Protein AF-A0A2J7R9W8-F1 (afdb_monomer_lite)

InterPro domains:
  IPR033561 Fas-binding factor 1 [PTHR33689] (6-421)
  IPR049390 Fas-binding factor 1, C-terminal [PF21007] (6-405)

Secondary structure (DSSP, 8-state):
-HHHHHHHHHHHHHHHHHHHHHHHHHHHHHHHHHHHHHHHHHHHHHHHHHHHHHHHHHHHHHHHHHHHHHHHHHHHHHHHHHHHHHHHHHHHHHHHHHHHHHHHHHHHHHHHHHHHHHHHHHHHHHHHHHHHHHHHHHHHHHHHHHHHHHHHHHHHHHHHHHHHHHHHHHHHHHHHHHHHHHHHHHHHHHHHHHHHHHHHHHHHHHHHHHHHHHHHHHHHHHHHHHHHHHHHHHHHHHHHHHHHHHHHHHHHHHHHHHHHHHHHHHTTS------------TTTHHHHHHHHHHHHHHHHHHHHHHHHHHHHHHHHHHHHHHHHHHHHHHHHHHHHHHHHHHHHHHHHHHHHHHHHHHHHHHHHHHHHHHHHHHHHHHHHHHHHHHHHHHHHHHHHHHHHHHHTT-B-TTT-SB-----PPPPPPP--TTT---HHHHHHHHHHHHHHHHHHHHHHHHHHHHHS--

Radius of gyration: 99.63 Å; chains: 1; bounding box: 214×74×320 Å

Sequence (466 aa):
MIVVCRRQIAMLESSSERQIQRLHAENESLEREHQAKITRIQEEHASLIEQHQMRLAAQQKEHAKDLQELRELHTRDLEEARKQHSDILEHLNRARSLESDALKEASSYSRSLHEALEQLGRNSRDLSGLQTELSSQHHSQLDAREATLQAREAELRVIRENLEKQRMASEDERQRLVGLVSQLEQKLAEQRQSAEEERWNLRQEAARLDAATKALEKERERAMQQIDVERQQLQNLKESVLSEQQILRQQLQQEKLSLASEKSRLETMARLHDATSPDISKLRAELETGIGVAREASQRAESEREKLQNQQRHLDDEQRRLKDFECDLTSKAREVETLTKMAVATKEEGRRALEEARRIEKQRSEQTAEIQRQLAELRDREKRLAQEKVFLSQERLALRNQRSRELCLNCRHPTAVTLSPPPTPPDLGKRFVDPKLIIMKLAAEDKASQLEQDSHFFSSQFSASK

Organism: NCBI:txid105785

Structure (mmCIF, N/CA/C/O backbone):
data_AF-A0A2J7R9W8-F1
#
_entry.id   AF-A0A2J7R9W8-F1
#
loop_
_atom_site.group_PDB
_atom_site.id
_atom_site.type_symbol
_atom_site.label_atom_id
_atom_site.label_alt_id
_atom_site.label_comp_id
_atom_site.label_asym_id
_atom_site.label_entity_id
_atom_site.label_seq_id
_atom_site.pdbx_PDB_ins_code
_atom_site.Cartn_x
_atom_site.Cartn_y
_atom_site.Cartn_z
_atom_site.occupancy
_atom_site.B_iso_or_equiv
_atom_site.auth_seq_id
_atom_site.auth_comp_id
_atom_site.auth_asym_id
_atom_site.auth_atom_id
_atom_site.pdbx_PDB_model_num
ATOM 1 N N . MET A 1 1 ? 121.899 30.267 -182.578 1.00 55.62 1 MET A N 1
ATOM 2 C CA . MET A 1 1 ? 121.505 31.031 -181.370 1.00 55.62 1 MET A CA 1
ATOM 3 C C . MET A 1 1 ? 120.349 30.395 -180.593 1.00 55.62 1 MET A C 1
ATOM 5 O O . MET A 1 1 ? 120.570 30.074 -179.436 1.00 55.62 1 MET A O 1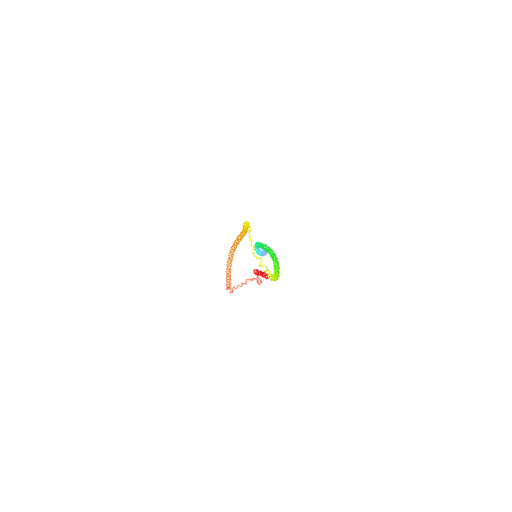
ATOM 9 N N . ILE A 1 2 ? 119.174 30.150 -181.197 1.00 57.06 2 ILE A N 1
ATOM 10 C CA . ILE A 1 2 ? 117.923 29.715 -180.514 1.00 57.06 2 ILE A CA 1
ATOM 11 C C . ILE A 1 2 ? 118.085 28.565 -179.486 1.00 57.06 2 ILE A C 1
ATOM 13 O O . ILE A 1 2 ? 117.409 28.559 -178.462 1.00 57.06 2 ILE A O 1
ATOM 17 N N . VAL A 1 3 ? 118.999 27.615 -179.713 1.00 57.50 3 VAL A N 1
ATOM 18 C CA . VAL A 1 3 ? 119.224 26.452 -178.827 1.00 57.50 3 VAL A CA 1
ATOM 19 C C . VAL A 1 3 ? 119.749 26.829 -177.427 1.00 57.50 3 VAL A C 1
ATOM 21 O O . VAL A 1 3 ? 119.473 26.112 -176.469 1.00 57.50 3 VAL A O 1
ATOM 24 N N . VAL A 1 4 ? 120.477 27.944 -177.275 1.00 56.72 4 VAL A N 1
ATOM 25 C CA . VAL A 1 4 ? 121.143 28.290 -176.001 1.00 56.72 4 VAL A CA 1
ATOM 26 C C . VAL A 1 4 ? 120.135 28.744 -174.940 1.00 56.72 4 VAL A C 1
ATOM 28 O O . VAL A 1 4 ? 120.129 28.211 -173.831 1.00 56.72 4 VAL A O 1
ATOM 31 N N . CYS A 1 5 ? 119.232 29.667 -175.288 1.00 60.25 5 CYS A N 1
ATOM 32 C CA . CYS A 1 5 ? 118.297 30.281 -174.337 1.00 60.25 5 CYS A CA 1
ATOM 33 C C . CYS A 1 5 ? 117.364 29.258 -173.661 1.00 60.25 5 CYS A C 1
ATOM 35 O O . CYS A 1 5 ? 117.075 29.379 -172.472 1.00 60.25 5 CYS A O 1
ATOM 37 N N . ARG A 1 6 ? 116.952 28.202 -174.383 1.00 60.19 6 ARG A N 1
ATOM 38 C CA . ARG A 1 6 ? 116.086 27.136 -173.844 1.00 60.19 6 ARG A CA 1
ATOM 39 C C . ARG A 1 6 ? 116.705 26.386 -172.659 1.00 60.19 6 ARG A C 1
ATOM 41 O O . ARG A 1 6 ? 115.981 25.981 -171.759 1.00 60.19 6 ARG A O 1
ATOM 48 N N . ARG A 1 7 ? 118.030 26.197 -172.642 1.00 62.84 7 ARG A N 1
ATOM 49 C CA . ARG A 1 7 ? 118.706 25.378 -171.617 1.00 62.84 7 ARG A CA 1
ATOM 50 C C . ARG A 1 7 ? 118.873 26.105 -170.279 1.00 62.84 7 ARG A C 1
ATOM 52 O O . ARG A 1 7 ? 119.012 25.460 -169.246 1.00 62.84 7 ARG A O 1
ATOM 59 N N . GLN A 1 8 ? 118.861 27.436 -170.304 1.00 63.38 8 GLN A N 1
ATOM 60 C CA . GLN A 1 8 ? 119.063 28.279 -169.124 1.00 63.38 8 GLN A CA 1
ATOM 61 C C . GLN A 1 8 ? 117.747 28.525 -168.369 1.00 63.38 8 GLN A C 1
ATOM 63 O O . GLN A 1 8 ? 117.742 28.529 -167.141 1.00 63.38 8 GLN A O 1
ATOM 68 N N . ILE A 1 9 ? 116.630 28.614 -169.103 1.00 67.62 9 ILE A N 1
ATOM 69 C CA . ILE A 1 9 ? 115.265 28.642 -168.553 1.00 67.62 9 ILE A CA 1
ATOM 70 C C . ILE A 1 9 ? 114.975 27.340 -167.783 1.00 67.62 9 ILE A C 1
ATOM 72 O O . ILE A 1 9 ? 114.696 27.402 -166.590 1.00 67.62 9 ILE A O 1
ATOM 76 N N . ALA A 1 10 ? 115.209 26.173 -168.399 1.00 70.06 10 ALA A N 1
ATOM 77 C CA . ALA A 1 10 ? 114.996 24.860 -167.771 1.00 70.06 10 ALA A CA 1
ATOM 78 C C . ALA A 1 10 ? 115.769 24.643 -166.450 1.00 70.06 10 ALA A C 1
ATOM 80 O O . ALA A 1 10 ? 115.300 23.951 -165.548 1.00 70.06 10 ALA A O 1
ATOM 81 N N . MET A 1 11 ? 116.954 25.248 -166.299 1.00 72.94 11 MET A N 1
ATOM 82 C CA . MET A 1 11 ? 117.693 25.212 -165.030 1.00 72.94 11 MET A CA 1
ATOM 83 C C . MET A 1 11 ? 117.005 26.037 -163.936 1.00 72.94 11 MET A C 1
ATOM 85 O O . MET A 1 11 ? 116.912 25.563 -162.803 1.00 72.94 11 MET A O 1
ATOM 89 N N . LEU A 1 12 ? 116.505 27.234 -164.265 1.00 73.44 12 LEU A N 1
ATOM 90 C CA . LEU A 1 12 ? 115.768 28.087 -163.328 1.00 73.44 12 LEU A CA 1
ATOM 91 C C . LEU A 1 12 ? 114.414 27.476 -162.951 1.00 73.44 12 LEU A C 1
ATOM 93 O O . LEU A 1 12 ? 114.071 27.481 -161.772 1.00 73.44 12 LEU A O 1
ATOM 97 N N . GLU A 1 13 ? 113.704 26.878 -163.911 1.00 75.62 13 GLU A N 1
ATOM 98 C CA . GLU A 1 13 ? 112.480 26.099 -163.675 1.00 75.62 13 GLU A CA 1
ATOM 99 C C . GLU A 1 13 ? 112.760 24.967 -162.674 1.00 75.62 13 GLU A C 1
ATOM 101 O O . GLU A 1 13 ? 112.204 24.980 -161.578 1.00 75.62 13 GLU A O 1
ATOM 106 N N . SER A 1 14 ? 113.749 24.103 -162.944 1.00 72.75 14 SER A N 1
ATOM 107 C CA . SER A 1 14 ? 114.120 23.003 -162.033 1.00 72.75 14 SER A CA 1
ATOM 108 C C . SER A 1 14 ? 114.622 23.453 -160.651 1.00 72.75 14 SER A C 1
ATOM 110 O O . SER A 1 14 ? 114.699 22.646 -159.723 1.00 72.75 14 SER A O 1
ATOM 112 N N . SER A 1 15 ? 115.047 24.713 -160.511 1.00 76.31 15 SER A N 1
ATOM 113 C CA . SER A 1 15 ? 115.473 25.312 -159.242 1.00 76.31 15 SER A CA 1
ATOM 114 C C . SER A 1 15 ? 114.264 25.834 -158.463 1.00 76.31 15 SER A C 1
ATOM 116 O O . SER A 1 15 ? 114.109 25.530 -157.281 1.00 76.31 15 SER A O 1
ATOM 118 N N . SER A 1 16 ? 113.365 26.539 -159.157 1.00 77.19 16 SER A N 1
ATOM 119 C CA . SER A 1 16 ? 112.076 27.001 -158.640 1.00 77.19 16 SER A CA 1
ATOM 120 C C . SER A 1 16 ? 111.228 25.826 -158.151 1.00 77.19 16 SER A C 1
ATOM 122 O O . SER A 1 16 ? 110.788 25.828 -157.006 1.00 77.19 16 SER A O 1
ATOM 124 N N . GLU A 1 17 ? 111.106 24.759 -158.946 1.00 81.50 17 GLU A N 1
ATOM 125 C CA . GLU A 1 17 ? 110.407 23.523 -158.573 1.00 81.50 17 GLU A CA 1
ATOM 126 C C . GLU A 1 17 ? 110.963 22.904 -157.282 1.00 81.50 17 GLU A C 1
ATOM 128 O O . GLU A 1 17 ? 110.192 22.517 -156.411 1.00 81.50 17 GLU A O 1
ATOM 133 N N . ARG A 1 18 ? 112.291 22.872 -157.095 1.00 80.69 18 ARG A N 1
ATOM 134 C CA . ARG A 1 18 ? 112.929 22.370 -155.859 1.00 80.69 18 ARG A CA 1
ATOM 135 C C . ARG A 1 18 ? 112.825 23.328 -154.668 1.00 80.69 18 ARG A C 1
ATOM 137 O O . ARG A 1 18 ? 112.986 22.898 -153.524 1.00 80.69 18 ARG A O 1
ATOM 144 N N . GLN A 1 19 ? 112.566 24.613 -154.898 1.00 82.75 19 GLN A N 1
ATOM 145 C CA . GLN A 1 19 ? 112.208 25.556 -153.838 1.00 82.75 19 GLN A CA 1
ATOM 146 C C . GLN A 1 19 ? 110.741 25.363 -153.429 1.00 82.75 19 GLN A C 1
ATOM 148 O O . GLN A 1 19 ? 110.450 25.238 -152.244 1.00 82.75 19 GLN A O 1
ATOM 153 N N . ILE A 1 20 ? 109.846 25.250 -154.412 1.00 83.38 20 ILE A N 1
ATOM 154 C CA . ILE A 1 20 ? 108.411 24.996 -154.252 1.00 83.38 20 ILE A CA 1
ATOM 155 C C . ILE A 1 20 ? 108.172 23.654 -153.547 1.00 83.38 20 ILE A C 1
ATOM 157 O O . ILE A 1 20 ? 107.444 23.613 -152.565 1.00 83.38 20 ILE A O 1
ATOM 161 N N . GLN A 1 21 ? 108.840 22.572 -153.959 1.00 83.94 21 GLN A N 1
ATOM 162 C CA . GLN A 1 21 ? 108.738 21.253 -153.317 1.00 83.94 21 GLN A CA 1
ATOM 163 C C . GLN A 1 21 ? 109.216 21.258 -151.859 1.00 83.94 21 GLN A C 1
ATOM 165 O O . GLN A 1 21 ? 108.606 20.594 -151.025 1.00 83.94 21 GLN A O 1
ATOM 170 N N . ARG A 1 22 ? 110.269 22.020 -151.524 1.00 86.69 22 ARG A N 1
ATOM 171 C CA . ARG A 1 22 ? 110.706 22.175 -150.126 1.00 86.69 22 ARG A CA 1
ATOM 172 C C . ARG A 1 22 ? 109.708 22.980 -149.308 1.00 86.69 22 ARG A C 1
ATOM 174 O O . ARG A 1 22 ? 109.327 22.520 -148.244 1.00 86.69 22 ARG A O 1
ATOM 181 N N . LEU A 1 23 ? 109.212 24.098 -149.835 1.00 84.00 23 LEU A N 1
ATOM 182 C CA . LEU A 1 23 ? 108.168 24.885 -149.175 1.00 84.00 23 LEU A CA 1
ATOM 183 C C . LEU A 1 23 ? 106.850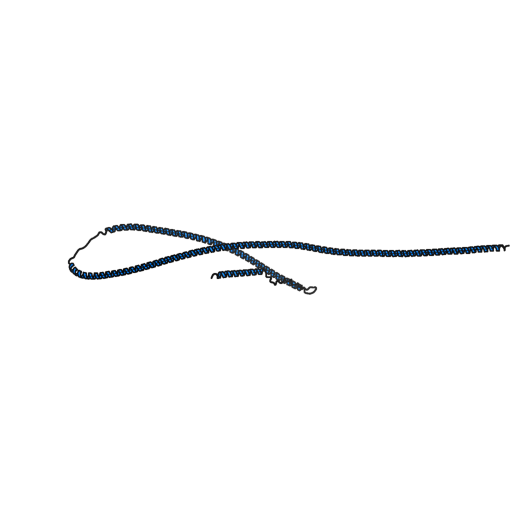 24.104 -149.033 1.00 84.00 23 LEU A C 1
ATOM 185 O O . LEU A 1 23 ? 106.149 24.299 -148.047 1.00 84.00 23 LEU A O 1
ATOM 189 N N . HIS A 1 24 ? 106.520 23.192 -149.953 1.00 87.62 24 HIS A N 1
ATOM 190 C CA . HIS A 1 24 ? 105.416 22.246 -149.770 1.00 87.62 24 HIS A CA 1
ATOM 191 C C . HIS A 1 24 ? 105.716 21.237 -148.662 1.00 87.62 24 HIS A C 1
ATOM 193 O O . HIS A 1 24 ? 104.911 21.121 -147.751 1.00 87.62 24 HIS A O 1
ATOM 199 N N . ALA A 1 25 ? 106.869 20.562 -148.669 1.00 86.44 25 ALA A N 1
ATOM 200 C CA . ALA A 1 25 ? 107.224 19.607 -147.616 1.00 86.44 25 ALA A CA 1
ATOM 201 C C . ALA A 1 25 ? 107.302 20.260 -146.218 1.00 86.44 25 ALA A C 1
ATOM 203 O O . ALA A 1 25 ? 106.883 19.659 -145.230 1.00 86.44 25 ALA A O 1
ATOM 204 N N . GLU A 1 26 ? 107.789 21.502 -146.141 1.00 87.50 26 GLU A N 1
ATOM 205 C CA . GLU A 1 26 ? 107.812 22.327 -144.931 1.00 87.50 26 GLU A CA 1
ATOM 206 C C . GLU A 1 26 ? 106.389 22.713 -144.495 1.00 87.50 26 GLU A C 1
ATOM 208 O O . GLU A 1 26 ? 106.040 22.449 -143.344 1.00 87.50 26 GLU A O 1
ATOM 213 N N . ASN A 1 27 ? 105.530 23.223 -145.393 1.00 86.69 27 ASN A N 1
ATOM 214 C CA . ASN A 1 27 ? 104.117 23.483 -145.074 1.00 86.69 27 ASN A CA 1
ATOM 215 C C . ASN A 1 27 ? 103.391 22.209 -144.636 1.00 86.69 27 ASN A C 1
ATOM 217 O O . ASN A 1 27 ? 102.791 22.214 -143.573 1.00 86.69 27 ASN A O 1
ATOM 221 N N . GLU A 1 28 ? 103.509 21.094 -145.357 1.00 89.50 28 GLU A N 1
ATOM 222 C CA . GLU A 1 28 ? 102.909 19.819 -144.954 1.0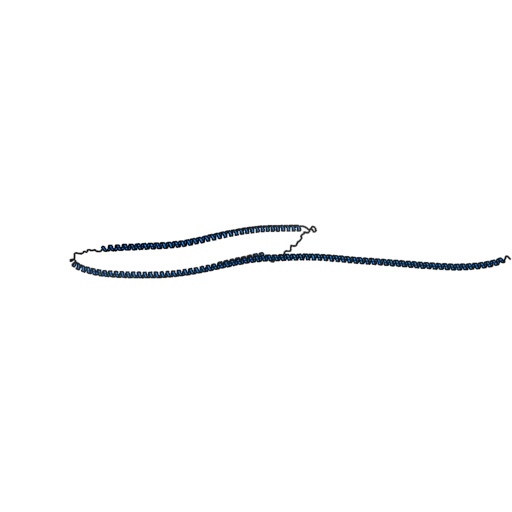0 89.50 28 GLU A CA 1
ATOM 223 C C . GLU A 1 28 ? 103.443 19.333 -143.591 1.00 89.50 28 GLU A C 1
ATOM 225 O O . GLU A 1 28 ? 102.730 18.672 -142.839 1.00 89.50 28 GLU A O 1
ATOM 230 N N . SER A 1 29 ? 104.711 19.600 -143.249 1.00 89.50 29 SER A N 1
ATOM 231 C CA . SER A 1 29 ? 105.259 19.262 -141.925 1.00 89.50 29 SER A CA 1
ATOM 232 C C . SER A 1 29 ? 104.663 20.140 -140.820 1.00 89.50 29 SER A C 1
ATOM 234 O O . SER A 1 29 ? 104.277 19.621 -139.772 1.00 89.50 29 SER A O 1
ATOM 236 N N . LEU A 1 30 ? 104.488 21.438 -141.086 1.00 90.00 30 LEU A N 1
ATOM 237 C CA . LEU A 1 30 ? 103.844 22.386 -140.182 1.00 90.00 30 LEU A CA 1
ATOM 238 C C . LEU A 1 30 ? 102.346 22.095 -140.043 1.00 90.00 30 LEU A C 1
ATOM 240 O O . LEU A 1 30 ? 101.838 22.104 -138.930 1.00 90.00 30 LEU A O 1
ATOM 244 N N . GLU A 1 31 ? 101.648 21.759 -141.126 1.00 89.00 31 GLU A N 1
ATOM 245 C CA . GLU A 1 31 ? 100.256 21.302 -141.125 1.00 89.00 31 GLU A CA 1
ATOM 246 C C . GLU A 1 31 ? 100.099 20.027 -140.293 1.00 89.00 31 GLU A C 1
ATOM 248 O O . GLU A 1 31 ? 99.238 19.985 -139.418 1.00 89.00 31 GLU A O 1
ATOM 253 N N . ARG A 1 32 ? 100.966 19.017 -140.473 1.00 91.44 32 ARG A N 1
ATOM 254 C CA . ARG A 1 32 ? 100.981 17.810 -139.622 1.00 91.44 32 ARG A CA 1
ATOM 255 C C . ARG A 1 32 ? 101.231 18.154 -138.153 1.00 91.44 32 ARG A C 1
ATOM 257 O O . ARG A 1 32 ? 100.550 17.614 -137.285 1.00 91.44 32 ARG A O 1
ATOM 264 N N . GLU A 1 33 ? 102.169 19.053 -137.857 1.00 92.00 33 GLU A N 1
ATOM 265 C CA . GLU A 1 33 ? 102.440 19.507 -136.489 1.00 92.00 33 GLU A CA 1
ATOM 266 C C . GLU A 1 33 ? 101.270 20.283 -135.874 1.00 92.00 33 GLU A C 1
ATOM 268 O O . GLU A 1 33 ? 100.933 20.063 -134.712 1.00 92.00 33 GLU A O 1
ATOM 273 N N . HIS A 1 34 ? 100.652 21.198 -136.619 1.00 92.12 34 HIS A N 1
ATOM 274 C CA . HIS A 1 34 ? 99.500 21.971 -136.168 1.00 92.12 34 HIS A CA 1
ATOM 275 C C . HIS A 1 34 ? 98.279 21.073 -135.991 1.00 92.12 34 HIS A C 1
ATOM 277 O O . HIS A 1 34 ? 97.614 21.178 -134.965 1.00 92.12 34 HIS A O 1
ATOM 283 N N . GLN A 1 35 ? 98.044 20.124 -136.899 1.00 92.94 35 GLN A N 1
ATOM 284 C CA . GLN A 1 35 ? 96.984 19.134 -136.762 1.00 92.94 35 GLN A CA 1
ATOM 285 C C . GLN A 1 35 ? 97.220 18.231 -135.544 1.00 92.94 35 GLN A C 1
ATOM 287 O O . GLN A 1 35 ? 96.294 18.025 -134.770 1.00 92.94 35 GLN A O 1
ATOM 292 N N . ALA A 1 36 ? 98.455 17.779 -135.296 1.00 91.25 36 ALA A N 1
ATOM 293 C CA . ALA A 1 36 ? 98.802 17.005 -134.100 1.00 91.25 36 ALA A CA 1
ATOM 294 C C . ALA A 1 36 ? 98.685 17.815 -132.792 1.00 91.25 36 ALA A C 1
ATOM 296 O O . ALA A 1 36 ? 98.380 17.253 -131.741 1.00 91.25 36 ALA A O 1
ATOM 297 N N . LYS A 1 37 ? 98.913 19.135 -132.831 1.00 94.06 37 LYS A N 1
ATOM 298 C CA . LYS A 1 37 ? 98.652 20.041 -131.696 1.00 94.06 37 LYS A CA 1
ATOM 299 C C . LYS A 1 37 ? 97.144 20.227 -131.485 1.00 94.06 37 LYS A C 1
ATOM 301 O O . LYS A 1 37 ? 96.692 20.179 -130.347 1.00 94.06 37 LYS A O 1
ATOM 306 N N . ILE A 1 38 ? 96.365 20.368 -132.560 1.00 92.44 38 ILE A N 1
ATOM 307 C CA . ILE A 1 38 ? 94.899 20.471 -132.518 1.00 92.44 38 ILE A CA 1
ATOM 308 C C . ILE A 1 38 ? 94.272 19.185 -131.967 1.00 92.44 38 ILE A C 1
ATOM 310 O O . ILE A 1 38 ? 93.453 19.281 -131.058 1.00 92.44 38 ILE A O 1
ATOM 314 N N . THR A 1 39 ? 94.668 17.997 -132.442 1.00 92.94 39 THR A N 1
ATOM 315 C CA . THR A 1 39 ? 94.108 16.730 -131.940 1.00 92.94 39 THR A CA 1
ATOM 316 C C . THR A 1 39 ? 94.469 16.494 -130.479 1.00 92.94 39 THR A C 1
ATOM 318 O O . THR A 1 39 ? 93.580 16.161 -129.706 1.00 92.94 39 THR A O 1
ATOM 321 N N . ARG A 1 40 ? 95.711 16.773 -130.053 1.00 93.88 40 ARG A N 1
ATOM 322 C CA . ARG A 1 40 ? 96.086 16.707 -128.626 1.00 93.88 40 ARG A CA 1
ATOM 323 C C . ARG A 1 40 ? 95.245 17.641 -127.764 1.00 93.88 40 ARG A C 1
ATOM 325 O O . ARG A 1 40 ? 94.700 17.200 -126.764 1.00 93.88 40 ARG A O 1
ATOM 332 N N . ILE A 1 41 ? 95.065 18.899 -128.173 1.00 93.12 41 ILE A N 1
ATOM 333 C CA . ILE A 1 41 ? 94.217 19.853 -127.440 1.00 93.12 41 ILE A CA 1
ATOM 334 C C . ILE A 1 41 ? 92.751 19.384 -127.421 1.00 93.12 41 ILE A C 1
ATOM 336 O O . ILE A 1 41 ? 92.067 19.567 -126.418 1.00 93.12 41 ILE A O 1
ATOM 340 N N . GLN A 1 42 ? 92.257 18.743 -128.485 1.00 92.94 42 GLN A N 1
ATOM 341 C CA . GLN A 1 42 ? 90.914 18.152 -128.522 1.00 92.94 42 GLN A CA 1
ATOM 342 C C . GLN A 1 42 ? 90.782 16.930 -127.596 1.00 92.94 42 GLN A C 1
ATOM 344 O O . GLN A 1 42 ? 89.772 16.814 -126.908 1.00 92.94 42 GLN A O 1
ATOM 349 N N . GLU A 1 43 ? 91.790 16.058 -127.528 1.00 93.88 43 GLU A N 1
ATOM 350 C CA . GLU A 1 43 ? 91.862 14.892 -126.633 1.00 93.88 43 GLU A CA 1
ATOM 351 C C . GLU A 1 43 ? 91.988 15.314 -125.155 1.00 93.88 43 GLU A C 1
ATOM 353 O O . GLU A 1 43 ? 91.266 14.811 -124.290 1.00 93.88 43 GLU A O 1
ATOM 358 N N . GLU A 1 44 ? 92.842 16.297 -124.860 1.00 93.88 44 GLU A N 1
ATOM 359 C CA . GLU A 1 44 ? 92.988 16.929 -123.543 1.00 93.88 44 GLU A CA 1
ATOM 360 C C . GLU A 1 44 ? 91.680 17.610 -123.110 1.00 93.88 44 GLU A C 1
ATOM 362 O O . GLU A 1 44 ? 91.212 17.405 -121.993 1.00 93.88 44 GLU A O 1
ATOM 367 N N . HIS A 1 45 ? 91.028 18.361 -124.002 1.00 93.94 45 HIS A N 1
ATOM 368 C CA . HIS A 1 45 ? 89.753 19.023 -123.717 1.00 93.94 45 HIS A CA 1
ATOM 369 C C . HIS A 1 45 ? 88.595 18.024 -123.545 1.00 93.94 45 HIS A C 1
ATOM 371 O O . HIS A 1 45 ? 87.776 18.188 -122.641 1.00 93.94 45 HIS A O 1
ATOM 377 N N . ALA A 1 46 ? 88.531 16.966 -124.360 1.00 94.44 46 ALA A N 1
ATOM 378 C CA . ALA A 1 46 ? 87.519 15.917 -124.241 1.00 94.44 46 ALA A CA 1
ATOM 379 C C . ALA A 1 46 ? 87.673 15.118 -122.938 1.00 94.44 46 ALA A C 1
ATOM 381 O O . ALA A 1 46 ? 86.700 14.952 -122.205 1.00 94.44 46 ALA A O 1
ATOM 382 N N . SER A 1 47 ? 88.895 14.695 -122.601 1.00 94.38 47 SER A N 1
ATOM 383 C CA . SER A 1 47 ? 89.173 13.980 -121.347 1.00 94.38 47 SER A CA 1
ATOM 384 C C . SER A 1 47 ? 89.017 14.870 -120.106 1.00 94.38 47 SER A C 1
ATOM 386 O O . SER A 1 47 ? 88.607 14.384 -119.051 1.00 94.38 47 SER A O 1
ATOM 388 N N . LEU A 1 48 ? 89.260 16.181 -120.215 1.00 95.69 48 LEU A N 1
ATOM 389 C CA . LEU A 1 48 ? 88.947 17.147 -119.159 1.00 95.69 48 LEU A CA 1
ATOM 390 C C . LEU A 1 48 ? 87.428 17.313 -118.976 1.00 95.69 48 LEU A C 1
ATOM 392 O O . LEU A 1 48 ? 86.953 17.303 -117.839 1.00 95.69 48 LEU A O 1
ATOM 396 N N . ILE A 1 49 ? 86.652 17.394 -120.066 1.00 95.38 49 ILE A N 1
ATOM 397 C CA . ILE A 1 49 ? 85.179 17.382 -120.017 1.00 95.38 49 ILE A CA 1
ATOM 398 C C . ILE A 1 49 ? 84.672 16.095 -119.362 1.00 95.38 49 ILE A C 1
ATOM 400 O O . ILE A 1 49 ? 83.852 16.179 -118.450 1.00 95.38 49 ILE A O 1
ATOM 404 N N . GLU A 1 50 ? 85.169 14.926 -119.768 1.00 95.25 50 GLU A N 1
ATOM 405 C CA . GLU A 1 50 ? 84.770 13.635 -119.198 1.00 95.25 50 GLU A CA 1
ATOM 406 C C . GLU A 1 50 ? 85.090 13.565 -117.696 1.00 95.25 50 GLU A C 1
ATOM 408 O O . GLU A 1 50 ? 84.224 13.219 -116.893 1.00 95.25 50 GLU A O 1
ATOM 413 N N . GLN A 1 51 ? 86.284 14.002 -117.276 1.00 95.62 51 GLN A N 1
ATOM 414 C CA . GLN A 1 51 ? 86.635 14.113 -115.856 1.00 95.62 51 GLN A CA 1
ATOM 415 C C . GLN A 1 51 ? 85.697 15.053 -115.086 1.00 95.62 51 GLN A C 1
ATOM 417 O O . GLN A 1 51 ? 85.316 14.740 -113.957 1.00 95.62 51 GLN A O 1
ATOM 422 N N . HIS A 1 52 ? 85.310 16.196 -115.659 1.00 95.06 52 HIS A N 1
ATOM 423 C CA . HIS A 1 52 ? 84.357 17.104 -115.019 1.00 95.06 52 HIS A CA 1
ATOM 424 C C . HIS A 1 52 ? 82.939 16.523 -114.970 1.00 95.06 52 HIS A C 1
ATOM 426 O O . HIS A 1 52 ? 82.297 16.622 -113.926 1.00 95.06 52 HIS A O 1
ATOM 432 N N . GLN A 1 53 ? 82.467 15.864 -116.030 1.00 95.50 53 GLN A N 1
ATOM 433 C CA . GLN A 1 53 ? 81.169 15.182 -116.052 1.00 95.50 53 GLN A CA 1
ATOM 434 C C . GLN A 1 53 ? 81.119 14.040 -115.030 1.00 95.50 53 GLN A C 1
ATOM 436 O O . GLN A 1 53 ? 80.164 13.957 -114.262 1.00 95.50 53 GLN A O 1
ATOM 441 N N . MET A 1 54 ? 82.171 13.223 -114.937 1.00 95.88 54 MET A N 1
ATOM 442 C CA . MET A 1 54 ? 82.277 12.148 -113.946 1.00 95.88 54 MET A CA 1
ATOM 443 C C . MET A 1 54 ? 82.350 12.682 -112.509 1.00 95.88 54 MET A C 1
ATOM 445 O O . MET A 1 54 ? 81.707 12.123 -111.621 1.00 95.88 54 MET A O 1
ATOM 449 N N . ARG A 1 55 ? 83.066 13.791 -112.263 1.00 96.56 55 ARG A N 1
ATOM 450 C CA . ARG A 1 55 ? 83.074 14.470 -110.951 1.00 96.56 55 ARG A CA 1
ATOM 451 C C . ARG A 1 55 ? 81.698 15.036 -110.590 1.00 96.56 55 ARG A C 1
ATOM 453 O O . ARG A 1 55 ? 81.254 14.832 -109.465 1.00 96.56 55 ARG A O 1
ATOM 460 N N . LEU A 1 56 ? 81.007 15.680 -111.533 1.00 95.88 56 LEU A N 1
ATOM 461 C CA . LEU A 1 56 ? 79.652 16.204 -111.330 1.00 95.88 56 LEU A CA 1
ATOM 462 C C . LEU A 1 56 ? 78.641 15.080 -111.071 1.00 95.88 56 LEU A C 1
ATOM 464 O O . LEU A 1 56 ? 77.859 15.182 -110.131 1.00 95.88 56 LEU A O 1
ATOM 468 N N . ALA A 1 57 ? 78.685 13.990 -111.840 1.00 95.62 57 ALA A N 1
ATOM 469 C CA . ALA A 1 57 ? 77.822 12.827 -111.641 1.00 95.62 57 ALA A CA 1
ATOM 470 C C . ALA A 1 57 ? 78.089 12.135 -110.292 1.00 95.62 57 ALA A C 1
ATOM 472 O O . ALA A 1 57 ? 77.146 11.726 -109.615 1.00 95.62 57 ALA A O 1
ATOM 473 N N . ALA A 1 58 ? 79.354 12.053 -109.861 1.00 95.75 58 ALA A N 1
ATOM 474 C CA . ALA A 1 58 ? 79.708 11.568 -108.530 1.00 95.75 58 ALA A CA 1
ATOM 475 C C . ALA A 1 58 ? 79.153 12.488 -107.429 1.00 95.75 58 ALA A C 1
ATOM 477 O O . ALA A 1 58 ? 78.455 12.007 -106.545 1.00 95.75 58 ALA A O 1
ATOM 478 N N . GLN A 1 59 ? 79.370 13.805 -107.511 1.00 95.81 59 GLN A N 1
ATOM 479 C CA . GLN A 1 59 ? 78.837 14.770 -106.537 1.00 95.81 59 GLN A CA 1
ATOM 480 C C . GLN A 1 59 ? 77.302 14.754 -106.476 1.00 95.81 59 GLN A C 1
ATOM 482 O O . GLN A 1 59 ? 76.735 14.734 -105.389 1.00 95.81 59 GLN A O 1
ATOM 487 N N . GLN A 1 60 ? 76.619 14.692 -107.622 1.00 96.00 60 GLN A N 1
ATOM 488 C CA . GLN A 1 60 ? 75.161 14.548 -107.684 1.00 96.00 60 GLN A CA 1
ATOM 489 C C . GLN A 1 60 ? 74.683 13.239 -107.043 1.00 96.00 60 GLN A C 1
ATOM 491 O O . GLN A 1 60 ? 73.659 13.237 -106.363 1.00 96.00 60 GLN A O 1
ATOM 496 N N . LYS A 1 61 ? 75.419 12.136 -107.231 1.00 96.31 61 LYS A N 1
ATOM 497 C CA . LYS A 1 61 ? 75.103 10.841 -106.622 1.00 96.31 61 LYS A CA 1
ATOM 498 C C . LYS A 1 61 ? 75.300 10.852 -105.108 1.00 96.31 61 LYS A C 1
ATOM 500 O O . LYS A 1 61 ? 74.427 10.353 -104.408 1.00 96.31 61 LYS A O 1
ATOM 505 N N . GLU A 1 62 ? 76.394 11.423 -104.605 1.00 96.62 62 GLU A N 1
ATOM 506 C CA . GLU A 1 62 ? 76.611 11.538 -103.160 1.00 96.62 62 GLU A CA 1
ATOM 507 C C . GLU A 1 62 ? 75.565 12.469 -102.532 1.00 96.62 62 GLU A C 1
ATOM 509 O O . GLU A 1 62 ? 74.854 12.034 -101.638 1.00 96.62 62 GLU A O 1
ATOM 514 N N . HIS A 1 63 ? 75.305 13.654 -103.095 1.00 96.31 63 HIS A N 1
ATOM 515 C CA . HIS A 1 63 ? 74.237 14.538 -102.605 1.00 96.31 63 HIS A CA 1
ATOM 516 C C . HIS A 1 63 ? 72.832 13.920 -102.668 1.00 96.31 63 HIS A C 1
ATOM 518 O O . HIS A 1 63 ? 71.983 14.232 -101.833 1.00 96.31 63 HIS A O 1
ATOM 524 N N . ALA A 1 64 ? 72.563 13.025 -103.623 1.00 96.38 64 ALA A N 1
ATOM 525 C CA . ALA A 1 64 ? 71.317 12.264 -103.651 1.00 96.38 64 ALA A CA 1
ATOM 526 C C . ALA A 1 64 ? 71.228 11.239 -102.503 1.00 96.38 64 ALA A C 1
ATOM 528 O O . ALA A 1 64 ? 70.137 11.068 -101.955 1.00 96.38 64 ALA A O 1
ATOM 529 N N . LYS A 1 65 ? 72.347 10.610 -102.101 1.00 97.25 65 LYS A N 1
ATOM 530 C CA . LYS A 1 65 ? 72.417 9.795 -100.874 1.00 97.25 65 LYS A CA 1
ATOM 531 C C . LYS A 1 65 ? 72.255 10.666 -99.635 1.00 97.25 65 LYS A C 1
ATOM 533 O O . LYS A 1 65 ? 71.372 10.374 -98.845 1.00 97.25 65 LYS A O 1
ATOM 538 N N . ASP A 1 66 ? 73.024 11.752 -99.507 1.00 96.50 66 ASP A N 1
ATOM 539 C CA . ASP A 1 66 ? 72.989 12.668 -98.357 1.00 96.50 66 ASP A CA 1
ATOM 540 C C . ASP A 1 66 ? 71.544 13.125 -98.079 1.00 96.50 66 ASP A C 1
ATOM 542 O O . ASP A 1 66 ? 71.056 13.086 -96.950 1.00 96.50 66 ASP A O 1
ATOM 546 N N . LEU A 1 67 ? 70.818 13.504 -99.141 1.00 96.81 67 LEU A N 1
ATOM 547 C CA . LEU A 1 67 ? 69.412 13.901 -99.073 1.00 96.81 67 LEU A CA 1
ATOM 548 C C . LEU A 1 67 ? 68.457 12.737 -98.779 1.00 96.81 67 LEU A C 1
ATOM 550 O O . LEU A 1 67 ? 67.403 12.979 -98.193 1.00 96.81 67 LEU A O 1
ATOM 554 N N . GLN A 1 68 ? 68.769 11.504 -99.182 1.00 96.75 68 GLN A N 1
ATOM 555 C CA . GLN A 1 68 ? 67.987 10.326 -98.803 1.00 96.75 68 GLN A CA 1
ATOM 556 C C . GLN A 1 68 ? 68.225 9.967 -97.331 1.00 96.75 68 GLN A C 1
ATOM 558 O O . GLN A 1 68 ? 67.259 9.865 -96.583 1.00 96.75 68 GLN A O 1
ATOM 563 N N . GLU A 1 69 ? 69.476 9.847 -96.894 1.00 97.50 69 GLU A N 1
ATOM 564 C CA . GLU A 1 69 ? 69.853 9.521 -95.516 1.00 97.50 69 GLU A CA 1
ATOM 565 C C . GLU A 1 69 ? 69.299 10.560 -94.530 1.00 97.50 69 GLU A C 1
ATOM 567 O O . GLU A 1 69 ? 68.682 10.186 -93.533 1.00 97.50 69 GLU A O 1
ATOM 572 N N . LEU A 1 70 ? 69.394 11.857 -94.852 1.00 97.31 70 LEU A N 1
ATOM 573 C CA . LEU A 1 70 ? 68.802 12.934 -94.051 1.00 97.31 70 LEU A CA 1
ATOM 574 C C . LEU A 1 70 ? 67.265 12.868 -94.001 1.00 97.31 70 LEU A C 1
ATOM 576 O O . LEU A 1 70 ? 66.679 13.122 -92.949 1.00 97.31 70 LEU A O 1
ATOM 580 N N . ARG A 1 71 ? 66.596 12.512 -95.108 1.00 97.31 71 ARG A N 1
ATOM 581 C CA . ARG A 1 71 ? 65.135 12.296 -95.118 1.00 97.31 71 ARG A CA 1
ATOM 582 C C . ARG A 1 71 ? 64.747 11.096 -94.268 1.00 97.31 71 ARG A C 1
ATOM 584 O O . ARG A 1 71 ? 63.805 11.206 -93.493 1.00 97.31 71 ARG A O 1
ATOM 591 N N . GLU A 1 72 ? 65.463 9.984 -94.403 1.00 97.19 72 GLU A N 1
ATOM 592 C CA . GLU A 1 72 ? 65.198 8.763 -93.647 1.00 97.19 72 GLU A CA 1
ATOM 593 C C . GLU A 1 72 ? 65.421 8.968 -92.142 1.00 97.19 72 GLU A C 1
ATOM 595 O O . GLU A 1 72 ? 64.591 8.541 -91.340 1.00 97.19 72 GLU A O 1
ATOM 600 N N . LEU A 1 73 ? 66.504 9.652 -91.751 1.00 97.69 73 LEU A N 1
ATOM 601 C CA . LEU A 1 73 ? 66.742 10.080 -90.369 1.00 97.69 73 LEU A CA 1
ATOM 602 C C . LEU A 1 73 ? 65.587 10.950 -89.868 1.00 97.69 73 LEU A C 1
ATOM 604 O O . LEU A 1 73 ? 64.952 10.591 -88.883 1.00 97.69 73 LEU A O 1
ATOM 608 N N . HIS A 1 74 ? 65.211 11.997 -90.606 1.00 96.94 74 HIS A N 1
ATOM 609 C CA . HIS A 1 74 ? 64.107 12.864 -90.197 1.00 96.94 74 HIS A CA 1
ATOM 610 C C . HIS A 1 74 ? 62.757 12.127 -90.094 1.00 96.94 74 HIS A C 1
ATOM 612 O O . HIS A 1 74 ? 61.958 12.431 -89.208 1.00 96.94 74 HIS A O 1
ATOM 618 N N . THR A 1 75 ? 62.485 11.128 -90.946 1.00 97.81 75 THR A N 1
ATOM 619 C CA . THR A 1 75 ? 61.290 10.280 -90.786 1.00 97.81 75 THR A CA 1
ATOM 620 C C . THR A 1 75 ? 61.359 9.397 -89.542 1.00 97.81 75 THR A C 1
ATOM 622 O O . THR A 1 75 ? 60.350 9.295 -88.849 1.00 97.81 75 THR A O 1
ATOM 625 N N . ARG A 1 76 ? 62.530 8.831 -89.204 1.00 98.06 76 ARG A N 1
ATOM 626 C CA . ARG A 1 76 ? 62.730 8.067 -87.959 1.00 98.06 76 ARG A CA 1
ATOM 627 C C . ARG A 1 76 ? 62.512 8.962 -86.739 1.00 98.06 76 ARG A C 1
ATOM 629 O O . ARG A 1 76 ? 61.711 8.609 -85.882 1.00 98.06 76 ARG A O 1
ATOM 636 N N . ASP A 1 77 ? 63.116 10.152 -86.712 1.00 97.38 77 ASP A N 1
ATOM 637 C CA . ASP A 1 77 ? 62.955 11.133 -85.628 1.00 97.38 77 ASP A CA 1
ATOM 638 C C . ASP A 1 77 ? 61.476 11.508 -85.413 1.00 97.38 77 ASP A C 1
ATOM 640 O O . ASP A 1 77 ? 60.989 11.569 -84.282 1.00 97.38 77 ASP A O 1
ATOM 644 N N . LEU A 1 78 ? 60.731 11.736 -86.503 1.00 97.50 78 LEU A N 1
ATOM 645 C CA . LEU A 1 78 ? 59.300 12.048 -86.453 1.00 97.50 78 LEU A CA 1
ATOM 646 C C . LEU A 1 78 ? 58.443 10.855 -86.006 1.00 97.50 78 LEU A C 1
ATOM 648 O O . LEU A 1 78 ? 57.439 11.057 -85.321 1.00 97.50 78 LEU A O 1
ATOM 652 N N . GLU A 1 79 ? 58.797 9.629 -86.386 1.00 97.38 79 GLU A N 1
ATOM 653 C CA . GLU A 1 79 ? 58.109 8.410 -85.949 1.00 97.38 79 GLU A CA 1
ATOM 654 C C . GLU A 1 79 ? 58.389 8.096 -84.475 1.00 97.38 79 GLU A C 1
ATOM 656 O O . GLU A 1 79 ? 57.451 7.799 -83.731 1.00 97.38 79 GLU A O 1
ATOM 661 N N . GLU A 1 80 ? 59.631 8.257 -84.016 1.00 97.38 80 GLU A N 1
ATOM 662 C CA . GLU A 1 80 ? 59.999 8.129 -82.606 1.00 97.38 80 GLU A CA 1
ATOM 663 C C . GLU A 1 80 ? 59.316 9.196 -81.747 1.00 97.38 80 GLU A C 1
ATOM 665 O O . GLU A 1 80 ? 58.699 8.847 -80.741 1.00 97.38 80 GLU A O 1
ATOM 670 N N . ALA A 1 81 ? 59.319 10.468 -82.159 1.00 96.31 81 ALA A N 1
ATOM 671 C CA . ALA A 1 81 ? 58.613 11.532 -81.443 1.00 96.31 81 ALA A CA 1
ATOM 672 C C . ALA A 1 81 ? 57.095 11.278 -81.375 1.00 96.31 81 ALA A C 1
ATOM 674 O O . ALA A 1 81 ? 56.483 11.410 -80.313 1.00 96.31 81 ALA A O 1
ATOM 675 N N . ARG A 1 82 ? 56.470 10.843 -82.482 1.00 97.69 82 ARG A N 1
ATOM 676 C CA . ARG A 1 82 ? 55.048 10.446 -82.502 1.00 97.69 82 ARG A CA 1
ATOM 677 C C . ARG A 1 82 ? 54.768 9.281 -81.561 1.00 97.69 82 ARG A C 1
ATOM 679 O O . ARG A 1 82 ? 53.776 9.327 -80.834 1.00 97.69 82 ARG A O 1
ATOM 686 N N . LYS A 1 83 ? 55.629 8.261 -81.553 1.00 98.06 83 LYS A N 1
ATOM 687 C CA . LYS A 1 83 ? 55.499 7.106 -80.663 1.00 98.06 83 LYS A CA 1
ATOM 688 C C . LYS A 1 83 ? 55.638 7.521 -79.200 1.00 98.06 83 LYS A C 1
ATOM 690 O O . LYS A 1 83 ? 54.739 7.235 -78.421 1.00 98.06 83 LYS A O 1
ATOM 695 N N . GLN A 1 84 ? 56.683 8.272 -78.848 1.00 97.38 84 GLN A N 1
ATOM 696 C CA . GLN A 1 84 ? 56.893 8.797 -77.495 1.00 97.38 84 GLN A CA 1
ATOM 697 C C . GLN A 1 84 ? 55.691 9.627 -77.019 1.00 97.38 84 GLN A C 1
ATOM 699 O O . GLN A 1 84 ? 55.229 9.452 -75.894 1.00 97.38 84 GLN A O 1
ATOM 704 N N . HIS A 1 85 ? 55.123 10.486 -77.873 1.00 97.44 85 HIS A N 1
ATOM 705 C CA . HIS A 1 85 ? 53.900 11.224 -77.544 1.00 97.44 85 HIS A CA 1
ATOM 706 C C . HIS A 1 85 ? 52.670 10.315 -77.383 1.00 97.44 85 HIS A C 1
ATOM 708 O O . HIS A 1 85 ? 51.870 10.557 -76.481 1.00 97.44 85 HIS A O 1
ATOM 714 N N . SER A 1 86 ? 52.522 9.263 -78.196 1.00 97.88 86 SER A N 1
ATOM 715 C CA . SER A 1 86 ? 51.456 8.262 -78.034 1.00 97.88 86 SER A CA 1
ATOM 716 C C . SER A 1 86 ? 51.592 7.506 -76.710 1.00 97.88 86 SER A C 1
ATOM 718 O O . SER A 1 86 ? 50.631 7.435 -75.947 1.00 97.88 86 SER A O 1
ATOM 720 N N . ASP A 1 87 ? 52.796 7.024 -76.393 1.00 97.75 87 ASP A N 1
ATOM 721 C CA . ASP A 1 87 ? 53.109 6.323 -75.147 1.00 97.75 87 ASP A CA 1
ATOM 722 C C . ASP A 1 87 ? 52.817 7.230 -73.931 1.00 97.75 87 ASP A C 1
ATOM 724 O O . ASP A 1 87 ? 52.135 6.817 -72.991 1.00 97.75 87 ASP A O 1
ATOM 728 N N . ILE A 1 88 ? 53.238 8.503 -73.970 1.00 97.38 88 ILE A N 1
ATOM 729 C CA . ILE A 1 88 ? 52.943 9.508 -72.929 1.00 97.38 88 ILE A CA 1
ATOM 730 C C . ILE A 1 88 ? 51.432 9.750 -72.784 1.00 97.38 88 ILE A C 1
ATOM 732 O O . ILE A 1 88 ? 50.932 9.804 -71.658 1.00 97.38 88 ILE A O 1
ATOM 736 N N . LEU A 1 89 ? 50.688 9.878 -73.888 1.00 97.81 89 LEU A N 1
ATOM 737 C CA . LEU A 1 89 ? 49.233 10.059 -73.857 1.00 97.81 89 LEU A CA 1
ATOM 738 C C . LEU A 1 89 ? 48.516 8.826 -73.296 1.00 97.81 89 LEU A C 1
ATOM 740 O O . LEU A 1 89 ? 47.563 8.973 -72.530 1.00 97.81 89 LEU A O 1
ATOM 744 N N . GLU A 1 90 ? 48.968 7.615 -73.618 1.00 97.44 90 GLU A N 1
ATOM 745 C CA . GLU A 1 90 ? 48.446 6.396 -73.003 1.00 97.44 90 GLU A CA 1
ATOM 746 C C . GLU A 1 90 ? 48.750 6.341 -71.503 1.00 97.44 90 GLU A C 1
ATOM 748 O O . GLU A 1 90 ? 47.842 6.095 -70.711 1.00 97.44 90 GLU A O 1
ATOM 753 N N . HIS A 1 91 ? 49.987 6.622 -71.086 1.00 97.62 91 HIS A N 1
ATOM 754 C CA . HIS A 1 91 ? 50.355 6.669 -69.670 1.00 97.62 91 HIS A CA 1
ATOM 755 C C . HIS A 1 91 ? 49.535 7.711 -68.892 1.00 97.62 91 HIS A C 1
ATOM 757 O O . HIS A 1 91 ? 49.036 7.400 -67.809 1.00 97.62 91 HIS A O 1
ATOM 763 N N . LEU A 1 92 ? 49.318 8.903 -69.458 1.00 97.38 92 LEU A N 1
ATOM 764 C CA . LEU A 1 92 ? 48.483 9.950 -68.864 1.00 97.38 92 LEU A CA 1
ATOM 765 C C . LEU A 1 92 ? 47.008 9.528 -68.765 1.00 97.38 92 LEU A C 1
ATOM 767 O O . LEU A 1 92 ? 46.377 9.743 -67.732 1.00 97.38 92 LEU A O 1
ATOM 771 N N . ASN A 1 93 ? 46.457 8.888 -69.801 1.00 97.31 93 ASN A N 1
ATOM 772 C CA . ASN A 1 93 ? 45.081 8.387 -69.775 1.00 97.31 93 ASN A CA 1
ATOM 773 C C . ASN A 1 93 ? 44.896 7.251 -68.754 1.00 97.31 93 ASN A C 1
ATOM 775 O O . ASN A 1 93 ? 43.909 7.264 -68.021 1.00 97.31 93 ASN A O 1
ATOM 779 N N . ARG A 1 94 ? 45.857 6.320 -68.644 1.00 97.81 94 ARG A N 1
ATOM 780 C CA . ARG A 1 94 ? 45.854 5.250 -67.626 1.00 97.81 94 ARG A CA 1
ATOM 781 C C . ARG A 1 94 ? 45.958 5.818 -66.204 1.00 97.81 94 ARG A C 1
ATOM 783 O O . ARG A 1 94 ? 45.243 5.366 -65.312 1.00 97.81 94 ARG A O 1
ATOM 790 N N . ALA A 1 95 ? 46.802 6.830 -65.988 1.00 96.88 95 ALA A N 1
ATOM 791 C CA . ALA A 1 95 ? 46.895 7.528 -64.704 1.00 96.88 95 ALA A CA 1
ATOM 792 C C . ALA A 1 95 ? 45.570 8.225 -64.346 1.00 96.88 95 ALA A C 1
ATOM 794 O O . ALA A 1 95 ? 45.052 8.040 -63.247 1.00 96.88 95 ALA A O 1
ATOM 795 N N . ARG A 1 96 ? 44.966 8.937 -65.306 1.00 98.06 96 ARG A N 1
ATOM 796 C CA . ARG A 1 96 ? 43.670 9.613 -65.148 1.00 98.06 96 ARG A CA 1
ATOM 797 C C . ARG A 1 96 ? 42.511 8.646 -64.878 1.00 98.06 96 ARG A C 1
ATOM 799 O O . ARG A 1 96 ? 41.606 8.998 -64.124 1.00 98.06 96 ARG A O 1
ATOM 806 N N . SER A 1 97 ? 42.498 7.447 -65.470 1.00 97.12 97 SER A N 1
ATOM 807 C CA . SER A 1 97 ? 41.477 6.441 -65.138 1.00 97.12 97 SER A CA 1
ATOM 808 C C . SER A 1 97 ? 41.640 5.926 -63.709 1.00 97.12 97 SER A C 1
ATOM 810 O O . SER A 1 97 ? 40.659 5.907 -62.975 1.00 97.12 97 SER A O 1
ATOM 812 N N . LEU A 1 98 ? 42.872 5.619 -63.281 1.00 97.31 98 LEU A N 1
ATOM 813 C CA . LEU A 1 98 ? 43.153 5.175 -61.909 1.00 97.31 98 LEU A CA 1
ATOM 814 C C . LEU A 1 98 ? 42.793 6.249 -60.870 1.00 97.31 98 LEU A C 1
ATOM 816 O O . LEU A 1 98 ? 42.174 5.936 -59.858 1.00 97.31 98 LEU A O 1
ATOM 820 N N . GLU A 1 99 ? 43.105 7.519 -61.143 1.00 96.81 99 GLU A N 1
ATOM 821 C CA . GLU A 1 99 ? 42.666 8.653 -60.319 1.00 96.81 99 GLU A CA 1
ATOM 822 C C . GLU A 1 99 ? 41.132 8.762 -60.284 1.00 96.81 99 GLU A C 1
ATOM 824 O O . GLU A 1 99 ? 40.540 8.907 -59.215 1.00 96.81 99 GLU A O 1
ATOM 829 N N . SER A 1 100 ? 40.462 8.634 -61.435 1.00 96.75 100 SER A N 1
ATOM 830 C CA . SER A 1 100 ? 38.997 8.672 -61.511 1.00 96.75 100 SER A CA 1
ATOM 831 C C . SER A 1 100 ? 38.331 7.533 -60.736 1.00 96.75 100 SER A C 1
ATOM 833 O O . SER A 1 100 ? 37.272 7.753 -60.149 1.00 96.75 100 SER A O 1
ATOM 835 N N . ASP A 1 101 ? 38.920 6.338 -60.721 1.00 97.44 101 ASP A N 1
ATOM 836 C CA . ASP A 1 101 ? 38.399 5.189 -59.981 1.00 97.44 101 ASP A CA 1
ATOM 837 C C . ASP A 1 101 ? 38.660 5.321 -58.473 1.00 97.44 101 ASP A C 1
ATOM 839 O O . ASP A 1 101 ? 37.717 5.202 -57.689 1.00 97.44 101 ASP A O 1
ATOM 843 N N . ALA A 1 102 ? 39.860 5.741 -58.061 1.00 96.94 102 ALA A N 1
ATOM 844 C CA . ALA A 1 102 ? 40.153 6.075 -56.664 1.00 96.94 102 ALA A CA 1
ATOM 845 C C . ALA A 1 102 ? 39.234 7.191 -56.118 1.00 96.94 102 ALA A C 1
ATOM 847 O O . ALA A 1 102 ? 38.777 7.127 -54.976 1.00 96.94 102 ALA A O 1
ATOM 848 N N . LEU A 1 103 ? 38.887 8.193 -56.937 1.00 97.19 103 LEU A N 1
ATOM 849 C CA . LEU A 1 103 ? 37.914 9.231 -56.573 1.00 97.19 103 LEU A CA 1
ATOM 850 C C . LEU A 1 103 ? 36.479 8.688 -56.443 1.00 97.19 103 LEU A C 1
ATOM 852 O O . LEU A 1 103 ? 35.731 9.167 -55.585 1.00 97.19 103 LEU A O 1
ATOM 856 N N . LYS A 1 104 ? 36.076 7.683 -57.237 1.00 97.06 104 LYS A N 1
ATOM 857 C CA . LYS A 1 104 ? 34.777 6.993 -57.076 1.00 97.06 104 LYS A CA 1
ATOM 858 C C . LYS A 1 104 ? 34.742 6.185 -55.779 1.00 97.06 104 LYS A C 1
ATOM 860 O O . LYS A 1 104 ? 33.738 6.247 -55.072 1.00 97.06 104 LYS A O 1
ATOM 865 N N . GLU A 1 105 ? 35.823 5.480 -55.451 1.00 97.31 105 GLU A N 1
ATOM 866 C CA . GLU A 1 105 ? 35.965 4.710 -54.207 1.00 97.31 105 GLU A CA 1
ATOM 867 C C . GLU A 1 105 ? 35.968 5.616 -52.969 1.00 97.31 105 GLU A C 1
ATOM 869 O O . GLU A 1 105 ? 35.194 5.399 -52.038 1.00 97.31 105 GLU A O 1
ATOM 874 N N . ALA A 1 106 ? 36.741 6.706 -52.980 1.00 96.38 106 ALA A N 1
ATOM 875 C CA . ALA A 1 106 ? 36.710 7.704 -51.911 1.00 96.38 106 ALA A CA 1
ATOM 876 C C . ALA A 1 106 ? 35.311 8.336 -51.752 1.00 96.38 106 ALA A C 1
ATOM 878 O O . ALA A 1 106 ? 34.840 8.550 -50.633 1.00 96.38 106 ALA A O 1
ATOM 879 N N . SER A 1 107 ? 34.605 8.581 -52.863 1.00 96.56 107 SER A N 1
ATOM 880 C CA . SER A 1 107 ? 33.232 9.109 -52.852 1.00 96.56 107 SER A CA 1
ATOM 881 C C . SER A 1 107 ? 32.198 8.103 -52.332 1.00 96.56 107 SER A C 1
ATOM 883 O O . SER A 1 107 ? 31.243 8.503 -51.663 1.00 96.56 107 SER A O 1
ATOM 885 N N . SER A 1 108 ? 32.352 6.805 -52.619 1.00 96.38 108 SER A N 1
ATOM 886 C CA . SER A 1 108 ? 31.451 5.764 -52.109 1.00 96.38 108 SER A CA 1
ATOM 887 C C . SER A 1 108 ? 31.694 5.498 -50.621 1.00 96.38 108 SER A C 1
ATOM 889 O O . SER A 1 108 ? 30.728 5.410 -49.862 1.00 96.38 108 SER A O 1
ATOM 891 N N . TYR A 1 109 ? 32.957 5.489 -50.182 1.00 97.38 109 TYR A N 1
ATOM 892 C CA . TYR A 1 109 ? 33.329 5.404 -48.771 1.00 97.38 109 TYR A CA 1
ATOM 893 C C . TYR A 1 109 ? 32.813 6.611 -47.974 1.00 97.38 109 TYR A C 1
ATOM 895 O O . TYR A 1 109 ? 32.180 6.434 -46.936 1.00 97.38 109 TYR A O 1
ATOM 903 N N . SER A 1 110 ? 32.994 7.831 -48.495 1.00 97.31 110 SER A N 1
ATOM 904 C CA . SER A 1 110 ? 32.464 9.064 -47.894 1.00 97.31 110 SER A CA 1
ATOM 905 C C . SER A 1 110 ? 30.938 9.025 -47.738 1.00 97.31 110 SER A C 1
ATOM 907 O O . SER A 1 110 ? 30.415 9.346 -46.669 1.00 97.31 110 SER A O 1
ATOM 909 N N . ARG A 1 111 ? 30.210 8.540 -48.758 1.00 97.69 111 ARG A N 1
ATOM 910 C CA . ARG A 1 111 ? 28.752 8.357 -48.677 1.00 97.69 111 ARG A CA 1
ATOM 911 C C . ARG A 1 111 ? 28.355 7.318 -47.623 1.00 97.69 111 ARG A C 1
ATOM 913 O O . ARG A 1 111 ? 27.503 7.615 -46.795 1.00 97.69 111 ARG A O 1
ATOM 920 N N . SER A 1 112 ? 28.997 6.150 -47.613 1.00 97.94 112 SER A N 1
ATOM 921 C CA . SER A 1 112 ? 28.741 5.089 -46.623 1.00 97.94 112 SER A CA 1
ATOM 922 C C . SER A 1 112 ? 29.008 5.561 -45.186 1.00 97.94 112 SER A C 1
ATOM 924 O O . SER A 1 112 ? 28.219 5.305 -44.277 1.00 97.94 112 SER A O 1
ATOM 926 N N . LEU A 1 113 ? 30.073 6.342 -44.980 1.00 97.38 113 LEU A N 1
ATOM 927 C CA . LEU A 1 113 ? 30.397 6.942 -43.686 1.00 97.38 113 LEU A CA 1
ATOM 928 C C . LEU A 1 113 ? 29.379 8.021 -43.277 1.00 97.38 113 LEU A C 1
ATOM 930 O O . LEU A 1 113 ? 29.000 8.085 -42.110 1.00 97.38 113 LEU A O 1
ATOM 934 N N . HIS A 1 114 ? 28.878 8.826 -44.218 1.00 97.62 114 HIS A N 1
ATOM 935 C CA . HIS A 1 114 ? 27.790 9.773 -43.957 1.00 97.62 114 HIS A CA 1
ATOM 936 C C . HIS A 1 114 ? 26.473 9.061 -43.597 1.00 97.62 114 HIS A C 1
ATOM 938 O O . HIS A 1 114 ? 25.816 9.448 -42.633 1.00 97.62 114 HIS A O 1
ATOM 944 N N . GLU A 1 115 ? 26.120 7.980 -44.299 1.00 97.94 115 GLU A N 1
ATOM 945 C CA . GLU A 1 115 ? 24.954 7.141 -43.987 1.00 97.94 115 GLU A CA 1
ATOM 946 C C . GLU A 1 115 ? 25.074 6.482 -42.600 1.00 97.94 115 GLU A C 1
ATOM 948 O O . GLU A 1 115 ? 24.102 6.463 -41.842 1.00 97.94 115 GLU A O 1
ATOM 953 N N . ALA A 1 116 ? 26.267 6.011 -42.221 1.00 97.25 116 ALA A N 1
ATOM 954 C CA . ALA A 1 116 ? 26.539 5.474 -40.887 1.00 97.25 116 ALA A CA 1
ATOM 955 C C . ALA A 1 116 ? 26.456 6.549 -39.784 1.00 97.25 116 ALA A C 1
ATOM 957 O O . ALA A 1 116 ? 25.899 6.291 -38.715 1.00 97.25 116 ALA A O 1
ATOM 958 N N . LEU A 1 117 ? 26.949 7.768 -40.038 1.00 97.12 117 LEU A N 1
ATOM 959 C CA . LEU A 1 117 ? 26.802 8.905 -39.120 1.00 97.12 117 LEU A CA 1
ATOM 960 C C . LEU A 1 117 ? 25.334 9.329 -38.959 1.00 97.12 117 LEU A C 1
ATOM 962 O O . LEU A 1 117 ? 24.905 9.608 -37.842 1.00 97.12 117 LEU A O 1
ATOM 966 N N . GLU A 1 118 ? 24.545 9.315 -40.035 1.00 97.75 118 GLU A N 1
ATOM 967 C CA . GLU A 1 118 ? 23.097 9.548 -39.981 1.00 97.75 118 GLU A CA 1
ATOM 968 C C . GLU A 1 118 ? 22.371 8.478 -39.152 1.00 97.75 118 GLU A C 1
ATOM 970 O O . GLU A 1 118 ? 21.510 8.810 -38.336 1.00 97.75 118 GLU A O 1
ATOM 975 N N . GLN A 1 119 ? 22.740 7.201 -39.297 1.00 97.88 119 GLN A N 1
ATOM 976 C CA . GLN A 1 119 ? 22.201 6.114 -38.470 1.00 97.88 119 GLN A CA 1
ATOM 977 C C . GLN A 1 119 ? 22.577 6.283 -36.991 1.00 97.88 119 GLN A C 1
ATOM 979 O O . GLN A 1 119 ? 21.699 6.215 -36.133 1.00 97.88 119 GLN A O 1
ATOM 984 N N . LEU A 1 120 ? 23.839 6.590 -36.673 1.00 97.44 120 LEU A N 1
ATOM 985 C CA . LEU A 1 120 ? 24.270 6.898 -35.302 1.00 97.44 120 LEU A CA 1
ATOM 986 C C . LEU A 1 120 ? 23.530 8.118 -34.729 1.00 97.44 120 LEU A C 1
ATOM 988 O O . LEU A 1 120 ? 23.099 8.098 -33.576 1.00 97.44 120 LEU A O 1
ATOM 992 N N . GLY A 1 121 ? 23.319 9.155 -35.542 1.00 97.81 121 GLY A N 1
ATOM 993 C CA . GLY A 1 121 ? 22.560 10.347 -35.176 1.00 97.81 121 GLY A CA 1
ATOM 994 C C . GLY A 1 121 ? 21.066 10.089 -34.955 1.00 97.81 121 GLY A C 1
ATOM 995 O O . GLY A 1 121 ? 20.431 10.844 -34.222 1.00 97.81 121 GLY A O 1
ATOM 996 N N . ARG A 1 122 ? 20.484 9.046 -35.559 1.00 97.94 122 ARG A N 1
ATOM 997 C CA . ARG A 1 122 ? 19.112 8.576 -35.281 1.00 97.94 122 ARG A CA 1
ATOM 998 C C . ARG A 1 122 ? 19.087 7.750 -33.999 1.00 97.94 122 ARG A C 1
ATOM 1000 O O . ARG A 1 122 ? 18.461 8.180 -33.040 1.00 97.94 122 ARG A O 1
ATOM 1007 N N . ASN A 1 123 ? 19.915 6.707 -33.916 1.00 97.44 123 ASN A N 1
ATOM 1008 C CA . ASN A 1 123 ? 20.045 5.850 -32.733 1.00 97.44 123 ASN A CA 1
ATOM 1009 C C . ASN A 1 123 ? 20.303 6.654 -31.442 1.00 97.44 123 ASN A C 1
ATOM 1011 O O . ASN A 1 123 ? 19.763 6.325 -30.393 1.00 97.44 123 ASN A O 1
ATOM 1015 N N . SER A 1 124 ? 21.097 7.730 -31.508 1.00 97.88 124 SER A N 1
ATOM 1016 C CA . SER A 1 124 ? 21.349 8.640 -30.378 1.00 97.88 124 SER A CA 1
ATOM 1017 C C . SER A 1 124 ? 20.096 9.415 -29.932 1.00 97.88 124 SER A C 1
ATOM 1019 O O . SER A 1 124 ? 19.825 9.525 -28.735 1.00 97.88 124 SER A O 1
ATOM 1021 N N . ARG A 1 125 ? 19.280 9.897 -30.883 1.00 97.88 125 ARG A N 1
ATOM 1022 C CA . ARG A 1 125 ? 17.978 10.527 -30.594 1.00 97.88 125 ARG A CA 1
ATOM 1023 C C . ARG A 1 125 ? 16.990 9.517 -30.018 1.00 97.88 125 ARG A C 1
ATOM 1025 O O . ARG A 1 125 ? 16.341 9.823 -29.024 1.00 97.88 125 ARG A O 1
ATOM 1032 N N . ASP A 1 126 ? 16.930 8.318 -30.588 1.00 98.12 126 ASP A N 1
ATOM 1033 C CA . ASP A 1 126 ? 16.021 7.257 -30.152 1.00 98.12 126 ASP A CA 1
ATOM 1034 C C . ASP A 1 126 ? 16.376 6.775 -28.732 1.00 98.12 126 ASP A C 1
ATOM 1036 O O . ASP A 1 126 ? 15.498 6.649 -27.882 1.00 98.12 126 ASP A O 1
ATOM 1040 N N . LEU A 1 127 ? 17.669 6.612 -28.421 1.00 97.88 127 LEU A N 1
ATOM 1041 C CA . LEU A 1 127 ? 18.152 6.324 -27.063 1.00 97.88 127 LEU A CA 1
ATOM 1042 C C . LEU A 1 127 ? 17.844 7.460 -26.075 1.00 97.88 127 LEU A C 1
ATOM 1044 O O . LEU A 1 127 ? 17.468 7.186 -24.937 1.00 97.88 127 LEU A O 1
ATOM 1048 N N . SER A 1 128 ? 17.961 8.724 -26.492 1.00 97.69 128 SER A N 1
ATOM 1049 C CA . SER A 1 128 ? 17.602 9.879 -25.655 1.00 97.69 128 SER A CA 1
ATOM 1050 C C . SER A 1 128 ? 16.087 9.963 -25.394 1.00 97.69 128 SER A C 1
ATOM 1052 O O . SER A 1 128 ? 15.666 10.247 -24.270 1.00 97.69 128 SER A O 1
ATOM 1054 N N . GLY A 1 129 ? 15.260 9.633 -26.392 1.00 98.25 129 GLY A N 1
ATOM 1055 C CA . GLY A 1 129 ? 13.812 9.474 -26.240 1.00 98.25 129 GLY A CA 1
ATOM 1056 C C . GLY A 1 129 ? 13.469 8.354 -25.258 1.00 98.25 129 GLY A C 1
ATOM 1057 O O . GLY A 1 129 ? 12.813 8.601 -24.251 1.00 98.25 129 GLY A O 1
ATOM 1058 N N . LEU A 1 130 ? 14.025 7.156 -25.460 1.00 97.69 130 LEU A N 1
ATOM 1059 C CA . LEU A 1 130 ? 13.852 6.024 -24.544 1.00 97.69 130 LEU A CA 1
ATOM 1060 C C . LEU A 1 130 ? 14.330 6.340 -23.116 1.00 97.69 130 LEU A C 1
ATOM 1062 O O . LEU A 1 130 ? 13.726 5.867 -22.158 1.00 97.69 130 LEU A O 1
ATOM 1066 N N . GLN A 1 131 ? 15.365 7.167 -22.939 1.00 97.88 131 GLN A N 1
ATOM 1067 C CA . GLN A 1 131 ? 15.820 7.614 -21.619 1.00 97.88 131 GLN A CA 1
ATOM 1068 C C . GLN A 1 131 ? 14.818 8.567 -20.936 1.00 97.88 131 GLN A C 1
ATOM 1070 O O . GLN A 1 131 ? 14.619 8.475 -19.720 1.00 97.88 131 GLN A O 1
ATOM 1075 N N . THR A 1 132 ? 14.164 9.467 -21.680 1.00 97.81 132 THR A N 1
ATOM 1076 C CA . THR A 1 132 ? 13.138 10.374 -21.121 1.00 97.81 132 THR A CA 1
ATOM 1077 C C . THR A 1 132 ? 11.799 9.663 -20.879 1.00 97.81 132 THR A C 1
ATOM 1079 O O . THR A 1 132 ? 11.168 9.869 -19.839 1.00 97.81 132 THR A O 1
ATOM 1082 N N . GLU A 1 133 ? 11.409 8.727 -21.745 1.00 98.31 133 GLU A N 1
ATOM 1083 C CA . GLU A 1 133 ? 10.283 7.817 -21.507 1.00 98.31 133 GLU A CA 1
ATOM 1084 C C . GLU A 1 133 ? 10.525 6.917 -20.286 1.00 98.31 133 GLU A C 1
ATOM 1086 O O . GLU A 1 133 ? 9.690 6.861 -19.386 1.00 98.31 133 GLU A O 1
ATOM 1091 N N . LEU A 1 134 ? 11.684 6.259 -20.186 1.00 98.25 134 LEU A N 1
ATOM 1092 C CA . LEU A 1 134 ? 11.999 5.367 -19.067 1.00 98.25 134 LEU A CA 1
ATOM 1093 C C . LEU A 1 134 ? 12.067 6.117 -17.727 1.00 98.25 134 LEU A C 1
ATOM 1095 O O . LEU A 1 134 ? 11.573 5.618 -16.717 1.00 98.25 134 LEU A O 1
ATOM 1099 N N . SER A 1 135 ? 12.638 7.324 -17.699 1.00 98.00 135 SER A N 1
ATOM 1100 C CA . SER A 1 135 ? 12.706 8.133 -16.471 1.00 98.00 135 SER A CA 1
ATOM 1101 C C . SER A 1 135 ? 11.342 8.690 -16.042 1.00 98.00 135 SER A C 1
ATOM 1103 O O . SER A 1 135 ? 11.045 8.672 -14.847 1.00 98.00 135 SER A O 1
ATOM 1105 N N . SER A 1 136 ? 10.476 9.093 -16.979 1.00 97.88 136 SER A N 1
ATOM 1106 C CA . SER A 1 136 ? 9.095 9.504 -16.667 1.00 97.88 136 SER A CA 1
ATOM 1107 C C . SER A 1 136 ? 8.198 8.323 -16.259 1.00 97.88 136 SER A C 1
ATOM 1109 O O . SER A 1 136 ? 7.394 8.453 -15.331 1.00 97.88 136 SER A O 1
ATOM 1111 N N . GLN A 1 137 ? 8.385 7.139 -16.855 1.00 97.81 137 GLN A N 1
ATOM 1112 C CA . GLN A 1 137 ? 7.749 5.899 -16.393 1.00 97.81 137 GLN A CA 1
ATOM 1113 C C . GLN A 1 137 ? 8.233 5.493 -14.994 1.00 97.81 137 GLN A C 1
ATOM 1115 O O . GLN A 1 137 ? 7.423 5.065 -14.176 1.00 97.81 137 GLN A O 1
ATOM 1120 N N . HIS A 1 138 ? 9.522 5.653 -14.678 1.00 97.69 138 HIS A N 1
ATOM 1121 C CA . HIS A 1 138 ? 10.024 5.398 -13.327 1.00 97.69 138 HIS A CA 1
ATOM 1122 C C . HIS A 1 138 ? 9.480 6.391 -12.295 1.00 97.69 138 HIS A C 1
ATOM 1124 O O . HIS A 1 138 ? 9.079 5.941 -11.226 1.00 97.69 138 HIS A O 1
ATOM 1130 N N . HIS A 1 139 ? 9.411 7.693 -12.604 1.00 98.00 139 HIS A N 1
ATOM 1131 C CA . HIS A 1 139 ? 8.801 8.685 -11.705 1.00 98.00 139 HIS A CA 1
ATOM 1132 C C . HIS A 1 139 ? 7.334 8.346 -11.430 1.00 98.00 139 HIS A C 1
ATOM 1134 O O . HIS A 1 139 ? 6.983 8.046 -10.297 1.00 98.00 139 HIS A O 1
ATOM 1140 N N . SER A 1 140 ? 6.509 8.229 -12.474 1.00 97.38 140 SER A N 1
ATOM 1141 C CA . SER A 1 140 ? 5.080 7.923 -12.314 1.00 97.38 140 SER A CA 1
ATOM 1142 C C . SER A 1 140 ? 4.804 6.571 -11.632 1.00 97.38 140 SER A C 1
ATOM 1144 O O . SER A 1 140 ? 3.817 6.438 -10.908 1.00 97.38 140 SER A O 1
ATOM 1146 N N . GLN A 1 141 ? 5.682 5.570 -11.785 1.00 97.94 141 GLN A N 1
ATOM 1147 C CA . GLN A 1 141 ? 5.612 4.327 -11.005 1.00 97.94 141 GLN A CA 1
ATOM 1148 C C . GLN A 1 141 ? 6.020 4.498 -9.536 1.00 97.94 141 GLN A C 1
ATOM 1150 O O . GLN A 1 141 ? 5.497 3.770 -8.693 1.00 97.94 141 GLN A O 1
ATOM 1155 N N . LEU A 1 142 ? 6.952 5.399 -9.214 1.00 97.88 142 LEU A N 1
ATOM 1156 C CA . LEU A 1 142 ? 7.314 5.726 -7.833 1.00 97.88 142 LEU A CA 1
ATOM 1157 C C . LEU A 1 142 ? 6.197 6.534 -7.165 1.00 97.88 142 LEU A C 1
ATOM 1159 O O . LEU A 1 142 ? 5.728 6.108 -6.113 1.00 97.88 142 LEU A O 1
ATOM 1163 N N . ASP A 1 143 ? 5.688 7.579 -7.820 1.00 98.06 143 ASP A N 1
ATOM 1164 C CA . ASP A 1 143 ? 4.572 8.410 -7.346 1.00 98.06 143 ASP A CA 1
ATOM 1165 C C . ASP A 1 143 ? 3.332 7.548 -7.041 1.00 98.06 143 ASP A C 1
ATOM 1167 O O . ASP A 1 143 ? 2.736 7.629 -5.964 1.00 98.06 143 ASP A O 1
ATOM 1171 N N . ALA A 1 144 ? 2.972 6.644 -7.963 1.00 97.38 144 ALA A N 1
ATOM 1172 C CA . ALA A 1 144 ? 1.856 5.719 -7.777 1.00 97.38 144 ALA A CA 1
ATOM 1173 C C . ALA A 1 144 ? 2.098 4.722 -6.630 1.00 97.38 144 ALA A C 1
ATOM 1175 O O . ALA A 1 144 ? 1.171 4.407 -5.881 1.00 97.38 144 ALA A O 1
ATOM 1176 N N . ARG A 1 145 ? 3.333 4.228 -6.455 1.00 97.88 145 ARG A N 1
ATOM 1177 C CA . ARG A 1 145 ? 3.681 3.359 -5.318 1.00 97.88 145 ARG A CA 1
ATOM 1178 C C . ARG A 1 145 ? 3.583 4.120 -4.004 1.00 97.88 145 ARG A C 1
ATOM 1180 O O . ARG A 1 145 ? 2.952 3.605 -3.083 1.00 97.88 145 ARG A O 1
ATOM 1187 N N . GLU A 1 146 ? 4.137 5.326 -3.925 1.00 98.19 146 GLU A N 1
ATOM 1188 C CA . GLU A 1 146 ? 4.092 6.150 -2.719 1.00 98.19 146 GLU A CA 1
ATOM 1189 C C . GLU A 1 146 ? 2.647 6.471 -2.328 1.00 98.19 146 GLU A C 1
ATOM 1191 O O . GLU A 1 146 ? 2.262 6.205 -1.191 1.00 98.19 146 GLU A O 1
ATOM 1196 N N . ALA A 1 147 ? 1.800 6.885 -3.275 1.00 98.00 147 ALA A N 1
ATOM 1197 C CA . ALA A 1 147 ? 0.374 7.098 -3.026 1.00 98.00 147 ALA A CA 1
ATOM 1198 C C . ALA A 1 147 ? -0.327 5.841 -2.460 1.00 98.00 147 ALA A C 1
ATOM 1200 O O . ALA A 1 147 ? -1.111 5.941 -1.514 1.00 98.00 147 ALA A O 1
ATOM 1201 N N . THR A 1 148 ? -0.016 4.638 -2.970 1.00 98.06 148 THR A N 1
ATOM 1202 C CA . THR A 1 148 ? -0.571 3.388 -2.406 1.00 98.06 148 THR A CA 1
ATOM 1203 C C . THR A 1 148 ? -0.006 3.018 -1.031 1.00 98.06 148 THR A C 1
ATOM 1205 O O . THR A 1 148 ? -0.697 2.349 -0.261 1.00 98.06 148 THR A O 1
ATOM 1208 N N . LEU A 1 149 ? 1.216 3.442 -0.695 1.00 97.94 149 LEU A N 1
ATOM 1209 C CA . LEU A 1 149 ? 1.792 3.260 0.640 1.00 97.94 149 LEU A CA 1
ATOM 1210 C C . LEU A 1 149 ? 1.163 4.240 1.636 1.00 97.94 149 LEU A C 1
ATOM 1212 O O . LEU A 1 149 ? 0.652 3.796 2.659 1.00 97.94 149 LEU A O 1
ATOM 1216 N N . GLN A 1 150 ? 1.086 5.530 1.297 1.00 98.38 150 GLN A N 1
ATOM 1217 C CA . GLN A 1 150 ? 0.433 6.561 2.112 1.00 98.38 150 GLN A CA 1
ATOM 1218 C C . GLN A 1 150 ? -1.037 6.208 2.415 1.00 98.38 150 GLN A C 1
ATOM 1220 O O . GLN A 1 150 ? -1.487 6.350 3.554 1.00 98.38 150 GLN A O 1
ATOM 1225 N N . ALA A 1 151 ? -1.777 5.678 1.431 1.00 97.75 151 ALA A N 1
ATOM 1226 C CA . ALA A 1 151 ? -3.145 5.193 1.629 1.00 97.75 151 ALA A CA 1
ATOM 1227 C C . ALA A 1 151 ? -3.215 4.036 2.647 1.00 97.75 151 ALA A C 1
ATOM 1229 O O . ALA A 1 151 ? -3.988 4.097 3.602 1.00 97.75 151 ALA A O 1
ATOM 1230 N N . ARG A 1 152 ? -2.353 3.019 2.503 1.00 97.88 152 ARG A N 1
ATOM 1231 C CA . ARG A 1 152 ? -2.270 1.885 3.444 1.00 97.88 152 ARG A CA 1
ATOM 1232 C C . ARG A 1 152 ? -1.823 2.308 4.841 1.00 97.88 152 ARG A C 1
ATOM 1234 O O . ARG A 1 152 ? -2.291 1.750 5.827 1.00 97.88 152 ARG A O 1
ATOM 1241 N N . GLU A 1 153 ? -0.936 3.291 4.956 1.00 98.38 153 GLU A N 1
ATOM 1242 C CA . GLU A 1 153 ? -0.534 3.850 6.248 1.00 98.38 153 GLU A CA 1
ATOM 1243 C C . GLU A 1 153 ? -1.684 4.588 6.941 1.00 98.38 153 GLU A C 1
ATOM 1245 O O . GLU A 1 153 ? -1.824 4.480 8.161 1.00 98.38 153 GLU A O 1
ATOM 1250 N N . ALA A 1 154 ? -2.534 5.292 6.187 1.00 98.25 154 ALA A N 1
ATOM 1251 C CA . ALA A 1 154 ? -3.750 5.902 6.717 1.00 98.25 154 ALA A CA 1
ATOM 1252 C C . ALA A 1 154 ? -4.771 4.841 7.173 1.00 98.25 154 ALA A C 1
ATOM 1254 O O . ALA A 1 154 ? -5.282 4.934 8.290 1.00 98.25 154 ALA A O 1
ATOM 1255 N N . GLU A 1 155 ? -5.005 3.793 6.374 1.00 98.19 155 GLU A N 1
ATOM 1256 C CA . GLU A 1 155 ? -5.848 2.645 6.752 1.00 98.19 155 GLU A CA 1
ATOM 1257 C C . GLU A 1 155 ? -5.339 1.968 8.037 1.00 98.19 155 GLU A C 1
ATOM 1259 O O . GLU A 1 155 ? -6.092 1.795 8.997 1.00 98.19 155 GLU A O 1
ATOM 1264 N N . LEU A 1 156 ? -4.041 1.650 8.105 1.00 98.38 156 LEU A N 1
ATOM 1265 C CA . LEU A 1 156 ? -3.410 1.044 9.281 1.00 98.38 156 LEU A CA 1
ATOM 1266 C C . LEU A 1 156 ? -3.470 1.950 10.518 1.00 98.38 156 LEU A C 1
ATOM 1268 O O . LEU A 1 156 ? -3.594 1.441 11.632 1.00 98.38 156 LEU A O 1
ATOM 1272 N N . ARG A 1 157 ? -3.404 3.277 10.351 1.00 98.69 157 ARG A N 1
ATOM 1273 C CA . ARG A 1 157 ? -3.565 4.248 11.445 1.00 98.69 157 ARG A CA 1
ATOM 1274 C C . ARG A 1 157 ? -4.983 4.205 12.013 1.00 98.69 157 ARG A C 1
ATOM 1276 O O . ARG A 1 157 ? -5.135 4.012 13.216 1.00 98.69 157 ARG A O 1
ATOM 1283 N N . VAL A 1 158 ? -6.003 4.263 11.154 1.00 98.38 158 VAL A N 1
ATOM 1284 C CA . VAL A 1 158 ? -7.419 4.164 11.557 1.00 98.38 158 VAL A CA 1
ATOM 1285 C C . VAL A 1 158 ? -7.722 2.817 12.223 1.00 98.38 158 VAL A C 1
ATOM 1287 O O . VAL A 1 158 ? -8.397 2.778 13.252 1.00 98.38 158 VAL A O 1
ATOM 1290 N N . ILE A 1 159 ? -7.186 1.709 11.698 1.00 97.94 159 ILE A N 1
ATOM 1291 C CA . ILE A 1 159 ? -7.349 0.375 12.300 1.00 97.94 159 ILE A CA 1
ATOM 1292 C C . ILE A 1 159 ? -6.707 0.319 13.695 1.00 97.94 159 ILE A C 1
ATOM 1294 O O . ILE A 1 159 ? -7.345 -0.163 14.630 1.00 97.94 159 ILE A O 1
ATOM 1298 N N . ARG A 1 160 ? -5.486 0.849 13.868 1.00 98.12 160 ARG A N 1
ATOM 1299 C CA . ARG A 1 160 ? -4.809 0.920 15.178 1.00 98.12 160 ARG A CA 1
ATOM 1300 C C . ARG A 1 160 ? -5.596 1.758 16.183 1.00 98.12 160 ARG A C 1
ATOM 1302 O O . ARG A 1 160 ? -5.812 1.303 17.299 1.00 98.12 160 ARG A O 1
ATOM 1309 N N . GLU A 1 161 ? -6.064 2.939 15.786 1.00 98.56 161 GLU A N 1
ATOM 1310 C CA . GLU A 1 161 ? -6.880 3.794 16.653 1.00 98.56 161 GLU A CA 1
ATOM 1311 C C . GLU A 1 161 ? -8.193 3.128 17.078 1.00 98.56 161 GLU A C 1
ATOM 1313 O O . GLU A 1 161 ? -8.604 3.259 18.228 1.00 98.56 161 GLU A O 1
ATOM 1318 N N . ASN A 1 162 ? -8.870 2.427 16.167 1.00 98.44 162 ASN A N 1
ATOM 1319 C CA . ASN A 1 162 ? -10.129 1.747 16.473 1.00 98.44 162 ASN A CA 1
ATOM 1320 C C . ASN A 1 162 ? -9.917 0.529 17.380 1.00 98.44 162 ASN A C 1
ATOM 1322 O O . ASN A 1 162 ? -10.698 0.324 18.308 1.00 98.44 162 ASN A O 1
ATOM 1326 N N . LEU A 1 163 ? -8.839 -0.228 17.166 1.00 98.38 163 LEU A N 1
ATOM 1327 C CA . LEU A 1 163 ? -8.453 -1.349 18.021 1.00 98.38 163 LEU A CA 1
ATOM 1328 C C . LEU A 1 163 ? -8.071 -0.876 19.433 1.00 98.38 163 LEU A C 1
ATOM 1330 O O . LEU A 1 163 ? -8.446 -1.514 20.414 1.00 98.38 163 LEU A O 1
ATOM 1334 N N . GLU A 1 164 ? -7.398 0.270 19.561 1.00 98.31 164 GLU A N 1
ATOM 1335 C CA . GLU A 1 164 ? -7.065 0.843 20.869 1.00 98.31 164 GLU A CA 1
ATOM 1336 C C . GLU A 1 164 ? -8.306 1.405 21.589 1.00 98.31 164 GLU A C 1
ATOM 1338 O O . GLU A 1 164 ? -8.490 1.155 22.778 1.00 98.31 164 GLU A O 1
ATOM 1343 N N . LYS A 1 165 ? -9.235 2.053 20.866 1.00 98.31 165 LYS A N 1
ATOM 1344 C CA . LYS A 1 165 ? -10.554 2.447 21.409 1.00 98.31 165 LYS A CA 1
ATOM 1345 C C . LYS A 1 165 ? -11.341 1.227 21.918 1.00 98.31 165 LYS A C 1
ATOM 1347 O O . LYS A 1 165 ? -11.938 1.296 22.989 1.00 98.31 165 LYS A O 1
ATOM 1352 N N . GLN A 1 166 ? -11.312 0.104 21.192 1.00 97.88 166 GLN A N 1
ATOM 1353 C CA . GLN A 1 166 ? -11.942 -1.154 21.621 1.00 97.88 166 GLN A CA 1
ATOM 1354 C C . GLN A 1 166 ? -11.264 -1.772 22.852 1.00 97.88 166 GLN A C 1
ATOM 1356 O O . GLN A 1 166 ? -11.963 -2.238 23.750 1.00 97.88 166 GLN A O 1
ATOM 1361 N N . ARG A 1 167 ? -9.927 -1.745 22.934 1.00 98.31 167 ARG A N 1
ATOM 1362 C CA . ARG A 1 167 ? -9.185 -2.185 24.130 1.00 98.31 167 ARG A CA 1
ATOM 1363 C C . ARG A 1 167 ? -9.560 -1.373 25.360 1.00 98.31 167 ARG A C 1
ATOM 1365 O O . ARG A 1 167 ? -9.903 -1.968 26.373 1.00 98.31 167 ARG A O 1
ATOM 1372 N N . MET A 1 168 ? -9.542 -0.044 25.257 1.00 98.56 168 MET A N 1
ATOM 1373 C CA . MET A 1 168 ? -9.895 0.834 26.375 1.00 98.56 168 MET A CA 1
ATOM 1374 C C . MET A 1 168 ? -11.346 0.629 26.823 1.00 98.56 168 MET A C 1
ATOM 1376 O O . MET A 1 168 ? -11.592 0.508 28.015 1.00 98.56 168 MET A O 1
ATOM 1380 N N . ALA A 1 169 ? -12.298 0.494 25.892 1.00 98.25 169 ALA A N 1
ATOM 1381 C CA . ALA A 1 169 ? -13.692 0.203 26.236 1.00 98.25 169 ALA A CA 1
ATOM 1382 C C . ALA A 1 169 ? -13.873 -1.170 26.921 1.00 98.25 169 ALA A C 1
ATOM 1384 O O . ALA A 1 169 ? -14.640 -1.284 27.875 1.00 98.25 169 ALA A O 1
ATOM 1385 N N . SER A 1 170 ? -13.146 -2.196 26.466 1.00 97.69 170 SER A N 1
ATOM 1386 C CA . SER A 1 170 ? -13.150 -3.535 27.076 1.00 97.69 170 SER A CA 1
ATOM 1387 C C . SER A 1 170 ? -12.500 -3.545 28.466 1.00 97.69 170 SER A C 1
ATOM 1389 O O . SER A 1 170 ? -12.980 -4.219 29.375 1.00 97.69 170 SER A O 1
ATOM 1391 N N . GLU A 1 171 ? -11.445 -2.754 28.669 1.00 98.44 171 GLU A N 1
ATOM 1392 C CA . GLU A 1 171 ? -10.784 -2.586 29.966 1.00 98.44 171 GLU A CA 1
ATOM 1393 C C . GLU A 1 171 ? -11.662 -1.800 30.958 1.00 98.44 171 GLU A C 1
ATOM 1395 O O . GLU A 1 171 ? -11.813 -2.229 32.101 1.00 98.44 171 GLU A O 1
ATOM 1400 N N . ASP A 1 172 ? -12.326 -0.728 30.515 1.00 98.50 172 ASP A N 1
ATOM 1401 C CA . ASP A 1 172 ? -13.356 -0.011 31.281 1.00 98.50 172 ASP A CA 1
ATOM 1402 C C . ASP A 1 172 ? -14.487 -0.954 31.728 1.00 98.50 172 ASP A C 1
ATOM 1404 O O . ASP A 1 172 ? -14.919 -0.923 32.883 1.00 98.50 172 ASP A O 1
ATOM 1408 N N . GLU A 1 173 ? -14.990 -1.800 30.824 1.00 98.00 173 GLU A N 1
ATOM 1409 C CA . GLU A 1 173 ? -16.048 -2.765 31.133 1.00 98.00 173 GLU A CA 1
ATOM 1410 C C . GLU A 1 173 ? -15.553 -3.861 32.088 1.00 98.00 173 GLU A C 1
ATOM 1412 O O . GLU A 1 173 ? -16.228 -4.166 33.074 1.00 98.00 173 GLU A O 1
ATOM 1417 N N . ARG A 1 174 ? -14.330 -4.371 31.894 1.00 98.25 174 ARG A N 1
ATOM 1418 C CA . ARG A 1 174 ? -13.675 -5.302 32.826 1.00 98.25 174 ARG A CA 1
ATOM 1419 C C . ARG A 1 174 ? -13.541 -4.699 34.227 1.00 98.25 174 ARG A C 1
ATOM 1421 O O . ARG A 1 174 ? -13.830 -5.382 35.208 1.00 98.25 174 ARG A O 1
ATOM 1428 N N . GLN A 1 175 ? -13.146 -3.430 34.342 1.00 98.50 175 GLN A N 1
ATOM 1429 C CA . GLN A 1 175 ? -13.047 -2.729 35.627 1.00 98.50 175 GLN A CA 1
ATOM 1430 C C . GLN A 1 175 ? -14.420 -2.550 36.292 1.00 98.50 175 GLN A C 1
ATOM 1432 O O . GLN A 1 175 ? -14.550 -2.796 37.493 1.00 98.50 175 GLN A O 1
ATOM 1437 N N . ARG A 1 176 ? -15.467 -2.205 35.527 1.00 98.50 176 ARG A N 1
ATOM 1438 C CA . ARG A 1 176 ? -16.853 -2.129 36.035 1.00 98.50 176 ARG A CA 1
ATOM 1439 C C . ARG A 1 176 ? -17.352 -3.484 36.539 1.00 98.50 176 ARG A C 1
ATOM 1441 O O . ARG A 1 176 ? -17.954 -3.540 37.610 1.00 98.50 176 ARG A O 1
ATOM 1448 N N . LEU A 1 177 ? -17.074 -4.566 35.811 1.00 98.38 177 LEU A N 1
ATOM 1449 C CA . LEU A 1 177 ? -17.443 -5.928 36.207 1.00 98.38 177 LEU A CA 1
ATOM 1450 C C . LEU A 1 177 ? -16.713 -6.368 37.483 1.00 98.38 177 LEU A C 1
ATOM 1452 O O . LEU A 1 177 ? -17.360 -6.872 38.396 1.00 98.38 177 LEU A O 1
ATOM 1456 N N . VAL A 1 178 ? -15.404 -6.114 37.601 1.00 98.38 178 VAL A N 1
ATOM 1457 C CA . VAL A 1 178 ? -14.638 -6.386 38.835 1.00 98.38 178 VAL A CA 1
ATOM 1458 C C . VAL A 1 178 ? -15.181 -5.575 40.019 1.00 98.38 178 VAL A C 1
ATOM 1460 O O . VAL A 1 178 ? -15.359 -6.123 41.106 1.00 98.38 178 VAL A O 1
ATOM 1463 N N . GLY A 1 179 ? -15.516 -4.297 39.811 1.00 98.38 179 GLY A N 1
ATOM 1464 C CA . GLY A 1 179 ? -16.144 -3.458 40.835 1.00 98.38 179 GLY A CA 1
ATOM 1465 C C . GLY A 1 179 ? -17.515 -3.979 41.284 1.00 98.38 179 GLY A C 1
ATOM 1466 O O . GLY A 1 179 ? -17.799 -4.005 42.480 1.00 98.38 179 GLY A O 1
ATOM 1467 N N . LEU A 1 180 ? -18.348 -4.446 40.348 1.00 98.50 180 LEU A N 1
ATOM 1468 C CA . LEU A 1 180 ? -19.647 -5.049 40.655 1.00 98.50 180 LEU A CA 1
ATOM 1469 C C . LEU A 1 180 ? -19.501 -6.385 41.399 1.00 98.50 180 LEU A C 1
ATOM 1471 O O . LEU A 1 180 ? -20.220 -6.609 42.370 1.00 98.50 180 LEU A O 1
ATOM 1475 N N . VAL A 1 181 ? -18.563 -7.247 40.992 1.00 98.25 181 VAL A N 1
ATOM 1476 C CA . VAL A 1 181 ? -18.263 -8.505 41.698 1.00 98.25 181 VAL A CA 1
ATOM 1477 C C . VAL A 1 181 ? -17.845 -8.216 43.138 1.00 98.25 181 VAL A C 1
ATOM 1479 O O . VAL A 1 181 ? -18.455 -8.765 44.048 1.00 98.25 181 VAL A O 1
ATOM 1482 N N . SER A 1 182 ? -16.924 -7.276 43.364 1.00 98.38 182 SER A N 1
ATOM 1483 C CA . SER A 1 182 ? -16.491 -6.898 44.717 1.00 98.38 182 SER A CA 1
ATOM 1484 C C . SER A 1 182 ? -17.642 -6.360 45.588 1.00 98.38 182 SER A C 1
ATOM 1486 O O . SER A 1 182 ? -17.757 -6.723 46.759 1.00 98.38 182 SER A O 1
ATOM 1488 N N . GLN A 1 183 ? -18.563 -5.570 45.020 1.00 98.56 183 GLN A N 1
ATOM 1489 C CA . GLN A 1 183 ? -19.773 -5.118 45.728 1.00 98.56 183 GLN A CA 1
ATOM 1490 C C . GLN A 1 183 ? -20.749 -6.261 46.052 1.00 98.56 183 GLN A C 1
ATOM 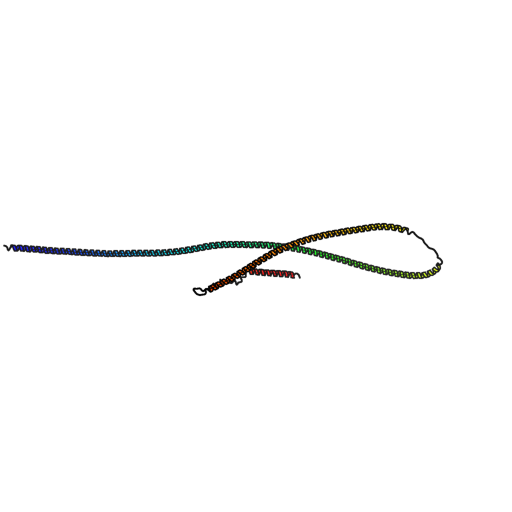1492 O O . GLN A 1 183 ? -21.431 -6.216 47.079 1.00 98.56 183 GLN A O 1
ATOM 1497 N N . LEU A 1 184 ? -20.853 -7.273 45.186 1.00 97.94 184 LEU A N 1
ATOM 1498 C CA . LEU A 1 184 ? -21.680 -8.458 45.425 1.00 97.94 184 LEU A CA 1
ATOM 1499 C C . LEU A 1 184 ? -21.044 -9.379 46.475 1.00 97.94 184 LEU A C 1
ATOM 1501 O O . LEU A 1 184 ? -21.754 -9.871 47.347 1.00 97.94 184 LEU A O 1
ATOM 1505 N N . GLU A 1 185 ? -19.723 -9.558 46.445 1.00 98.19 185 GLU A N 1
ATOM 1506 C CA . GLU A 1 185 ? -18.957 -10.288 47.462 1.00 98.19 185 GLU A CA 1
ATOM 1507 C C . GLU A 1 185 ? -19.096 -9.637 48.843 1.00 98.19 185 GLU A C 1
ATOM 1509 O O . GLU A 1 185 ? -19.385 -10.339 49.813 1.00 98.19 185 GLU A O 1
ATOM 1514 N N . GLN A 1 186 ? -18.986 -8.304 48.928 1.00 98.38 186 GLN A N 1
ATOM 1515 C CA . GLN A 1 186 ? -19.222 -7.558 50.167 1.00 98.38 186 GLN A CA 1
ATOM 1516 C C . GLN A 1 186 ? -20.647 -7.785 50.693 1.00 98.38 186 GLN A C 1
ATOM 1518 O O . GLN A 1 186 ? -20.811 -8.238 51.824 1.00 98.38 186 GLN A O 1
ATOM 1523 N N . LYS A 1 187 ? -21.681 -7.553 49.871 1.00 98.12 187 LYS A N 1
ATOM 1524 C CA . LYS A 1 187 ? -23.086 -7.754 50.278 1.00 98.12 187 LYS A CA 1
ATOM 1525 C C . LYS A 1 187 ? -23.382 -9.191 50.701 1.00 98.12 187 LYS A C 1
ATOM 1527 O O . LYS A 1 187 ? -24.183 -9.422 51.602 1.00 98.12 187 LYS A O 1
ATOM 1532 N N . LEU A 1 188 ? -22.738 -10.167 50.066 1.00 98.38 188 LEU A N 1
ATOM 1533 C CA . LEU A 1 188 ? -22.893 -11.582 50.388 1.00 98.38 188 LEU A CA 1
ATOM 1534 C C . LEU A 1 188 ? -22.145 -11.963 51.680 1.00 98.38 188 LEU A C 1
ATOM 1536 O O . LEU A 1 188 ? -22.600 -12.851 52.401 1.00 98.38 188 LEU A O 1
ATOM 1540 N N . ALA A 1 189 ? -21.050 -11.278 52.023 1.00 98.25 189 ALA A N 1
ATOM 1541 C CA . ALA A 1 189 ? -20.411 -11.377 53.336 1.00 98.25 189 ALA A CA 1
ATOM 1542 C C . ALA A 1 189 ? -21.268 -10.729 54.443 1.00 98.25 189 ALA A C 1
ATOM 1544 O O . ALA A 1 189 ? -21.499 -11.361 55.472 1.00 98.25 189 ALA A O 1
ATOM 1545 N N . GLU A 1 190 ? -21.816 -9.534 54.201 1.00 98.06 190 GLU A N 1
ATOM 1546 C CA . GLU 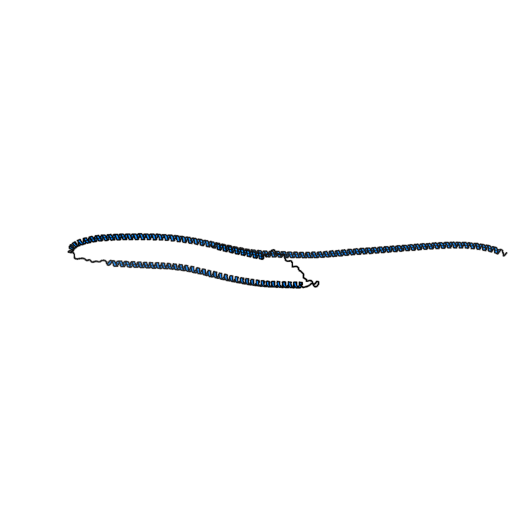A 1 190 ? -22.742 -8.835 55.109 1.00 98.06 190 GLU A CA 1
ATOM 1547 C C . GLU A 1 190 ? -23.997 -9.683 55.398 1.00 98.06 190 GLU A C 1
ATOM 1549 O O . GLU A 1 190 ? -24.365 -9.886 56.556 1.00 98.06 190 GLU A O 1
ATOM 1554 N N . GLN A 1 191 ? -24.612 -10.268 54.361 1.00 98.00 191 GLN A N 1
ATOM 1555 C CA . GLN A 1 191 ? -25.746 -11.189 54.510 1.00 98.00 191 GLN A CA 1
ATOM 1556 C C . GLN A 1 191 ? -25.384 -12.474 55.268 1.00 98.00 191 GLN A C 1
ATOM 1558 O O . GLN A 1 191 ? -26.197 -12.966 56.050 1.00 98.00 191 GLN A O 1
ATOM 1563 N N . ARG A 1 192 ? -24.177 -13.026 55.070 1.00 97.81 192 ARG A N 1
ATOM 1564 C CA . ARG A 1 192 ? -23.701 -14.189 55.842 1.00 97.81 192 ARG A CA 1
ATOM 1565 C C . ARG A 1 192 ? -23.553 -13.851 57.322 1.00 97.81 192 ARG A C 1
ATOM 1567 O O . ARG A 1 192 ? -24.065 -14.606 58.143 1.00 97.81 192 ARG A O 1
ATOM 1574 N N . GLN A 1 193 ? -22.920 -12.724 57.652 1.00 98.31 193 GLN A N 1
ATOM 1575 C CA . GLN A 1 193 ? -22.767 -12.278 59.037 1.00 98.31 193 GLN A CA 1
ATOM 1576 C C . GLN A 1 193 ? -24.136 -12.061 59.697 1.00 98.31 193 GLN A C 1
ATOM 1578 O O . GLN A 1 193 ? -24.397 -12.630 60.753 1.00 98.31 193 GLN A O 1
ATOM 1583 N N . SER A 1 194 ? -25.040 -11.327 59.042 1.00 98.06 194 SER A N 1
ATOM 1584 C CA . SER A 1 194 ? -26.402 -11.094 59.543 1.00 98.06 194 SER A CA 1
ATOM 1585 C C . SER A 1 194 ? -27.163 -12.407 59.789 1.00 98.06 194 SER A C 1
ATOM 1587 O O . SER A 1 194 ? -27.751 -12.586 60.855 1.00 98.06 194 SER A O 1
ATOM 1589 N N . ALA A 1 195 ? -27.077 -13.379 58.874 1.00 97.62 195 ALA A N 1
ATOM 1590 C CA . ALA A 1 195 ? -27.695 -14.693 59.056 1.00 97.62 195 ALA A CA 1
ATOM 1591 C C . ALA A 1 195 ? -27.035 -15.535 60.171 1.00 97.62 195 ALA A C 1
ATOM 1593 O O . ALA A 1 195 ? -27.691 -16.388 60.772 1.00 97.62 195 ALA A O 1
ATOM 1594 N N . GLU A 1 196 ? -25.747 -15.337 60.465 1.00 98.06 196 GLU A N 1
ATOM 1595 C CA . GLU A 1 196 ? -25.065 -15.976 61.598 1.00 98.06 196 GLU A CA 1
ATOM 1596 C C . GLU A 1 196 ? -25.444 -15.334 62.941 1.00 98.06 196 GLU A C 1
ATOM 1598 O O . GLU A 1 196 ? -25.685 -16.062 63.908 1.00 98.06 196 GLU A O 1
ATOM 1603 N N . GLU A 1 197 ? -25.601 -14.010 62.982 1.00 98.00 197 GLU A N 1
ATOM 1604 C CA . GLU A 1 197 ? -26.125 -13.259 64.130 1.00 98.00 197 GLU A CA 1
ATOM 1605 C C . GLU A 1 197 ? -27.582 -13.649 64.438 1.00 98.00 197 GLU A C 1
ATOM 1607 O O . GLU A 1 197 ? -27.899 -13.990 65.579 1.00 98.00 197 GLU A O 1
ATOM 1612 N N . GLU A 1 198 ? -28.459 -13.724 63.429 1.00 97.56 198 GLU A N 1
ATOM 1613 C CA . GLU A 1 198 ? -29.826 -14.251 63.574 1.00 97.56 198 GLU A CA 1
ATOM 1614 C C . GLU A 1 198 ? -29.834 -15.684 64.121 1.00 97.56 198 GLU A C 1
ATOM 1616 O O . GLU A 1 198 ? -30.559 -15.991 65.069 1.00 97.56 198 GLU A O 1
ATOM 1621 N N . ARG A 1 199 ? -28.992 -16.574 63.578 1.00 98.38 199 ARG A N 1
ATOM 1622 C CA . ARG A 1 199 ? -28.860 -17.958 64.067 1.00 98.38 199 ARG A CA 1
ATOM 1623 C C . ARG A 1 199 ? -28.342 -18.025 65.501 1.00 98.38 199 ARG A C 1
ATOM 1625 O O . ARG A 1 199 ? -28.719 -18.945 66.227 1.00 98.38 199 ARG A O 1
ATOM 1632 N N . TRP A 1 200 ? -27.481 -17.100 65.917 1.00 98.12 200 TRP A N 1
ATOM 1633 C CA . TRP A 1 200 ? -27.001 -17.013 67.295 1.00 98.12 200 TRP A CA 1
ATOM 1634 C C . TRP A 1 200 ? -28.105 -16.519 68.241 1.00 98.12 200 TRP A C 1
ATOM 1636 O O . TRP A 1 200 ? -28.364 -17.175 69.251 1.00 98.12 200 TRP A O 1
ATOM 1646 N N . ASN A 1 201 ? -28.833 -15.465 67.863 1.00 98.19 201 ASN A N 1
ATOM 1647 C CA . ASN A 1 201 ? -29.991 -14.952 68.603 1.00 98.19 201 ASN A CA 1
ATOM 1648 C C . ASN A 1 201 ? -31.084 -16.026 68.764 1.00 98.19 201 ASN A C 1
ATOM 1650 O O . ASN A 1 201 ? -31.555 -16.275 69.872 1.00 98.19 201 ASN A O 1
ATOM 1654 N N . LEU A 1 202 ? -31.428 -16.748 67.690 1.00 97.81 202 LEU A N 1
ATOM 1655 C CA . LEU A 1 202 ? -32.403 -17.847 67.730 1.00 97.81 202 LEU A CA 1
ATOM 1656 C C . LEU A 1 202 ? -31.960 -19.001 68.644 1.00 97.81 202 LEU A C 1
ATOM 1658 O O . LEU A 1 202 ? -32.790 -19.579 69.344 1.00 97.81 202 LEU A O 1
ATOM 1662 N N . ARG A 1 203 ? -30.660 -19.328 68.689 1.00 97.88 203 ARG A N 1
ATOM 1663 C CA . ARG A 1 203 ? -30.114 -20.305 69.652 1.00 97.88 203 ARG A CA 1
ATOM 1664 C C . ARG A 1 203 ? -30.191 -19.790 71.091 1.00 97.88 203 ARG A C 1
ATOM 1666 O O . ARG A 1 203 ? -30.481 -20.579 71.987 1.00 97.88 203 ARG A O 1
ATOM 1673 N N . GLN A 1 204 ? -29.946 -18.497 71.315 1.00 98.19 204 GLN A N 1
ATOM 1674 C CA . GLN A 1 204 ? -30.052 -17.879 72.636 1.00 98.19 204 GLN A CA 1
ATOM 1675 C C . GLN A 1 204 ? -31.500 -17.903 73.147 1.00 98.19 204 GLN A C 1
ATOM 1677 O O . GLN A 1 204 ? -31.727 -18.318 74.283 1.00 98.19 204 GLN A O 1
ATOM 1682 N N . GLU A 1 205 ? -32.479 -17.542 72.314 1.00 97.38 205 GLU A N 1
ATOM 1683 C CA . GLU A 1 205 ? -33.898 -17.606 72.686 1.00 97.38 205 GLU A CA 1
ATOM 1684 C C . GLU A 1 205 ? -34.398 -19.043 72.858 1.00 97.38 205 GLU A C 1
ATOM 1686 O O . GLU A 1 205 ? -35.091 -19.333 73.830 1.00 97.38 205 GLU A O 1
ATOM 1691 N N . ALA A 1 206 ? -33.979 -19.986 72.007 1.00 97.62 206 ALA A N 1
ATOM 1692 C CA . ALA A 1 206 ? -34.292 -21.402 72.208 1.00 97.62 206 ALA A CA 1
ATOM 1693 C C . ALA A 1 206 ? -33.759 -21.926 73.557 1.00 97.62 206 ALA A C 1
ATOM 1695 O O . ALA A 1 206 ? -34.468 -22.643 74.260 1.00 97.62 206 ALA A O 1
ATOM 1696 N N . ALA A 1 207 ? -32.546 -21.524 73.960 1.00 97.75 207 ALA A N 1
ATOM 1697 C CA . ALA A 1 207 ? -31.977 -21.875 75.262 1.00 97.75 207 ALA A CA 1
ATOM 1698 C C . ALA A 1 207 ? -32.681 -21.170 76.440 1.00 97.75 207 ALA A C 1
ATOM 1700 O O . ALA A 1 207 ? -32.840 -21.771 77.503 1.00 97.75 207 ALA A O 1
ATOM 1701 N N . ARG A 1 208 ? -33.142 -19.921 76.266 1.00 98.12 208 ARG A N 1
ATOM 1702 C CA . ARG A 1 208 ? -33.975 -19.207 77.256 1.00 98.12 208 ARG A CA 1
ATOM 1703 C C . ARG A 1 208 ? -35.319 -19.905 77.462 1.00 98.12 208 ARG A C 1
ATOM 1705 O O . ARG A 1 208 ? -35.723 -20.113 78.604 1.00 98.12 208 ARG A O 1
ATOM 1712 N N . LEU A 1 209 ? -35.978 -20.310 76.376 1.00 98.06 209 LEU A N 1
ATOM 1713 C CA . LEU A 1 209 ? -37.250 -21.034 76.410 1.00 98.06 209 LEU A CA 1
ATOM 1714 C C . LEU A 1 209 ? -37.099 -22.424 77.045 1.00 98.06 209 LEU A C 1
ATOM 1716 O O . LEU A 1 209 ? -37.887 -22.763 77.921 1.00 98.06 209 LEU A O 1
ATOM 1720 N N . ASP A 1 210 ? -36.066 -23.190 76.682 1.00 98.00 210 ASP A N 1
ATOM 1721 C CA . ASP A 1 210 ? -35.753 -24.498 77.283 1.00 98.00 210 ASP A CA 1
ATOM 1722 C C . ASP A 1 210 ? -35.421 -24.404 78.787 1.00 98.00 210 ASP A C 1
ATOM 1724 O O . ASP A 1 210 ? -35.822 -25.258 79.580 1.00 98.00 210 ASP A O 1
ATOM 1728 N N . ALA A 1 211 ? -34.742 -23.336 79.217 1.00 97.81 211 ALA A N 1
ATOM 1729 C CA . ALA A 1 211 ? -34.528 -23.066 80.637 1.00 97.81 211 ALA A CA 1
ATOM 1730 C C . ALA A 1 211 ? -35.839 -22.706 81.366 1.00 97.81 211 ALA A C 1
ATOM 1732 O O . ALA A 1 211 ? -36.046 -23.136 82.503 1.00 97.81 211 ALA A O 1
ATOM 1733 N N . ALA A 1 212 ? -36.733 -21.951 80.716 1.00 97.62 212 ALA A N 1
ATOM 1734 C CA . ALA A 1 212 ? -38.023 -21.552 81.273 1.00 97.62 212 ALA A CA 1
ATOM 1735 C C . ALA A 1 212 ? -39.016 -22.724 81.375 1.00 97.62 212 ALA A C 1
ATOM 1737 O O . ALA A 1 212 ? -39.660 -22.878 82.413 1.00 97.62 212 ALA A O 1
ATOM 1738 N N . THR A 1 213 ? -39.108 -23.600 80.366 1.00 97.56 213 THR A N 1
ATOM 1739 C CA . THR A 1 213 ? -39.943 -24.813 80.448 1.00 97.56 213 THR A CA 1
ATOM 1740 C C . THR A 1 213 ? -39.464 -25.725 81.573 1.00 97.56 213 THR A C 1
ATOM 1742 O O . THR A 1 213 ? -40.266 -26.103 82.422 1.00 97.56 213 THR A O 1
ATOM 1745 N N . LYS A 1 214 ? -38.151 -25.966 81.684 1.00 97.94 214 LYS A N 1
ATOM 1746 C CA . LYS A 1 214 ? -37.551 -26.761 82.774 1.00 97.94 214 LYS A CA 1
ATOM 1747 C C . LYS A 1 214 ? -37.690 -26.127 84.161 1.00 97.94 214 LYS A C 1
ATOM 1749 O O . LYS A 1 214 ? -37.540 -26.830 85.163 1.00 97.94 214 LYS A O 1
ATOM 1754 N N . ALA A 1 215 ? -37.936 -24.819 84.252 1.00 97.56 215 ALA A N 1
ATOM 1755 C CA . ALA A 1 215 ? -38.295 -24.159 85.506 1.00 97.56 215 ALA A CA 1
ATOM 1756 C C . ALA A 1 215 ? -39.770 -24.416 85.856 1.00 97.56 215 ALA A C 1
ATOM 1758 O O . ALA A 1 215 ? -40.054 -24.898 86.953 1.00 97.56 215 ALA A O 1
ATOM 1759 N N . LEU A 1 216 ? -40.682 -24.197 84.902 1.00 97.38 216 LEU A N 1
ATOM 1760 C CA . LEU A 1 216 ? -42.124 -24.431 85.056 1.00 97.38 216 LEU A CA 1
ATOM 1761 C C . LEU A 1 216 ? -42.462 -25.906 85.333 1.00 97.38 216 LEU A C 1
ATOM 1763 O O . LEU A 1 216 ? -43.347 -26.198 86.135 1.00 97.38 216 LEU A O 1
ATOM 1767 N N . GLU A 1 217 ? -41.738 -26.848 84.724 1.00 97.69 217 GLU A N 1
ATOM 1768 C CA . GLU A 1 217 ? -41.846 -28.284 85.010 1.00 97.69 217 GLU A CA 1
ATOM 1769 C C . GLU A 1 217 ? -41.516 -28.584 86.479 1.00 97.69 217 GLU A C 1
ATOM 1771 O O . GLU A 1 217 ? -42.308 -29.225 87.166 1.00 97.69 217 GLU A O 1
ATOM 1776 N N . LYS A 1 218 ? -40.415 -28.033 87.004 1.00 97.81 218 LYS A N 1
ATOM 1777 C CA . LYS A 1 218 ? -40.018 -28.197 88.415 1.00 97.81 218 LYS A CA 1
ATOM 1778 C C . LYS A 1 218 ? -40.964 -27.492 89.383 1.00 97.81 218 LYS A C 1
ATOM 1780 O O . LYS A 1 218 ? -41.154 -27.955 90.504 1.00 97.81 218 LYS A O 1
ATOM 1785 N N . GLU A 1 219 ? -41.557 -26.369 88.991 1.00 96.50 219 GLU A N 1
ATOM 1786 C CA . GLU A 1 219 ? -42.594 -25.701 89.785 1.00 96.50 219 GLU A CA 1
ATOM 1787 C C . GLU A 1 219 ? -43.882 -26.526 89.829 1.00 96.50 219 GLU A C 1
ATOM 1789 O O . GLU A 1 219 ? -44.449 -26.706 90.906 1.00 96.50 219 GLU A O 1
ATOM 1794 N N . ARG A 1 220 ? -44.282 -27.129 88.705 1.00 97.75 220 ARG A N 1
ATOM 1795 C CA . ARG A 1 220 ? -45.392 -28.087 88.643 1.00 97.75 220 ARG A CA 1
ATOM 1796 C C . ARG A 1 220 ? -45.129 -29.338 89.487 1.00 97.75 220 ARG A C 1
ATOM 1798 O O . ARG A 1 220 ? -46.031 -29.771 90.199 1.00 97.75 220 ARG A O 1
ATOM 1805 N N . GLU A 1 221 ? -43.920 -29.901 89.446 1.00 97.81 221 GLU A N 1
ATOM 1806 C CA . GLU A 1 221 ? -43.520 -31.034 90.297 1.00 97.81 221 GLU A CA 1
ATOM 1807 C C . GLU A 1 221 ? -43.629 -30.687 91.788 1.00 97.81 221 GLU A C 1
ATOM 1809 O O . GLU A 1 221 ? -44.237 -31.440 92.549 1.00 97.81 221 GLU A O 1
ATOM 1814 N N . ARG A 1 222 ? -43.107 -29.525 92.207 1.00 97.38 222 ARG A N 1
ATOM 1815 C CA . ARG A 1 222 ? -43.223 -29.035 93.594 1.00 97.38 222 ARG A CA 1
ATOM 1816 C C . ARG A 1 222 ? -44.679 -28.814 94.001 1.00 97.38 222 ARG A C 1
ATOM 1818 O O . ARG A 1 222 ? -45.057 -29.222 95.093 1.00 97.38 222 ARG A O 1
ATOM 1825 N N . ALA A 1 223 ? -45.493 -28.211 93.135 1.00 96.62 223 ALA A N 1
ATOM 1826 C CA . ALA A 1 223 ? -46.909 -27.974 93.406 1.00 96.62 223 ALA A CA 1
ATOM 1827 C C . ALA A 1 223 ? -47.694 -29.291 93.543 1.00 96.62 223 ALA A C 1
ATOM 1829 O O . ALA A 1 223 ? -48.527 -29.419 94.435 1.00 96.62 223 ALA A O 1
ATOM 1830 N N . MET A 1 224 ? -47.391 -30.304 92.721 1.00 97.25 224 MET A N 1
ATOM 1831 C CA . MET A 1 224 ? -47.944 -31.654 92.883 1.00 97.25 224 MET A CA 1
ATOM 1832 C C . MET A 1 224 ? -47.521 -32.282 94.220 1.00 97.25 224 MET A C 1
ATOM 1834 O O . MET A 1 224 ? -48.376 -32.760 94.959 1.00 97.25 224 MET A O 1
ATOM 1838 N N . GLN A 1 225 ? -46.234 -32.209 94.577 1.00 97.00 225 GLN A N 1
ATOM 1839 C CA . GLN A 1 225 ? -45.725 -32.706 95.864 1.00 97.00 225 GLN A CA 1
ATOM 1840 C C . GLN A 1 225 ? -46.378 -31.997 97.063 1.00 97.00 225 GLN A C 1
ATOM 1842 O O . GLN A 1 225 ? -46.708 -32.648 98.051 1.00 97.00 225 GLN A O 1
ATOM 1847 N N . GLN A 1 226 ? -46.610 -30.683 96.974 1.00 96.94 226 GLN A N 1
ATOM 1848 C CA . GLN A 1 226 ? -47.344 -29.915 97.985 1.00 96.94 226 GLN A CA 1
ATOM 1849 C C . GLN A 1 226 ? -48.797 -30.387 98.101 1.00 96.94 226 GLN A C 1
ATOM 1851 O O . GLN A 1 226 ? -49.234 -30.700 99.204 1.00 96.94 226 GLN A O 1
ATOM 1856 N N . ILE A 1 227 ? -49.510 -30.537 96.980 1.00 96.31 227 ILE A N 1
ATOM 1857 C CA . ILE A 1 227 ? -50.892 -31.041 96.952 1.00 96.31 227 ILE A CA 1
ATOM 1858 C C . ILE A 1 227 ? -50.991 -32.452 97.554 1.00 96.31 227 ILE A C 1
ATOM 1860 O O . ILE A 1 227 ? -51.938 -32.732 98.287 1.00 96.31 227 ILE A O 1
ATOM 1864 N N . ASP A 1 228 ? -50.035 -33.343 97.291 1.00 97.12 228 ASP A N 1
ATOM 1865 C CA . ASP A 1 228 ? -50.041 -34.698 97.859 1.00 97.12 228 ASP A CA 1
ATOM 1866 C C . ASP A 1 228 ? -49.714 -34.706 99.366 1.00 97.12 228 ASP A C 1
ATOM 1868 O O . ASP A 1 228 ? -50.338 -35.452 100.128 1.00 97.12 228 ASP A O 1
ATOM 1872 N N . VAL A 1 229 ? -48.827 -33.820 99.835 1.00 97.25 229 VAL A N 1
ATOM 1873 C CA . VAL A 1 229 ? -48.583 -33.605 101.274 1.00 97.25 229 VAL A CA 1
ATOM 1874 C C . VAL A 1 229 ? -49.818 -33.018 101.967 1.00 97.25 229 VAL A C 1
ATOM 1876 O O . VAL A 1 229 ? -50.214 -33.521 103.018 1.00 97.25 229 VAL A O 1
ATOM 1879 N N . GLU A 1 230 ? -50.472 -32.015 101.379 1.00 94.88 230 GLU A N 1
ATOM 1880 C CA . GLU A 1 230 ? -51.725 -31.437 101.885 1.00 94.88 230 GLU A CA 1
ATOM 1881 C C . GLU A 1 230 ? -52.851 -32.479 101.926 1.00 94.88 230 GLU A C 1
ATOM 1883 O O . GLU A 1 230 ? -53.574 -32.572 102.916 1.00 94.88 230 GLU A O 1
ATOM 1888 N N . ARG A 1 231 ? -52.970 -33.332 100.900 1.00 96.50 231 ARG A N 1
ATOM 1889 C CA . ARG A 1 231 ? -53.917 -34.461 100.881 1.00 96.50 231 ARG A CA 1
ATOM 1890 C C . ARG A 1 231 ? -53.657 -35.448 102.011 1.00 96.50 231 ARG A C 1
ATOM 1892 O O . ARG A 1 231 ? -54.611 -35.858 102.673 1.00 96.50 231 ARG A O 1
ATOM 1899 N N . GLN A 1 232 ? -52.397 -35.807 102.263 1.00 96.69 232 GLN A N 1
ATOM 1900 C CA . GLN A 1 232 ? -52.054 -36.694 103.373 1.00 96.69 232 GLN A CA 1
ATOM 1901 C C . GLN A 1 232 ? -52.329 -36.028 104.729 1.00 96.69 232 GLN A C 1
ATOM 1903 O O . GLN A 1 232 ? -52.873 -36.672 105.621 1.00 96.69 232 GLN A O 1
ATOM 1908 N N . GLN A 1 233 ? -52.035 -34.733 104.885 1.00 96.00 233 GLN A N 1
ATOM 1909 C CA . GLN A 1 233 ? -52.375 -33.974 106.094 1.00 96.00 233 GLN A CA 1
ATOM 1910 C C . GLN A 1 233 ? -53.893 -33.910 106.321 1.00 96.00 233 GLN A C 1
ATOM 1912 O O . GLN A 1 233 ? -54.351 -34.174 107.430 1.00 96.00 233 GLN A O 1
ATOM 1917 N N . LEU A 1 234 ? -54.685 -33.640 105.280 1.00 95.19 234 LEU A N 1
ATOM 1918 C CA . LEU A 1 234 ? -56.150 -33.636 105.341 1.00 95.19 234 LEU A CA 1
ATOM 1919 C C . LEU A 1 234 ? -56.723 -35.019 105.677 1.00 95.19 234 LEU A C 1
ATOM 1921 O O . LEU A 1 234 ? -57.669 -35.105 106.459 1.00 95.19 234 LEU A O 1
ATOM 1925 N N . GLN A 1 235 ? -56.155 -36.100 105.135 1.00 96.00 235 GLN A N 1
ATOM 1926 C CA . GLN A 1 235 ? -56.562 -37.465 105.477 1.00 96.00 235 GLN A CA 1
ATOM 1927 C C . GLN A 1 235 ? -56.189 -37.813 106.930 1.00 96.00 235 GLN A C 1
ATOM 1929 O O . GLN A 1 235 ? -57.047 -38.313 107.653 1.00 96.00 235 GLN A O 1
ATOM 1934 N N . ASN A 1 236 ? -54.986 -37.459 107.397 1.00 96.00 236 ASN A N 1
ATOM 1935 C CA . ASN A 1 236 ? -54.567 -37.640 108.793 1.00 96.00 236 ASN A CA 1
ATOM 1936 C C . ASN A 1 236 ? -55.470 -36.853 109.767 1.00 96.00 236 ASN A C 1
ATOM 1938 O O . ASN A 1 236 ? -55.899 -37.387 110.787 1.00 96.00 236 ASN A O 1
ATOM 1942 N N . LEU A 1 237 ? -55.799 -35.593 109.451 1.00 95.31 237 LEU A N 1
ATOM 1943 C CA . LEU A 1 237 ? -56.705 -34.758 110.253 1.00 95.31 237 LEU A CA 1
ATOM 1944 C C . LEU A 1 237 ? -58.129 -35.324 110.277 1.00 95.31 237 LEU A C 1
ATOM 1946 O O . LEU A 1 237 ? -58.762 -35.370 111.328 1.00 95.31 237 LEU A O 1
ATOM 1950 N N . LYS A 1 238 ? -58.628 -35.803 109.135 1.00 95.81 238 LYS A N 1
ATOM 1951 C CA . LYS A 1 238 ? -59.918 -36.495 109.024 1.00 95.81 238 LYS A CA 1
ATOM 1952 C C . LYS A 1 238 ? -59.944 -37.783 109.851 1.00 95.81 238 LYS A C 1
ATOM 1954 O O . LYS A 1 238 ? -60.955 -38.055 110.490 1.00 95.81 238 LYS A O 1
ATOM 1959 N N . GLU A 1 239 ? -58.862 -38.556 109.870 1.00 95.56 239 GLU A N 1
ATOM 1960 C CA . GLU A 1 239 ? -58.729 -39.748 110.717 1.00 95.56 239 GLU A CA 1
ATOM 1961 C C . GLU A 1 239 ? -58.667 -39.386 112.210 1.00 95.56 239 GLU A C 1
ATOM 1963 O O . GLU A 1 239 ? -59.378 -40.010 113.000 1.00 95.56 239 GLU A O 1
ATOM 1968 N N . SER A 1 240 ? -57.942 -38.322 112.590 1.00 95.44 240 SER A N 1
ATOM 1969 C CA . SER A 1 240 ? -57.951 -37.775 113.960 1.00 95.44 240 SER A CA 1
ATOM 1970 C C . SER A 1 240 ? -59.368 -37.401 114.389 1.00 95.44 240 SER A C 1
ATOM 1972 O O . SER A 1 240 ? -59.886 -37.977 115.343 1.00 95.44 240 SER A O 1
ATOM 1974 N N . VAL A 1 241 ? -60.059 -36.556 113.615 1.00 93.81 241 VAL A N 1
ATOM 1975 C CA . VAL A 1 241 ? -61.432 -36.104 113.901 1.00 93.81 241 VAL A CA 1
ATOM 1976 C C . VAL A 1 241 ? -62.437 -37.262 113.909 1.00 93.81 241 VAL A C 1
ATOM 1978 O O . VAL A 1 241 ? -63.392 -37.235 114.685 1.00 93.81 241 VAL A O 1
ATOM 1981 N N . LEU A 1 242 ? -62.245 -38.307 113.096 1.00 94.88 242 LEU A N 1
ATOM 1982 C CA . LEU A 1 242 ? -63.064 -39.523 113.167 1.00 94.88 242 LEU A CA 1
ATOM 1983 C C . LEU A 1 242 ? -62.800 -40.314 114.457 1.00 94.88 242 LEU A C 1
ATOM 1985 O O . LEU A 1 242 ? -63.757 -40.785 115.072 1.00 94.88 242 LEU A O 1
ATOM 1989 N N . SER A 1 243 ? -61.543 -40.422 114.899 1.00 94.69 243 SER A N 1
ATOM 1990 C CA . SER A 1 243 ? -61.189 -41.073 116.167 1.00 94.69 243 SER A CA 1
ATOM 1991 C C . SER A 1 243 ? -61.700 -40.287 117.383 1.00 94.69 243 SER A C 1
ATOM 1993 O O . SER A 1 243 ? -62.316 -40.868 118.276 1.00 94.69 243 SER A O 1
ATOM 1995 N N . GLU A 1 244 ? -61.576 -38.958 117.365 1.00 92.56 244 GLU A N 1
ATOM 1996 C CA . GLU A 1 244 ? -62.124 -38.038 118.363 1.00 92.56 244 GLU A CA 1
ATOM 1997 C C . GLU A 1 244 ? -63.651 -38.121 118.398 1.00 92.56 244 GLU A C 1
ATOM 1999 O O . GLU A 1 244 ? -64.226 -38.281 119.470 1.00 92.56 244 GLU A O 1
ATOM 2004 N N . GLN A 1 245 ? -64.330 -38.122 117.243 1.00 90.75 245 GLN A N 1
ATOM 2005 C CA . GLN A 1 245 ? -65.772 -38.377 117.189 1.00 90.75 245 GLN A CA 1
ATOM 2006 C C . GLN A 1 245 ? -66.141 -39.763 117.719 1.00 90.75 245 GLN A C 1
ATOM 2008 O O . GLN A 1 245 ? -67.209 -39.908 118.307 1.00 90.75 245 GLN A O 1
ATOM 2013 N N . GLN A 1 246 ? -65.316 -40.790 117.521 1.00 93.56 246 GLN A N 1
ATOM 2014 C CA . GLN A 1 246 ? -65.594 -42.128 118.039 1.00 93.56 246 GLN A CA 1
ATOM 2015 C C . GLN A 1 246 ? -65.452 -42.180 119.570 1.00 93.56 246 GLN A C 1
ATOM 2017 O O . GLN A 1 246 ? -66.314 -42.762 120.229 1.00 93.56 246 GLN A O 1
ATOM 2022 N N . ILE A 1 247 ? -64.452 -41.499 120.138 1.00 92.62 247 ILE A N 1
ATOM 2023 C CA . ILE A 1 247 ? -64.282 -41.312 121.589 1.00 92.62 247 ILE A CA 1
ATOM 2024 C C . ILE A 1 247 ? -65.437 -40.476 122.163 1.00 92.62 247 ILE A C 1
ATOM 2026 O O . ILE A 1 247 ? -66.105 -40.912 123.099 1.00 92.62 247 ILE A O 1
ATOM 2030 N N . LEU A 1 248 ? -65.753 -39.327 121.558 1.00 91.31 248 LEU A N 1
ATOM 2031 C CA . LEU A 1 248 ? -66.863 -38.457 121.961 1.00 91.31 248 LEU A CA 1
ATOM 2032 C C . LEU A 1 248 ? -68.221 -39.160 121.842 1.00 91.31 248 LEU A C 1
ATOM 2034 O O . LEU A 1 248 ? -69.092 -38.939 122.674 1.00 91.31 248 LEU A O 1
ATOM 2038 N N . ARG A 1 249 ? -68.424 -40.051 120.861 1.00 90.06 249 ARG A N 1
ATOM 2039 C CA . ARG A 1 249 ? -69.636 -40.889 120.780 1.00 90.06 249 ARG A CA 1
ATOM 2040 C C . ARG A 1 249 ? -69.693 -41.921 121.903 1.00 90.06 249 ARG A C 1
ATOM 2042 O O . ARG A 1 249 ? -70.782 -42.161 122.410 1.00 90.06 249 ARG A O 1
ATOM 2049 N N . GLN A 1 250 ? -68.568 -42.512 122.308 1.00 89.31 250 GLN A N 1
ATOM 2050 C CA . GLN A 1 250 ? -68.518 -43.417 123.465 1.00 89.31 250 GLN A CA 1
ATOM 2051 C C . GLN A 1 250 ? -68.808 -42.663 124.772 1.00 89.31 250 GLN A C 1
ATOM 2053 O O . GLN A 1 250 ? -69.622 -43.128 125.568 1.00 89.31 250 GLN A O 1
ATOM 2058 N N . GLN A 1 251 ? -68.232 -41.471 124.949 1.00 88.62 251 GLN A N 1
ATOM 2059 C CA . GLN A 1 251 ? -68.519 -40.581 126.078 1.00 88.62 251 GLN A CA 1
ATOM 2060 C C . GLN A 1 251 ? -69.986 -40.129 126.079 1.00 88.62 251 GLN A C 1
ATOM 2062 O O . GLN A 1 251 ? -70.668 -40.314 127.076 1.00 88.62 251 GLN A O 1
ATOM 2067 N N . LEU A 1 252 ? -70.535 -39.670 124.949 1.00 86.56 252 LEU A N 1
ATOM 2068 C CA . LEU A 1 252 ? -71.952 -39.303 124.824 1.00 86.56 252 LEU A CA 1
ATOM 2069 C C . LEU A 1 252 ? -72.892 -40.505 125.038 1.00 86.56 252 LEU A C 1
ATOM 2071 O O . LEU A 1 252 ? -74.021 -40.330 125.486 1.00 86.56 252 LEU A O 1
ATOM 2075 N N . GLN A 1 253 ? -72.466 -41.732 124.728 1.00 85.56 253 GLN A N 1
ATOM 2076 C CA . GLN A 1 253 ? -73.234 -42.943 125.036 1.00 85.56 253 GLN A CA 1
ATOM 2077 C C . GLN A 1 253 ? -73.265 -43.198 126.553 1.00 85.56 253 GLN A C 1
ATOM 2079 O O . GLN A 1 253 ? -74.320 -43.531 127.090 1.00 85.56 253 GLN A O 1
ATOM 2084 N N . GLN A 1 254 ? -72.141 -42.993 127.249 1.00 84.25 254 GLN A N 1
ATOM 2085 C CA . GLN A 1 254 ? -72.049 -43.058 128.714 1.00 84.25 254 GLN A CA 1
ATOM 2086 C C . GLN A 1 254 ? -72.859 -41.924 129.372 1.00 84.25 254 GLN A C 1
ATOM 2088 O O . GLN A 1 254 ? -73.663 -42.181 130.267 1.00 84.25 254 GLN A O 1
ATOM 2093 N N . GLU A 1 255 ? -72.739 -40.692 128.873 1.00 81.12 255 GLU A N 1
ATOM 2094 C CA . GLU A 1 255 ? -73.509 -39.539 129.347 1.00 81.12 255 GLU A CA 1
ATOM 2095 C C . GLU A 1 255 ? -74.997 -39.635 129.020 1.00 81.12 255 GLU A C 1
ATOM 2097 O O . GLU A 1 255 ? -75.811 -39.133 129.780 1.00 81.12 255 GLU A O 1
ATOM 2102 N N . LYS A 1 256 ? -75.418 -40.315 127.949 1.00 80.69 256 LYS A N 1
ATOM 2103 C CA . LYS A 1 256 ? -76.847 -40.594 127.727 1.00 80.69 256 LYS A CA 1
ATOM 2104 C C . LYS A 1 256 ? -77.413 -41.575 128.747 1.00 80.69 256 LYS A C 1
ATOM 2106 O O . LYS A 1 256 ? -78.599 -41.489 129.048 1.00 80.69 256 LYS A O 1
ATOM 2111 N N . LEU A 1 257 ? -76.593 -42.471 129.299 1.00 78.00 257 LEU A N 1
ATOM 2112 C CA . LEU A 1 257 ? -77.008 -43.369 130.378 1.00 78.00 257 LEU A CA 1
ATOM 2113 C C . LEU A 1 257 ? -77.097 -42.630 131.727 1.00 78.00 257 LEU A C 1
ATOM 2115 O O . LEU A 1 257 ? -78.026 -42.897 132.487 1.00 78.00 257 LEU A O 1
ATOM 2119 N N . SER A 1 258 ? -76.219 -41.656 132.008 1.00 76.69 258 SER A N 1
ATOM 2120 C CA . SER A 1 258 ? -76.342 -40.798 133.204 1.00 76.69 258 SER A CA 1
ATOM 2121 C C . SER A 1 258 ? -77.412 -39.706 133.055 1.00 76.69 258 SER A C 1
ATOM 2123 O O . SER A 1 258 ? -78.189 -39.471 133.975 1.00 76.69 258 SER A O 1
ATOM 2125 N N . LEU A 1 259 ? -77.553 -39.087 131.882 1.00 69.00 259 LEU A N 1
ATOM 2126 C CA . LEU A 1 259 ? -78.631 -38.138 131.600 1.00 69.00 259 LEU A CA 1
ATOM 2127 C C . LEU A 1 259 ? -79.997 -38.818 131.522 1.00 69.00 259 LEU A C 1
ATOM 2129 O O . LEU A 1 259 ? -80.992 -38.161 131.796 1.00 69.00 259 LEU A O 1
ATOM 2133 N N . ALA A 1 260 ? -80.090 -40.118 131.223 1.00 67.75 260 ALA A N 1
ATOM 2134 C CA . ALA A 1 260 ? -81.345 -40.851 131.383 1.00 67.75 260 ALA A CA 1
ATOM 2135 C C . ALA A 1 260 ? -81.783 -40.935 132.860 1.00 67.75 260 ALA A C 1
ATOM 2137 O O . ALA A 1 260 ? -82.980 -40.824 133.132 1.00 67.75 260 ALA A O 1
ATOM 2138 N N . SER A 1 261 ? -80.849 -41.060 133.816 1.00 61.31 261 SER A N 1
ATOM 2139 C CA . SER A 1 261 ? -81.195 -41.017 135.243 1.00 61.31 261 SER A CA 1
ATOM 2140 C C . SER A 1 261 ? -81.505 -39.585 135.705 1.00 61.31 261 SER A C 1
ATOM 2142 O O . SER A 1 261 ? -82.559 -39.359 136.297 1.00 61.31 261 SER A O 1
ATOM 2144 N N . GLU A 1 262 ? -80.697 -38.585 135.342 1.00 57.81 262 GLU A N 1
ATOM 2145 C CA . GLU A 1 262 ? -80.986 -37.169 135.649 1.00 57.81 262 GLU A CA 1
ATOM 2146 C C . GLU A 1 262 ? -82.277 -36.641 134.995 1.00 57.81 262 GLU A C 1
ATOM 2148 O O . GLU A 1 262 ? -83.013 -35.867 135.604 1.00 57.81 262 GLU A O 1
ATOM 2153 N N . LYS A 1 263 ? -82.635 -37.080 133.783 1.00 53.28 263 LYS A N 1
ATOM 2154 C CA . LYS A 1 263 ? -83.864 -36.622 133.112 1.00 53.28 263 LYS A CA 1
ATOM 2155 C C . LYS A 1 263 ? -85.126 -37.101 133.830 1.00 53.28 263 LYS A C 1
ATOM 2157 O O . LYS A 1 263 ? -86.074 -36.328 133.941 1.00 53.28 263 LYS A O 1
ATOM 2162 N N . SER A 1 264 ? -85.099 -38.294 134.435 1.00 50.66 264 SER A N 1
ATOM 2163 C CA . SER A 1 264 ? -86.169 -38.742 135.344 1.00 50.66 264 SER A CA 1
ATOM 2164 C C . SER A 1 264 ? -86.299 -37.883 136.613 1.00 50.66 264 SER A C 1
ATOM 2166 O O . SER A 1 264 ? -87.363 -37.852 137.228 1.00 50.66 264 SER A O 1
ATOM 2168 N N . ARG A 1 265 ? -85.238 -37.152 136.987 1.00 48.72 265 ARG A N 1
ATOM 2169 C CA . ARG A 1 265 ? -85.204 -36.232 138.133 1.00 48.72 265 ARG A CA 1
ATOM 2170 C C . ARG A 1 265 ? -85.665 -34.813 137.776 1.00 48.72 265 ARG A C 1
ATOM 2172 O O . ARG A 1 265 ? -86.181 -34.120 138.648 1.00 48.72 265 ARG A O 1
ATOM 2179 N N . LEU A 1 266 ? -85.491 -34.386 136.520 1.00 44.03 266 LEU A N 1
ATOM 2180 C CA . LEU A 1 266 ? -85.676 -32.993 136.081 1.00 44.03 266 LEU A CA 1
ATOM 2181 C C . LEU A 1 266 ? -86.942 -32.723 135.243 1.00 44.03 266 LEU A C 1
ATOM 2183 O O . LEU A 1 266 ? -87.335 -31.565 135.105 1.00 44.03 266 LEU A O 1
ATOM 2187 N N . GLU A 1 267 ? -87.644 -33.748 134.743 1.00 44.59 267 GLU A N 1
ATOM 2188 C CA . GLU A 1 267 ? -88.925 -33.579 134.020 1.00 44.59 267 GLU A CA 1
ATOM 2189 C C . GLU A 1 267 ? -90.082 -33.017 134.881 1.00 44.59 267 GLU A C 1
ATOM 2191 O O . GLU A 1 267 ? -91.157 -32.712 134.366 1.00 44.59 267 GLU A O 1
ATOM 2196 N N . THR A 1 268 ? -89.859 -32.812 136.182 1.00 40.66 268 THR A N 1
ATOM 2197 C CA . THR A 1 268 ? -90.818 -32.242 137.142 1.00 40.66 268 THR A CA 1
ATOM 2198 C C . THR A 1 268 ? -90.771 -30.712 137.272 1.00 40.66 268 THR A C 1
ATOM 2200 O O . THR A 1 268 ? -91.685 -30.149 137.872 1.00 40.66 268 THR A O 1
ATOM 2203 N N . MET A 1 269 ? -89.743 -30.020 136.749 1.00 37.72 269 MET A N 1
ATOM 2204 C CA . MET A 1 269 ? -89.409 -28.646 137.187 1.00 37.72 269 MET A CA 1
ATOM 2205 C C . MET A 1 269 ? -89.454 -27.516 136.134 1.00 37.72 269 MET A C 1
ATOM 2207 O O . MET A 1 269 ? -89.087 -26.392 136.472 1.00 37.72 269 MET A O 1
ATOM 2211 N N . ALA A 1 270 ? -89.911 -27.732 134.890 1.00 30.42 270 ALA A N 1
ATOM 2212 C CA . ALA A 1 270 ? -89.872 -26.674 133.860 1.00 30.42 270 ALA A CA 1
ATOM 2213 C C . ALA A 1 270 ? -91.085 -26.622 132.904 1.00 30.42 270 ALA A C 1
ATOM 2215 O O . ALA A 1 270 ? -91.306 -27.558 132.136 1.00 30.42 270 ALA A O 1
ATOM 2216 N N . ARG A 1 271 ? -91.808 -25.483 132.874 1.00 27.55 271 ARG A N 1
ATOM 2217 C CA . ARG A 1 271 ? -92.714 -25.058 131.776 1.00 27.55 271 ARG A CA 1
ATOM 2218 C C . ARG A 1 271 ? -92.825 -23.518 131.672 1.00 27.55 271 ARG A C 1
ATOM 2220 O O . ARG A 1 271 ? -93.208 -22.900 132.659 1.00 27.55 271 ARG A O 1
ATOM 2227 N N . LEU A 1 272 ? -92.634 -22.977 130.447 1.00 29.81 272 LEU A N 1
ATOM 2228 C CA . LEU A 1 272 ? -92.790 -21.557 130.005 1.00 29.81 272 LEU A CA 1
ATOM 2229 C C . LEU A 1 272 ? -91.765 -20.564 130.616 1.00 29.81 272 LEU A C 1
ATOM 2231 O O . LEU A 1 272 ? -91.244 -20.840 131.689 1.00 29.81 272 LEU A O 1
ATOM 2235 N N . HIS A 1 273 ? -91.425 -19.386 130.062 1.00 27.91 273 HIS A N 1
ATOM 2236 C CA . HIS A 1 273 ? -91.380 -18.794 128.694 1.00 27.91 273 HIS A CA 1
ATOM 2237 C C . HIS A 1 273 ? -90.267 -17.687 128.744 1.00 27.91 273 HIS A C 1
ATOM 2239 O O . HIS A 1 273 ? -90.004 -17.193 129.839 1.00 27.91 273 HIS A O 1
ATOM 2245 N N . ASP A 1 274 ? -89.506 -17.242 127.727 1.00 25.05 274 ASP A N 1
ATOM 2246 C CA . ASP A 1 274 ? -89.514 -17.333 126.244 1.00 25.05 274 ASP A CA 1
ATOM 2247 C C . ASP A 1 274 ? -90.097 -16.103 125.484 1.00 25.05 274 ASP A C 1
ATOM 2249 O O . ASP A 1 274 ? -91.058 -15.493 125.942 1.00 25.05 274 ASP A O 1
ATOM 2253 N N . ALA A 1 275 ? -89.481 -15.783 124.328 1.00 29.86 275 ALA A N 1
ATOM 2254 C CA . ALA A 1 275 ? -89.606 -14.618 123.416 1.00 29.86 275 ALA A CA 1
ATOM 2255 C C . ALA A 1 275 ? -89.406 -13.196 124.027 1.00 29.86 275 ALA A C 1
ATOM 2257 O O . ALA A 1 275 ? -89.973 -12.877 125.063 1.00 29.86 275 ALA A O 1
ATOM 2258 N N . THR A 1 276 ? -88.595 -12.244 123.522 1.00 35.38 276 THR A N 1
ATOM 2259 C CA . THR A 1 276 ? -88.045 -11.862 122.186 1.00 35.38 276 THR A CA 1
ATOM 2260 C C . THR A 1 276 ? -88.906 -10.876 121.379 1.00 35.38 276 THR A C 1
ATOM 2262 O O . THR A 1 276 ? -89.988 -11.228 120.924 1.00 35.38 276 THR A O 1
ATOM 2265 N N . SER A 1 277 ? -88.362 -9.678 121.093 1.00 35.47 277 SER A N 1
ATOM 2266 C CA . SER A 1 277 ? -88.753 -8.819 119.953 1.00 35.47 277 SER A CA 1
ATOM 2267 C C . SER A 1 277 ? -87.628 -7.814 119.571 1.00 35.47 277 SER A C 1
ATOM 2269 O O . SER A 1 277 ? -86.945 -7.344 120.484 1.00 35.47 277 SER A O 1
ATOM 2271 N N . PRO A 1 278 ? -87.399 -7.489 118.275 1.00 54.28 278 PRO A N 1
ATOM 2272 C CA . PRO A 1 278 ? -86.371 -6.545 117.783 1.00 54.28 278 PRO A CA 1
ATOM 2273 C C . PRO A 1 278 ? -86.985 -5.135 117.487 1.00 54.28 278 PRO A C 1
ATOM 2275 O O . PRO A 1 278 ? -88.019 -4.812 118.062 1.00 54.28 278 PRO A O 1
ATOM 2278 N N . ASP A 1 279 ? -86.464 -4.188 116.684 1.00 46.91 279 ASP A N 1
ATOM 2279 C CA . ASP A 1 279 ? -85.439 -4.188 115.621 1.00 46.91 279 ASP A CA 1
ATOM 2280 C C . ASP A 1 279 ? -84.928 -2.754 115.316 1.00 46.91 279 ASP A C 1
ATOM 2282 O O . ASP A 1 279 ? -85.706 -1.803 115.383 1.00 46.91 279 ASP A O 1
ATOM 2286 N N . ILE A 1 280 ? -83.654 -2.587 114.922 1.00 50.59 280 ILE A N 1
ATOM 2287 C CA . ILE A 1 280 ? -83.069 -1.304 114.451 1.00 50.59 280 ILE A CA 1
ATOM 2288 C C . ILE A 1 280 ? -82.172 -1.517 113.204 1.00 50.59 280 ILE A C 1
ATOM 2290 O O . ILE A 1 280 ? -81.135 -0.881 113.025 1.00 50.59 280 ILE A O 1
ATOM 2294 N N . SER A 1 281 ? -82.549 -2.442 112.317 1.00 52.75 281 SER A N 1
ATOM 2295 C CA . SER A 1 281 ? -81.794 -2.766 111.091 1.00 52.75 281 SER A CA 1
ATOM 2296 C C . SER A 1 281 ? -82.089 -1.857 109.885 1.00 52.75 281 SER A C 1
ATOM 2298 O O . SER A 1 281 ? -81.205 -1.602 109.066 1.00 52.75 281 SER A O 1
ATOM 2300 N N . LYS A 1 282 ? -83.320 -1.342 109.756 1.00 50.50 282 LYS A N 1
ATOM 2301 C CA . LYS A 1 282 ? -83.833 -0.791 108.481 1.00 50.50 282 LYS A CA 1
ATOM 2302 C C . LYS A 1 282 ? -83.262 0.571 108.058 1.00 50.50 282 LYS A C 1
ATOM 2304 O O . LYS A 1 282 ? -83.199 0.844 106.868 1.00 50.50 282 LYS A O 1
ATOM 2309 N N . LEU A 1 283 ? -82.793 1.397 108.996 1.00 53.47 283 LEU A N 1
ATOM 2310 C CA . LEU A 1 283 ? -82.356 2.780 108.722 1.00 53.47 283 LEU A CA 1
ATOM 2311 C C . LEU A 1 283 ? -80.907 2.932 108.214 1.00 53.47 283 LEU A C 1
ATOM 2313 O O . LEU A 1 283 ? -80.478 4.053 107.955 1.00 53.47 283 LEU A O 1
ATOM 2317 N N . ARG A 1 284 ? -80.131 1.845 108.067 1.00 55.84 284 ARG A N 1
ATOM 2318 C CA . ARG A 1 284 ? -78.768 1.916 107.489 1.00 55.84 284 ARG A CA 1
ATOM 2319 C C . ARG A 1 284 ? -78.723 1.691 105.975 1.00 55.84 284 ARG A C 1
ATOM 2321 O O . ARG A 1 284 ? -77.919 2.328 105.303 1.00 55.84 284 ARG A O 1
ATOM 2328 N N . ALA A 1 285 ? -79.600 0.841 105.440 1.00 57.94 285 ALA A N 1
ATOM 2329 C CA . ALA A 1 285 ? -79.564 0.425 104.034 1.00 57.94 285 ALA A CA 1
ATOM 2330 C C . ALA A 1 285 ? -79.831 1.571 103.034 1.00 57.94 285 ALA A C 1
ATOM 2332 O O . ALA A 1 285 ? -79.346 1.539 101.905 1.00 57.94 285 ALA A O 1
ATOM 2333 N N . GLU A 1 286 ? -80.583 2.595 103.441 1.00 56.59 286 GLU A N 1
ATOM 2334 C CA . GLU A 1 286 ? -80.995 3.704 102.567 1.00 56.59 286 GLU A CA 1
ATOM 2335 C C . GLU A 1 286 ? -79.899 4.770 102.363 1.00 56.59 286 GLU A C 1
ATOM 2337 O O . GLU A 1 286 ? -79.999 5.579 101.443 1.00 56.59 286 GLU A O 1
ATOM 2342 N N . LEU A 1 287 ? -78.834 4.765 103.177 1.00 57.19 287 LEU A N 1
ATOM 2343 C CA . LEU A 1 287 ? -77.740 5.741 103.076 1.00 57.19 287 LEU A CA 1
ATOM 2344 C C . LEU A 1 287 ? -76.590 5.262 102.172 1.00 57.19 287 LEU A C 1
ATOM 2346 O O . LEU A 1 287 ? -75.957 6.069 101.491 1.00 57.19 287 LEU A O 1
ATOM 2350 N N . GLU A 1 288 ? -76.319 3.955 102.134 1.00 61.31 288 GLU A N 1
ATOM 2351 C CA . GLU A 1 288 ? -75.225 3.385 101.333 1.00 61.31 288 GLU A CA 1
ATOM 2352 C C . GLU A 1 288 ? -75.552 3.366 99.829 1.00 61.31 288 GLU A C 1
ATOM 2354 O O . GLU A 1 288 ? -74.676 3.618 98.995 1.00 61.31 288 GLU A O 1
ATOM 2359 N N . THR A 1 289 ? -76.823 3.159 99.468 1.00 63.69 289 THR A N 1
ATOM 2360 C CA . THR A 1 289 ? -77.295 3.138 98.071 1.00 63.69 289 THR A CA 1
ATOM 2361 C C . THR A 1 289 ? -77.084 4.473 97.351 1.00 63.69 289 THR A C 1
ATOM 2363 O O . THR A 1 289 ? -76.673 4.482 96.189 1.00 63.69 289 THR A O 1
ATOM 2366 N N . GLY A 1 290 ? -77.275 5.606 98.037 1.00 59.69 290 GLY A N 1
ATOM 2367 C CA . GLY A 1 290 ? -77.056 6.940 97.465 1.00 59.69 290 GLY A CA 1
ATOM 2368 C C . GLY A 1 290 ? -75.596 7.228 97.087 1.00 59.69 290 GLY A C 1
ATOM 2369 O O . GLY A 1 290 ? -75.335 7.936 96.114 1.00 59.69 290 GLY A O 1
ATOM 2370 N N . ILE A 1 291 ? -74.631 6.650 97.812 1.00 62.91 291 ILE A N 1
ATOM 2371 C CA . ILE A 1 291 ? -73.193 6.877 97.584 1.00 62.91 291 ILE A CA 1
ATOM 2372 C C . ILE A 1 291 ? -72.662 6.020 96.420 1.00 62.91 291 ILE A C 1
ATOM 2374 O O . ILE A 1 291 ? -71.757 6.455 95.703 1.00 62.91 291 ILE A O 1
ATOM 2378 N N . GLY A 1 292 ? -73.237 4.833 96.191 1.00 71.44 292 GLY A N 1
ATOM 2379 C CA . GLY A 1 292 ? -72.882 3.968 95.058 1.00 71.44 292 GLY A CA 1
ATOM 2380 C C . GLY A 1 292 ? -73.177 4.619 93.703 1.00 71.44 292 GLY A C 1
ATOM 2381 O O . GLY A 1 292 ? -72.274 4.782 92.881 1.00 71.44 292 GLY A O 1
ATOM 2382 N N . VAL A 1 293 ? -74.417 5.086 93.509 1.00 74.44 293 VAL A N 1
ATOM 2383 C CA . VAL A 1 293 ? -74.898 5.649 92.229 1.00 74.44 293 VAL A CA 1
ATOM 2384 C C . VAL A 1 293 ? -74.046 6.832 91.749 1.00 74.44 293 VAL A C 1
ATOM 2386 O O . VAL A 1 293 ? -73.730 6.929 90.562 1.00 74.44 293 VAL A O 1
ATOM 2389 N N . ALA A 1 294 ? -73.617 7.710 92.662 1.00 69.75 294 ALA A N 1
ATOM 2390 C CA . ALA A 1 294 ? -72.769 8.855 92.327 1.00 69.75 294 ALA A CA 1
ATOM 2391 C C . ALA A 1 294 ? -71.356 8.446 91.862 1.00 69.75 294 ALA A C 1
ATOM 2393 O O . ALA A 1 294 ? -70.802 9.061 90.949 1.00 69.75 294 ALA A O 1
ATOM 2394 N N . ARG A 1 295 ? -70.776 7.392 92.455 1.00 75.38 295 ARG A N 1
ATOM 2395 C CA . ARG A 1 295 ? -69.447 6.877 92.075 1.00 75.38 295 ARG A CA 1
ATOM 2396 C C . ARG A 1 295 ? -69.478 6.176 90.721 1.00 75.38 295 ARG A C 1
ATOM 2398 O O . ARG A 1 295 ? -68.613 6.434 89.886 1.00 75.38 295 ARG A O 1
ATOM 2405 N N . GLU A 1 296 ? -70.504 5.364 90.474 1.00 79.50 296 GLU A N 1
ATOM 2406 C CA . GLU A 1 296 ? -70.702 4.714 89.176 1.00 79.50 296 GLU A CA 1
ATOM 2407 C C . GLU A 1 296 ? -70.864 5.730 88.037 1.00 79.50 296 GLU A C 1
ATOM 2409 O O . GLU A 1 296 ? -70.327 5.524 86.951 1.00 79.50 296 GLU A O 1
ATOM 2414 N N . ALA A 1 297 ? -71.561 6.848 88.271 1.00 78.88 297 ALA A N 1
ATOM 2415 C CA . ALA A 1 297 ? -71.714 7.900 87.266 1.00 78.88 297 ALA A CA 1
ATOM 2416 C C . ALA A 1 297 ? -70.363 8.520 86.841 1.00 78.88 297 ALA A C 1
ATOM 2418 O O . ALA A 1 297 ? -70.143 8.714 85.643 1.00 78.88 297 ALA A O 1
ATOM 2419 N N . SER A 1 298 ? -69.444 8.766 87.788 1.00 75.25 298 SER A N 1
ATOM 2420 C CA . SER A 1 298 ? -68.091 9.274 87.481 1.00 75.25 298 SER A CA 1
ATOM 2421 C C . SER A 1 298 ? -67.274 8.252 86.690 1.00 75.25 298 SER A C 1
ATOM 2423 O O . SER A 1 298 ? -66.759 8.568 85.619 1.00 75.25 298 SER A O 1
ATOM 2425 N N . GLN A 1 299 ? -67.239 6.997 87.153 1.00 83.75 299 GLN A N 1
ATOM 2426 C CA . GLN A 1 299 ? -66.484 5.922 86.498 1.00 83.75 299 GLN A CA 1
ATOM 2427 C C . GLN A 1 299 ? -66.964 5.655 85.065 1.00 83.75 299 GLN A C 1
ATOM 2429 O O . GLN A 1 299 ? -66.152 5.447 84.164 1.00 83.75 299 GLN A O 1
ATOM 2434 N N . ARG A 1 300 ? -68.280 5.717 84.813 1.00 84.19 300 ARG A N 1
ATOM 2435 C CA . ARG A 1 300 ? -68.833 5.613 83.452 1.00 84.19 300 ARG A CA 1
ATOM 2436 C C . ARG A 1 300 ? -68.325 6.755 82.565 1.00 84.19 300 ARG A C 1
ATOM 2438 O O . ARG A 1 300 ? -67.828 6.482 81.475 1.00 84.19 300 ARG A O 1
ATOM 2445 N N . ALA A 1 301 ? -68.383 8.004 83.036 1.00 83.62 301 ALA A N 1
ATOM 2446 C CA . ALA A 1 301 ? -67.917 9.175 82.284 1.00 83.62 301 ALA A CA 1
ATOM 2447 C C . ALA A 1 301 ? -66.399 9.157 82.003 1.00 83.62 301 ALA A C 1
ATOM 2449 O O . ALA A 1 301 ? -65.963 9.571 80.927 1.00 83.62 301 ALA A O 1
ATOM 2450 N N . GLU A 1 302 ? -65.598 8.644 82.937 1.00 83.50 302 GLU A N 1
ATOM 2451 C CA . GLU A 1 302 ? -64.163 8.398 82.750 1.00 83.50 302 GLU A CA 1
ATOM 2452 C C . GLU A 1 302 ? -63.918 7.305 81.695 1.00 83.50 302 GLU A C 1
ATOM 2454 O O . GLU A 1 302 ? -63.142 7.522 80.764 1.00 83.50 302 GLU A O 1
ATOM 2459 N N . SER A 1 303 ? -64.657 6.189 81.751 1.00 87.62 303 SER A N 1
ATOM 2460 C CA . SER A 1 303 ? -64.531 5.098 80.772 1.00 87.62 303 SER A CA 1
ATOM 2461 C C . SER A 1 303 ? -64.923 5.507 79.344 1.00 87.62 303 SER A C 1
ATOM 2463 O O . SER A 1 303 ? -64.283 5.079 78.386 1.00 87.62 303 SER A O 1
ATOM 2465 N N . GLU A 1 304 ? -65.928 6.375 79.167 1.00 88.25 304 GLU A N 1
ATOM 2466 C CA . GLU A 1 304 ? -66.286 6.908 77.842 1.00 88.25 304 GLU A CA 1
ATOM 2467 C C . GLU A 1 304 ? -65.228 7.887 77.314 1.00 88.25 304 GLU A C 1
ATOM 2469 O O . GLU A 1 304 ? -64.900 7.863 76.127 1.00 88.25 304 GLU A O 1
ATOM 2474 N N . ARG A 1 305 ? -64.616 8.700 78.186 1.00 88.62 305 ARG A N 1
ATOM 2475 C CA . ARG A 1 305 ? -63.470 9.543 77.804 1.00 88.62 305 ARG A CA 1
ATOM 2476 C C . ARG A 1 305 ? -62.275 8.710 77.347 1.00 88.62 305 ARG A C 1
ATOM 2478 O O . ARG A 1 305 ? -61.645 9.067 76.353 1.00 88.62 305 ARG A O 1
ATOM 2485 N N . GLU A 1 306 ? -61.975 7.610 78.031 1.00 89.94 306 GLU A N 1
ATOM 2486 C CA . GLU A 1 306 ? -60.891 6.704 77.644 1.00 89.94 306 GLU A CA 1
ATOM 2487 C C . GLU A 1 306 ? -61.181 5.994 76.310 1.00 89.94 306 GLU A C 1
ATOM 2489 O O . GLU A 1 306 ? -60.318 5.970 75.429 1.00 89.94 306 GLU A O 1
ATOM 2494 N N . LYS A 1 307 ? -62.412 5.498 76.102 1.00 93.06 307 LYS A N 1
ATOM 2495 C CA . LYS A 1 307 ? -62.849 4.931 74.811 1.00 93.06 307 LYS A CA 1
ATOM 2496 C C . LYS A 1 307 ? -62.673 5.926 73.665 1.00 93.06 307 LYS A C 1
ATOM 2498 O O . LYS A 1 307 ? -62.090 5.564 72.646 1.00 93.06 307 LYS A O 1
ATOM 2503 N N . LEU A 1 308 ? -63.122 7.171 73.839 1.00 91.69 308 LEU A N 1
ATOM 2504 C CA . LEU A 1 308 ? -63.000 8.218 72.820 1.00 91.69 308 LEU A CA 1
ATOM 2505 C C . LEU A 1 308 ? -61.534 8.576 72.529 1.00 91.69 308 LEU A C 1
ATOM 2507 O O . LEU A 1 308 ? -61.164 8.701 71.363 1.00 91.69 308 LEU A O 1
ATOM 2511 N N . GLN A 1 309 ? -60.670 8.664 73.548 1.00 90.94 309 GLN A N 1
ATOM 2512 C CA . GLN A 1 309 ? -59.229 8.873 73.333 1.00 90.94 309 GLN A CA 1
ATOM 2513 C C . GLN A 1 309 ? -58.574 7.708 72.581 1.00 90.94 309 GLN A C 1
ATOM 2515 O O . GLN A 1 309 ? -57.748 7.935 71.699 1.00 90.94 309 GLN A O 1
ATOM 2520 N N . ASN A 1 310 ? -58.942 6.463 72.893 1.00 92.50 310 ASN A N 1
ATOM 2521 C CA . ASN A 1 310 ? -58.403 5.287 72.209 1.00 92.50 310 ASN A CA 1
ATOM 2522 C C . ASN A 1 310 ? -58.922 5.165 70.765 1.00 92.50 310 ASN A C 1
ATOM 2524 O O . ASN A 1 310 ? -58.147 4.827 69.872 1.00 92.50 310 ASN A O 1
ATOM 2528 N N . GLN A 1 311 ? -60.183 5.524 70.503 1.00 94.00 311 GLN A N 1
ATOM 2529 C CA . GLN A 1 311 ? -60.717 5.655 69.141 1.00 94.00 311 GLN A CA 1
ATOM 2530 C C . GLN A 1 311 ? -59.992 6.751 68.350 1.00 94.00 311 GLN A C 1
ATOM 2532 O O . GLN A 1 311 ? -59.631 6.525 67.198 1.00 94.00 311 GLN A O 1
ATOM 2537 N N . GLN A 1 312 ? -59.721 7.909 68.960 1.00 93.69 312 GLN A N 1
ATOM 2538 C CA . GLN A 1 312 ? -58.999 8.993 68.293 1.00 93.69 312 GLN A CA 1
ATOM 2539 C C . GLN A 1 312 ? -57.557 8.589 67.945 1.00 93.69 312 GLN A C 1
ATOM 2541 O O . GLN A 1 312 ? -57.152 8.755 66.799 1.00 93.69 312 GLN A O 1
ATOM 2546 N N . ARG A 1 313 ? -56.826 7.948 68.871 1.00 93.88 313 ARG A N 1
ATOM 2547 C CA . ARG A 1 313 ? -55.491 7.373 68.597 1.00 93.88 313 ARG A CA 1
ATOM 2548 C C . ARG A 1 313 ? -55.521 6.382 67.429 1.00 93.88 313 ARG A C 1
ATOM 2550 O O . ARG A 1 313 ? -54.692 6.478 66.534 1.00 93.88 313 ARG A O 1
ATOM 2557 N N . HIS A 1 314 ? -56.506 5.481 67.396 1.00 94.50 314 HIS A N 1
ATOM 2558 C CA . HIS A 1 314 ? -56.665 4.520 66.300 1.00 94.50 314 HIS A CA 1
ATOM 2559 C C . HIS A 1 314 ? -56.947 5.215 64.953 1.00 94.50 314 HIS A C 1
ATOM 2561 O O . HIS A 1 314 ? -56.458 4.768 63.915 1.00 94.50 314 HIS A O 1
ATOM 2567 N N . LEU A 1 315 ? -57.709 6.313 64.940 1.00 94.94 315 LEU A N 1
ATOM 2568 C CA . LEU A 1 315 ? -57.933 7.107 63.727 1.00 94.94 315 LEU A CA 1
ATOM 2569 C C . LEU A 1 315 ? -56.664 7.851 63.281 1.00 94.94 315 LEU A C 1
ATOM 2571 O O . LEU A 1 315 ? -56.404 7.918 62.082 1.00 94.94 315 LEU A O 1
ATOM 2575 N N . ASP A 1 316 ? -55.857 8.362 64.213 1.00 94.88 316 ASP A N 1
ATOM 2576 C CA . ASP A 1 316 ? -54.568 9.004 63.917 1.00 94.88 316 ASP A CA 1
ATOM 2577 C C . ASP A 1 316 ? -53.508 7.992 63.422 1.00 94.88 316 ASP A C 1
ATOM 2579 O O . ASP A 1 316 ? -52.652 8.330 62.600 1.00 94.88 316 ASP A O 1
ATOM 2583 N N . ASP A 1 317 ? -53.571 6.737 63.875 1.00 96.00 317 ASP A N 1
ATOM 2584 C CA . ASP A 1 317 ? -52.728 5.633 63.395 1.00 96.00 317 ASP A CA 1
ATOM 2585 C C . ASP A 1 317 ? -53.122 5.177 61.983 1.00 96.00 317 ASP A C 1
ATOM 2587 O O . ASP A 1 317 ? -52.260 5.071 61.107 1.00 96.00 317 ASP A O 1
ATOM 2591 N N . GLU A 1 318 ? -54.416 4.980 61.714 1.00 95.81 318 GLU A N 1
ATOM 2592 C CA . GLU A 1 318 ? -54.901 4.636 60.369 1.00 95.81 318 GLU A CA 1
ATOM 2593 C C . GLU A 1 318 ? -54.700 5.787 59.370 1.00 95.81 318 GLU A C 1
ATOM 2595 O O . GLU A 1 318 ? -54.305 5.551 58.229 1.00 95.81 318 GLU A O 1
ATOM 2600 N N . GLN A 1 319 ? -54.860 7.048 59.788 1.00 96.31 319 GLN A N 1
ATOM 2601 C CA . GLN A 1 319 ? -54.515 8.199 58.944 1.00 96.31 319 GLN A CA 1
ATOM 2602 C C . GLN A 1 319 ? -53.026 8.263 58.591 1.00 96.31 319 GLN A C 1
ATOM 2604 O O . GLN A 1 319 ? -52.690 8.748 57.510 1.00 96.31 319 GLN A O 1
ATOM 2609 N N . ARG A 1 320 ? -52.129 7.821 59.483 1.00 96.25 320 ARG A N 1
ATOM 2610 C CA . ARG A 1 320 ? -50.693 7.719 59.178 1.00 96.25 320 ARG A CA 1
ATOM 2611 C C . ARG A 1 320 ? -50.435 6.591 58.185 1.00 96.25 320 ARG A C 1
ATOM 2613 O O . ARG A 1 320 ? -49.917 6.869 57.110 1.00 96.25 320 ARG A O 1
ATOM 2620 N N . ARG A 1 321 ? -50.943 5.384 58.461 1.00 97.81 321 ARG A N 1
ATOM 2621 C CA . ARG A 1 321 ? -50.867 4.226 57.548 1.00 97.81 321 ARG A CA 1
ATOM 2622 C C . ARG A 1 321 ? -51.343 4.557 56.132 1.00 97.81 321 ARG A C 1
ATOM 2624 O O . ARG A 1 321 ? -50.666 4.216 55.169 1.00 97.81 321 ARG A O 1
ATOM 2631 N N . LEU A 1 322 ? -52.477 5.247 55.991 1.00 96.25 322 LEU A N 1
ATOM 2632 C CA . LEU A 1 322 ? -53.012 5.641 54.683 1.00 96.25 322 LEU A CA 1
ATOM 2633 C C . LEU A 1 322 ? -52.110 6.643 53.943 1.00 96.25 322 LEU A C 1
ATOM 2635 O O . LEU A 1 322 ? -51.938 6.505 52.735 1.00 96.25 322 LEU A O 1
ATOM 2639 N N . LYS A 1 323 ? -51.494 7.603 54.647 1.00 96.88 323 LYS A N 1
ATOM 2640 C CA . LYS A 1 323 ? -50.517 8.543 54.060 1.00 96.88 323 LYS A CA 1
ATOM 2641 C C . LYS A 1 323 ? -49.225 7.839 53.649 1.00 96.88 323 LYS A C 1
ATOM 2643 O O . LYS A 1 323 ? -48.687 8.136 52.586 1.00 96.88 323 LYS A O 1
ATOM 2648 N N . ASP A 1 324 ? -48.757 6.886 54.450 1.00 97.12 324 ASP A N 1
ATOM 2649 C CA . ASP A 1 324 ? -47.583 6.078 54.122 1.00 97.12 324 ASP A CA 1
ATOM 2650 C C . ASP A 1 324 ? -47.854 5.235 52.862 1.00 97.12 324 ASP A C 1
ATOM 2652 O O . ASP A 1 324 ? -47.057 5.263 51.925 1.00 97.12 324 ASP A O 1
ATOM 2656 N N . PHE A 1 325 ? -49.029 4.594 52.761 1.00 97.56 325 PHE A N 1
ATOM 2657 C CA . PHE A 1 325 ? -49.467 3.899 51.543 1.00 97.56 325 PHE A CA 1
ATOM 2658 C C . PHE A 1 325 ? -49.636 4.831 50.328 1.00 97.56 325 PHE A C 1
ATOM 2660 O O . PHE A 1 325 ? -49.324 4.420 49.211 1.00 97.56 325 PHE A O 1
ATOM 2667 N N . GLU A 1 326 ? -50.097 6.073 50.502 1.00 97.19 326 GLU A N 1
ATOM 2668 C CA . GLU A 1 326 ? -50.198 7.062 49.416 1.00 97.19 326 GLU A CA 1
ATOM 2669 C C . GLU A 1 326 ? -48.809 7.497 48.904 1.00 97.19 326 GLU A C 1
ATOM 2671 O O . GLU A 1 326 ? -48.575 7.565 47.692 1.00 97.19 326 GLU A O 1
ATOM 2676 N N . CYS A 1 327 ? -47.846 7.711 49.805 1.00 96.81 327 CYS A N 1
ATOM 2677 C CA . CYS A 1 327 ? -46.441 7.940 49.454 1.00 96.81 327 CYS A CA 1
ATOM 2678 C C . CYS A 1 327 ? -45.848 6.748 48.682 1.00 96.81 327 CYS A C 1
ATOM 2680 O O . CYS A 1 327 ? -45.245 6.931 47.622 1.00 96.81 327 CYS A O 1
ATOM 2682 N N . ASP A 1 328 ? -46.088 5.527 49.161 1.00 97.12 328 ASP A N 1
ATOM 2683 C CA . ASP A 1 328 ? -45.638 4.282 48.530 1.00 97.12 328 ASP A CA 1
ATOM 2684 C C . ASP A 1 328 ? -46.217 4.104 47.116 1.00 97.12 328 ASP A C 1
ATOM 2686 O O . ASP A 1 328 ? -45.492 3.809 46.160 1.00 97.12 328 ASP A O 1
ATOM 2690 N N . LEU A 1 329 ? -47.528 4.316 46.961 1.00 95.94 329 LEU A N 1
ATOM 2691 C CA . LEU A 1 329 ? -48.227 4.218 45.678 1.00 95.94 329 LEU A CA 1
ATOM 2692 C C . LEU A 1 329 ? -47.784 5.314 44.704 1.00 95.94 329 LEU A C 1
ATOM 2694 O O . LEU A 1 329 ? -47.622 5.034 43.516 1.00 95.94 329 LEU A O 1
ATOM 2698 N N . THR A 1 330 ? -47.536 6.540 45.176 1.00 97.12 330 THR A N 1
ATOM 2699 C CA . THR A 1 330 ? -47.037 7.623 44.312 1.00 97.12 330 THR A CA 1
ATOM 2700 C C . THR A 1 330 ? -45.561 7.467 43.938 1.00 97.12 330 THR A C 1
ATOM 2702 O O . THR A 1 330 ? -45.179 7.934 42.864 1.00 97.12 330 THR A O 1
ATOM 2705 N N . SER A 1 331 ? -44.733 6.776 44.733 1.00 95.88 331 SER A N 1
ATOM 2706 C CA . SER A 1 331 ? -43.396 6.343 44.288 1.00 95.88 331 SER A CA 1
ATOM 2707 C C . SER A 1 331 ? -43.509 5.286 43.188 1.00 95.88 331 SER A C 1
ATOM 2709 O O . SER A 1 331 ? -43.068 5.517 42.061 1.00 95.88 331 SER A O 1
ATOM 2711 N N . LYS A 1 332 ? -44.236 4.194 43.458 1.00 97.50 332 LYS A N 1
ATOM 2712 C CA . LYS A 1 332 ? -44.434 3.077 42.517 1.00 97.50 332 LYS A CA 1
ATOM 2713 C C . LYS A 1 332 ? -45.066 3.527 41.194 1.00 97.50 332 LYS A C 1
ATOM 2715 O O . LYS A 1 332 ? -44.674 3.051 40.132 1.00 97.50 332 LYS A O 1
ATOM 2720 N N . ALA A 1 333 ? -45.985 4.495 41.224 1.00 95.50 333 ALA A N 1
ATOM 2721 C CA . ALA A 1 333 ? -46.548 5.099 40.016 1.00 95.50 333 ALA A CA 1
ATOM 2722 C C . ALA A 1 333 ? -45.489 5.840 39.175 1.00 95.50 333 ALA A C 1
ATOM 2724 O O . ALA A 1 333 ? -45.455 5.663 37.958 1.00 95.50 333 ALA A O 1
ATOM 2725 N N . ARG A 1 334 ? -44.596 6.621 39.803 1.00 97.44 334 ARG A N 1
ATOM 2726 C CA . ARG A 1 334 ? -43.485 7.312 39.116 1.00 97.44 334 ARG A CA 1
ATOM 2727 C C . ARG A 1 334 ? -42.454 6.325 38.570 1.00 97.44 334 ARG A C 1
ATOM 2729 O O . ARG A 1 334 ? -41.961 6.528 37.467 1.00 97.44 334 ARG A O 1
ATOM 2736 N N . GLU A 1 335 ? -42.155 5.257 39.306 1.00 97.25 335 GLU A N 1
ATOM 2737 C CA . GLU A 1 335 ? -41.259 4.175 38.870 1.00 97.25 335 GLU A CA 1
ATOM 2738 C C . GLU A 1 335 ? -41.815 3.444 37.637 1.00 97.25 335 GLU A C 1
ATOM 2740 O O . GLU A 1 335 ? -41.099 3.221 36.663 1.00 97.25 335 GLU A O 1
ATOM 2745 N N . VAL A 1 336 ? -43.117 3.140 37.615 1.00 97.56 336 VAL A N 1
ATOM 2746 C CA . VAL A 1 336 ? -43.780 2.594 36.419 1.00 97.56 336 VAL A CA 1
ATOM 2747 C C . VAL A 1 336 ? -43.785 3.614 35.272 1.00 97.56 336 VAL A C 1
ATOM 2749 O O . VAL A 1 336 ? -43.580 3.236 34.117 1.00 97.56 336 VAL A O 1
ATOM 2752 N N . GLU A 1 337 ? -43.959 4.909 35.548 1.00 97.38 337 GLU A N 1
ATOM 2753 C CA . GLU A 1 337 ? -43.912 5.961 34.525 1.00 97.38 337 GLU A CA 1
ATOM 2754 C C . GLU A 1 337 ? -42.508 6.129 33.905 1.00 97.38 337 GLU A C 1
ATOM 2756 O O . GLU A 1 337 ? -42.384 6.314 32.692 1.00 97.38 337 GLU A O 1
ATOM 2761 N N . THR A 1 338 ? -41.428 6.032 34.689 1.00 96.88 338 THR A N 1
ATOM 2762 C CA . THR A 1 338 ? -40.055 6.087 34.155 1.00 96.88 338 THR A CA 1
ATOM 2763 C C . THR A 1 338 ? -39.699 4.816 33.388 1.00 96.88 338 THR A C 1
ATOM 2765 O O . THR A 1 338 ? -39.204 4.914 32.263 1.00 96.88 338 THR A O 1
ATOM 2768 N N . LEU A 1 339 ? -40.030 3.634 33.919 1.00 96.94 339 LEU A N 1
ATOM 2769 C CA . LEU A 1 339 ? -39.811 2.354 33.236 1.00 96.94 339 LEU A CA 1
ATOM 2770 C C . LEU A 1 339 ? -40.578 2.268 31.908 1.00 96.94 339 LEU A C 1
ATOM 2772 O O . LEU A 1 339 ? -40.019 1.829 30.903 1.00 96.94 339 LEU A O 1
ATOM 2776 N N . THR A 1 340 ? -41.829 2.737 31.854 1.00 95.75 340 THR A N 1
ATOM 2777 C CA . THR A 1 340 ? -42.604 2.762 30.599 1.00 95.75 340 THR A CA 1
ATOM 2778 C C . THR A 1 340 ? -42.048 3.766 29.588 1.00 95.75 340 THR A C 1
ATOM 2780 O O . THR A 1 340 ? -41.945 3.426 28.409 1.00 95.75 340 THR A O 1
ATOM 2783 N N . LYS A 1 341 ? -41.590 4.953 30.016 1.00 97.38 341 LYS A N 1
ATOM 2784 C CA . LYS A 1 341 ? -40.868 5.899 29.138 1.00 97.38 341 LYS A CA 1
ATOM 2785 C C . LYS A 1 341 ? -39.587 5.282 28.560 1.00 97.38 341 LYS A C 1
ATOM 2787 O O . LYS A 1 341 ? -39.355 5.388 27.356 1.00 97.38 341 LYS A O 1
ATOM 2792 N N . MET A 1 342 ? -38.795 4.583 29.377 1.00 97.06 342 MET A N 1
ATOM 2793 C CA . MET A 1 342 ? -37.581 3.880 28.931 1.00 97.06 342 MET A CA 1
ATOM 2794 C C . MET A 1 342 ? -37.891 2.721 27.968 1.00 97.06 342 MET A C 1
ATOM 2796 O O . MET A 1 342 ? -37.205 2.559 26.958 1.00 97.06 342 MET A O 1
ATOM 2800 N N . ALA A 1 343 ? -38.951 1.949 28.224 1.00 95.88 343 ALA A N 1
ATOM 2801 C CA . ALA A 1 343 ? -39.402 0.875 27.336 1.00 95.88 343 ALA A CA 1
ATOM 2802 C C . ALA A 1 343 ? -39.905 1.400 25.975 1.00 95.88 343 ALA A C 1
ATOM 2804 O O . ALA A 1 343 ? -39.688 0.764 24.944 1.00 95.88 343 ALA A O 1
ATOM 2805 N N . VAL A 1 344 ? -40.542 2.577 25.942 1.00 96.50 344 VAL A N 1
ATOM 2806 C CA . VAL A 1 344 ? -40.940 3.238 24.687 1.00 96.50 344 VAL A CA 1
ATOM 2807 C C . VAL A 1 344 ? -39.718 3.756 23.921 1.00 96.50 344 VAL A C 1
ATOM 2809 O O . VAL A 1 344 ? -39.636 3.530 22.714 1.00 96.50 344 VAL A O 1
ATOM 2812 N N . ALA A 1 345 ? -38.758 4.392 24.601 1.00 96.62 345 ALA A N 1
ATOM 2813 C CA . ALA A 1 345 ? -37.535 4.904 23.976 1.00 96.62 345 ALA A CA 1
ATOM 2814 C C . ALA A 1 345 ? -36.695 3.781 23.339 1.00 96.62 345 ALA A C 1
ATOM 2816 O O . ALA A 1 345 ? -36.424 3.819 22.140 1.00 96.62 345 ALA A O 1
ATOM 2817 N N . THR A 1 346 ? -36.383 2.731 24.102 1.00 96.25 346 THR A N 1
ATOM 2818 C CA . THR A 1 346 ? -35.597 1.577 23.621 1.00 96.25 346 THR A CA 1
ATOM 2819 C C . THR A 1 346 ? -36.294 0.810 22.491 1.00 96.25 346 THR A C 1
ATOM 2821 O O . THR A 1 346 ? -35.644 0.379 21.538 1.00 96.25 346 THR A O 1
ATOM 2824 N N . LYS A 1 347 ? -37.631 0.694 22.520 1.00 95.81 347 LYS A N 1
ATOM 2825 C CA . LYS A 1 347 ? -38.418 0.134 21.404 1.00 95.81 347 LYS A CA 1
ATOM 2826 C C . LYS A 1 347 ? -38.309 0.981 20.131 1.00 95.81 347 LYS A C 1
ATOM 2828 O O . LYS A 1 347 ? -38.215 0.429 19.036 1.00 95.81 347 LYS A O 1
ATOM 2833 N N . GLU A 1 348 ? -38.354 2.304 20.257 1.00 97.06 348 GLU A N 1
ATOM 2834 C CA . GLU A 1 348 ? -38.256 3.242 19.133 1.00 97.06 348 GLU A CA 1
ATOM 2835 C C . GLU A 1 348 ? -36.835 3.285 18.541 1.00 97.06 348 GLU A C 1
ATOM 2837 O O . GLU A 1 348 ? -36.673 3.309 17.321 1.00 97.06 348 GLU A O 1
ATOM 2842 N N . GLU A 1 349 ? -35.800 3.200 19.376 1.00 96.25 349 GLU A N 1
ATOM 2843 C CA . GLU A 1 349 ? -34.410 3.010 18.943 1.00 96.25 349 GLU A CA 1
ATOM 2844 C C . GLU A 1 349 ? -34.232 1.678 18.201 1.00 96.25 349 GLU A C 1
ATOM 2846 O O . GLU A 1 349 ? -33.699 1.656 17.090 1.00 96.25 349 GLU A O 1
ATOM 2851 N N . GLY A 1 350 ? -34.772 0.581 18.747 1.00 95.75 350 GLY A N 1
ATOM 2852 C CA . GLY A 1 350 ? -34.786 -0.729 18.091 1.00 95.75 350 GLY A CA 1
ATOM 2853 C C . GLY A 1 350 ? -35.522 -0.728 16.744 1.00 95.75 350 GLY A C 1
ATOM 2854 O O . GLY A 1 350 ? -35.060 -1.358 15.791 1.00 95.75 350 GLY A O 1
ATOM 2855 N N . ARG A 1 351 ? -36.623 0.029 16.618 1.00 97.00 351 ARG A N 1
ATOM 2856 C CA . ARG A 1 351 ? -37.336 0.222 15.343 1.00 97.00 351 ARG A CA 1
ATOM 2857 C C . ARG A 1 351 ? -36.450 0.917 14.305 1.00 97.00 351 ARG A C 1
ATOM 2859 O O . ARG A 1 351 ? -36.348 0.430 13.182 1.00 97.00 351 ARG A O 1
ATOM 2866 N N . ARG A 1 352 ? -35.778 2.011 14.680 1.00 97.69 352 ARG A N 1
ATOM 2867 C CA . ARG A 1 352 ? -34.857 2.752 13.793 1.00 97.69 352 ARG A CA 1
ATOM 2868 C C . ARG A 1 352 ? -33.664 1.894 13.367 1.00 97.69 352 ARG A C 1
ATOM 2870 O O . ARG A 1 352 ? -33.310 1.887 12.191 1.00 97.69 352 ARG A O 1
ATOM 2877 N N . ALA A 1 353 ? -33.086 1.133 14.298 1.00 94.44 353 ALA A N 1
ATOM 2878 C CA . ALA A 1 353 ? -31.996 0.204 14.009 1.00 94.44 353 ALA A CA 1
ATOM 2879 C C . ALA A 1 353 ? -32.423 -0.894 13.017 1.00 94.44 353 ALA A C 1
ATOM 2881 O O . ALA A 1 353 ? -31.692 -1.187 12.073 1.00 94.44 353 ALA A O 1
ATOM 2882 N N . LEU A 1 354 ? -33.630 -1.454 13.175 1.00 96.38 354 LEU A N 1
ATOM 2883 C CA . LEU A 1 354 ? -34.199 -2.435 12.245 1.00 96.38 354 LEU A CA 1
ATOM 2884 C C . LEU A 1 354 ? -34.481 -1.840 10.853 1.00 96.38 354 LEU A C 1
ATOM 2886 O O . LEU A 1 354 ? -34.313 -2.524 9.843 1.00 96.38 354 LEU A O 1
ATOM 2890 N N . GLU A 1 355 ? -34.907 -0.579 10.781 1.00 97.19 355 GLU A N 1
ATOM 2891 C CA . GLU A 1 355 ? -35.163 0.120 9.517 1.00 97.19 355 GLU A CA 1
ATOM 2892 C C . GLU A 1 355 ? -33.871 0.417 8.743 1.00 97.19 355 GLU A C 1
ATOM 2894 O O . GLU A 1 355 ? -33.811 0.124 7.547 1.00 97.19 355 GLU A O 1
ATOM 2899 N N . GLU A 1 356 ? -32.808 0.889 9.405 1.00 97.12 356 GLU A N 1
ATOM 2900 C CA . GLU A 1 356 ? -31.508 1.076 8.743 1.00 97.12 356 GLU A CA 1
ATOM 2901 C C . GLU A 1 356 ? -30.846 -0.270 8.400 1.00 97.12 356 GLU A C 1
ATOM 2903 O O . GLU A 1 356 ? -30.284 -0.408 7.315 1.00 97.12 356 GLU A O 1
ATOM 2908 N N . ALA A 1 357 ? -30.986 -1.303 9.241 1.00 95.44 357 ALA A N 1
ATOM 2909 C CA . ALA A 1 357 ? -30.512 -2.653 8.922 1.00 95.44 357 ALA A CA 1
ATOM 2910 C C . ALA A 1 357 ? -31.162 -3.198 7.636 1.00 95.44 357 ALA A C 1
ATOM 2912 O O . ALA A 1 357 ? -30.453 -3.656 6.742 1.00 95.44 357 ALA A O 1
ATOM 2913 N N . ARG A 1 358 ? -32.489 -3.064 7.490 1.00 96.62 358 ARG A N 1
ATOM 2914 C CA . ARG A 1 358 ? -33.222 -3.424 6.259 1.00 96.62 358 ARG A CA 1
ATOM 2915 C C . ARG A 1 358 ? -32.815 -2.570 5.055 1.00 96.62 358 ARG A C 1
ATOM 2917 O O . ARG A 1 358 ? -32.772 -3.071 3.932 1.00 96.62 358 ARG A O 1
ATOM 2924 N N . ARG A 1 359 ? -32.508 -1.283 5.265 1.00 98.25 359 ARG A N 1
ATOM 2925 C CA . ARG A 1 359 ? -32.003 -0.387 4.211 1.00 98.25 359 ARG A CA 1
ATOM 2926 C C . ARG A 1 359 ? -30.640 -0.850 3.694 1.00 98.25 359 ARG A C 1
ATOM 2928 O O . ARG A 1 359 ? -30.452 -0.941 2.482 1.00 98.25 359 ARG A O 1
ATOM 2935 N N . ILE A 1 360 ? -29.725 -1.186 4.602 1.00 97.00 360 ILE A N 1
ATOM 2936 C CA . ILE A 1 360 ? -28.394 -1.713 4.282 1.00 97.00 360 ILE A CA 1
ATOM 2937 C C . ILE A 1 360 ? -28.511 -3.090 3.614 1.00 97.00 360 ILE A C 1
ATOM 2939 O O . ILE A 1 360 ? -27.887 -3.311 2.580 1.00 97.00 360 ILE A O 1
ATOM 2943 N N . GLU A 1 361 ? -29.341 -3.993 4.142 1.00 96.12 361 GLU A N 1
ATOM 2944 C CA . GLU A 1 361 ? -29.616 -5.313 3.555 1.00 96.12 361 GLU A CA 1
ATOM 2945 C C . GLU A 1 361 ? -30.097 -5.194 2.102 1.00 96.12 361 GLU A C 1
ATOM 2947 O O . GLU A 1 361 ? -29.539 -5.841 1.212 1.00 96.12 361 GLU A O 1
ATOM 2952 N N . LYS A 1 362 ? -31.062 -4.303 1.836 1.00 97.50 362 LYS A N 1
ATOM 2953 C CA . LYS A 1 362 ? -31.539 -4.016 0.478 1.00 97.50 362 LYS A CA 1
ATOM 2954 C C . LYS A 1 362 ? -30.422 -3.486 -0.429 1.00 97.50 362 LYS A C 1
ATOM 2956 O O . LYS A 1 362 ? -30.238 -4.003 -1.525 1.00 97.50 362 LYS A O 1
ATOM 2961 N N . GLN A 1 363 ? -29.631 -2.513 0.026 1.00 98.06 363 GLN A N 1
ATOM 2962 C CA . GLN A 1 363 ? -28.505 -1.995 -0.764 1.00 98.06 363 GLN A CA 1
ATOM 2963 C C . GLN A 1 363 ? -27.455 -3.080 -1.060 1.00 98.06 363 GLN A C 1
ATOM 2965 O O . GLN A 1 363 ? -26.875 -3.103 -2.146 1.00 98.06 363 GLN A O 1
ATOM 2970 N N . ARG A 1 364 ? -27.213 -4.007 -0.124 1.00 95.31 364 ARG A N 1
ATOM 2971 C CA . ARG A 1 364 ? -26.297 -5.138 -0.329 1.00 95.31 364 ARG A CA 1
ATOM 2972 C C . ARG A 1 364 ? -26.865 -6.194 -1.274 1.00 95.31 364 ARG A C 1
ATOM 2974 O O . ARG A 1 364 ? -26.093 -6.738 -2.064 1.00 95.31 364 ARG A O 1
ATOM 2981 N N . SER A 1 365 ? -28.169 -6.471 -1.251 1.00 97.31 365 SER A N 1
ATOM 2982 C CA . SER A 1 365 ? -28.784 -7.400 -2.207 1.00 97.31 365 SER A CA 1
ATOM 2983 C C . SER A 1 365 ? -28.809 -6.818 -3.625 1.00 97.31 365 SER A C 1
ATOM 2985 O O . SER A 1 365 ? -28.442 -7.522 -4.563 1.00 97.31 365 SER A O 1
ATOM 2987 N N . GLU A 1 366 ? -29.089 -5.519 -3.778 1.00 97.75 366 GLU A N 1
ATOM 2988 C CA . GLU A 1 366 ? -28.997 -4.788 -5.053 1.00 97.75 366 GLU A CA 1
ATOM 2989 C C . GLU A 1 366 ? -27.563 -4.800 -5.621 1.00 97.75 366 GLU A C 1
ATOM 2991 O O . GLU A 1 366 ? -27.357 -5.188 -6.772 1.00 97.75 366 GLU A O 1
ATOM 2996 N N . GLN A 1 367 ? -26.550 -4.482 -4.801 1.00 97.88 367 GLN A N 1
ATOM 2997 C CA . GLN A 1 367 ? -25.131 -4.587 -5.186 1.00 97.88 367 GLN A CA 1
ATOM 2998 C C . GLN A 1 367 ? -24.736 -6.019 -5.583 1.00 97.88 367 GLN A C 1
ATOM 3000 O O . GLN A 1 367 ? -24.014 -6.220 -6.559 1.00 97.88 367 GLN A O 1
ATOM 3005 N N . THR A 1 368 ? -25.215 -7.023 -4.845 1.00 97.12 368 THR A N 1
ATOM 3006 C CA . THR A 1 368 ? -24.905 -8.434 -5.113 1.00 97.12 368 THR A CA 1
ATOM 3007 C C . THR A 1 368 ? -25.543 -8.910 -6.418 1.00 97.12 368 THR A C 1
ATOM 3009 O O . THR A 1 368 ? -24.883 -9.595 -7.198 1.00 97.12 368 THR A O 1
ATOM 3012 N N . ALA A 1 369 ? -26.791 -8.522 -6.695 1.00 97.31 369 ALA A N 1
ATOM 3013 C CA . ALA A 1 369 ? -27.483 -8.850 -7.940 1.00 97.31 369 ALA A CA 1
ATOM 3014 C C . ALA A 1 369 ? -26.790 -8.224 -9.164 1.00 97.31 369 ALA A C 1
ATOM 3016 O O . ALA A 1 369 ? -26.603 -8.896 -10.178 1.00 97.31 369 ALA A O 1
ATOM 3017 N N . GLU A 1 370 ? -26.333 -6.974 -9.052 1.00 98.12 370 GLU A N 1
ATOM 3018 C CA . GLU A 1 370 ? -25.579 -6.300 -10.114 1.00 98.12 370 GLU A CA 1
ATOM 3019 C C . GLU A 1 370 ? -24.222 -6.978 -10.381 1.00 98.12 370 GLU A C 1
ATOM 3021 O O . GLU A 1 370 ? -23.878 -7.242 -11.534 1.00 98.12 370 GLU A O 1
ATOM 3026 N N . ILE A 1 371 ? -23.481 -7.367 -9.336 1.00 97.62 371 ILE A N 1
ATOM 3027 C CA . ILE A 1 371 ? -22.236 -8.141 -9.490 1.00 97.62 371 ILE A CA 1
ATOM 3028 C C . ILE A 1 371 ? -22.513 -9.508 -10.141 1.00 97.62 371 ILE A C 1
ATOM 3030 O O . ILE A 1 371 ? -21.760 -9.941 -11.016 1.00 97.62 371 ILE A O 1
ATOM 3034 N N . GLN A 1 372 ? -23.605 -10.188 -9.774 1.00 96.38 372 GLN A N 1
ATOM 3035 C CA . GLN A 1 372 ? -24.004 -11.451 -10.409 1.00 96.38 372 GLN A CA 1
ATOM 3036 C C . GLN A 1 372 ? -24.353 -11.273 -11.896 1.00 96.38 372 GLN A C 1
ATOM 3038 O O . GLN A 1 372 ? -23.945 -12.107 -12.710 1.00 96.38 372 GLN A O 1
ATOM 3043 N N . ARG A 1 373 ? -25.029 -10.176 -12.271 1.00 97.94 373 ARG A N 1
ATOM 3044 C CA . ARG A 1 373 ? -25.309 -9.816 -13.672 1.00 97.94 373 ARG A CA 1
ATOM 3045 C C . ARG A 1 373 ? -24.015 -9.605 -14.462 1.00 97.94 373 ARG A C 1
ATOM 3047 O O . ARG A 1 373 ? -23.821 -10.243 -15.495 1.00 97.94 373 ARG A O 1
ATOM 3054 N N . GLN A 1 374 ? -23.096 -8.789 -13.943 1.00 97.50 374 GLN A N 1
ATOM 3055 C CA . GLN A 1 374 ? -21.797 -8.535 -14.577 1.00 97.50 374 GLN A CA 1
ATOM 3056 C C . GLN A 1 374 ? -20.974 -9.826 -14.745 1.00 97.50 374 GLN A C 1
ATOM 3058 O O . GLN A 1 374 ? -20.386 -10.057 -15.802 1.00 97.50 374 GLN A O 1
ATOM 3063 N N . LEU A 1 375 ? -20.975 -10.717 -13.746 1.00 96.44 375 LEU A N 1
ATOM 3064 C CA . LEU A 1 375 ? -20.310 -12.023 -13.837 1.00 96.44 375 LEU A CA 1
ATOM 3065 C C . LEU A 1 375 ? -20.949 -12.952 -14.883 1.00 96.44 375 LEU A C 1
ATOM 3067 O O . LEU A 1 375 ? -20.229 -13.719 -15.524 1.00 96.44 375 LEU A O 1
ATOM 3071 N N . ALA A 1 376 ? -22.268 -12.899 -15.087 1.00 97.25 376 ALA A N 1
ATOM 3072 C CA . ALA A 1 376 ? -22.933 -13.642 -16.158 1.00 97.25 376 ALA A CA 1
ATOM 3073 C C . ALA A 1 376 ? -22.547 -13.100 -17.548 1.00 97.25 376 ALA A C 1
ATOM 3075 O O . ALA A 1 376 ? -22.155 -13.872 -18.424 1.00 97.25 376 ALA A O 1
ATOM 3076 N N . GLU A 1 377 ? -22.562 -11.776 -17.725 1.00 98.06 377 GLU A N 1
ATOM 3077 C CA . GLU A 1 377 ? -22.182 -11.108 -18.978 1.00 98.06 377 GLU A CA 1
ATOM 3078 C C . GLU A 1 377 ? -20.714 -11.361 -19.359 1.00 98.06 377 GLU A C 1
ATOM 3080 O O . GLU A 1 377 ? -20.412 -11.615 -20.531 1.00 98.06 377 GLU A O 1
ATOM 3085 N N . LEU A 1 378 ? -19.808 -11.367 -18.373 1.00 97.19 378 LEU A N 1
ATOM 3086 C CA . LEU A 1 378 ? -18.406 -11.744 -18.563 1.00 97.19 378 LEU A CA 1
ATOM 3087 C C . LEU A 1 378 ? -18.265 -13.212 -18.980 1.00 97.19 378 LEU A C 1
ATOM 3089 O O . LEU A 1 378 ? -17.628 -13.479 -19.997 1.00 97.19 378 LEU A O 1
ATOM 3093 N N . ARG A 1 379 ? -18.919 -14.153 -18.283 1.00 97.12 379 ARG A N 1
ATOM 3094 C CA . ARG A 1 379 ? -18.902 -15.586 -18.645 1.00 97.12 379 ARG A CA 1
ATOM 3095 C C . ARG A 1 379 ? -19.418 -15.832 -20.063 1.00 97.12 379 ARG A C 1
ATOM 3097 O O . ARG A 1 379 ? -18.861 -16.655 -20.785 1.00 97.12 379 ARG A O 1
ATOM 3104 N N . ASP A 1 380 ? -20.456 -15.123 -20.494 1.00 97.12 380 ASP A N 1
ATOM 3105 C CA . ASP A 1 380 ? -20.985 -15.266 -21.855 1.00 97.12 380 ASP A CA 1
ATOM 3106 C C . ASP A 1 380 ? -20.093 -14.598 -22.911 1.00 97.12 380 ASP A C 1
ATOM 3108 O O . ASP A 1 380 ? -19.997 -15.092 -24.038 1.00 97.12 380 ASP A O 1
ATOM 3112 N N . ARG A 1 381 ? -19.365 -13.532 -22.556 1.00 97.38 381 ARG A N 1
ATOM 3113 C CA . ARG A 1 381 ? -18.299 -12.976 -23.403 1.00 97.38 381 ARG A CA 1
ATOM 3114 C C . ARG A 1 381 ? -17.109 -13.934 -23.519 1.00 97.38 381 ARG A C 1
ATOM 3116 O O . ARG A 1 381 ? -16.590 -14.103 -24.618 1.00 97.38 381 ARG A O 1
ATOM 3123 N N . GLU A 1 382 ? -16.712 -14.593 -22.434 1.00 95.50 382 GLU A N 1
ATOM 3124 C CA . GLU A 1 382 ? -15.664 -15.622 -22.430 1.00 95.50 382 GLU A CA 1
ATOM 3125 C C . GLU A 1 382 ? -16.052 -16.833 -23.289 1.00 95.50 382 GLU A C 1
ATOM 3127 O O . GLU A 1 382 ? -15.240 -17.278 -24.100 1.00 95.50 382 GLU A O 1
ATOM 3132 N N . LYS A 1 383 ? -17.302 -17.317 -23.194 1.00 96.44 383 LYS A N 1
ATOM 3133 C CA . LYS A 1 383 ? -17.834 -18.376 -24.075 1.00 96.44 383 LYS A CA 1
ATOM 3134 C C . LYS A 1 383 ? -17.751 -17.987 -25.553 1.00 96.44 383 LYS A C 1
ATOM 3136 O O . LYS A 1 383 ? -17.257 -18.786 -26.346 1.00 96.44 383 LYS A O 1
ATOM 3141 N N . ARG A 1 384 ? -18.182 -16.771 -25.923 1.00 97.19 384 ARG A N 1
ATOM 3142 C CA . ARG A 1 384 ? -18.089 -16.269 -27.311 1.00 97.19 384 ARG A CA 1
ATOM 3143 C C . ARG A 1 384 ? -16.637 -16.210 -27.792 1.00 97.19 384 ARG A C 1
ATOM 3145 O O . ARG A 1 384 ? -16.310 -16.819 -28.803 1.00 97.19 384 ARG A O 1
ATOM 3152 N N . LEU A 1 385 ? -15.738 -15.613 -27.006 1.00 96.62 385 LEU A N 1
ATOM 3153 C CA . LEU A 1 385 ? -14.304 -15.555 -27.323 1.00 96.62 385 LEU A CA 1
ATOM 3154 C C . LEU A 1 385 ? -13.651 -16.949 -27.415 1.00 96.62 385 LEU A C 1
ATOM 3156 O O . LEU A 1 385 ? -12.704 -17.136 -28.178 1.00 96.62 385 LEU A O 1
ATOM 3160 N N . ALA A 1 386 ? -14.125 -17.939 -26.654 1.00 95.12 386 ALA A N 1
ATOM 3161 C CA . ALA A 1 386 ? -13.672 -19.325 -26.771 1.00 95.12 386 ALA A CA 1
ATOM 3162 C C . ALA A 1 386 ? -14.175 -19.987 -28.067 1.00 95.12 386 ALA A C 1
ATOM 3164 O O . ALA A 1 386 ? -13.393 -20.642 -28.755 1.00 95.12 386 ALA A O 1
ATOM 3165 N N . GLN A 1 387 ? -15.440 -19.772 -28.439 1.00 96.44 387 GLN A N 1
ATOM 3166 C CA . GLN A 1 387 ? -16.021 -20.247 -29.701 1.00 96.44 387 GLN A CA 1
ATOM 3167 C C . GLN A 1 387 ? -15.319 -19.621 -30.919 1.00 96.44 387 GLN A C 1
ATOM 3169 O O . GLN A 1 387 ? -14.930 -20.343 -31.835 1.00 96.44 387 GLN A O 1
ATOM 3174 N N . GLU A 1 388 ? -15.064 -18.311 -30.893 1.00 96.06 388 GLU A N 1
ATOM 3175 C CA . GLU A 1 388 ? -14.298 -17.586 -31.917 1.00 96.06 388 GLU A CA 1
ATOM 3176 C C . GLU A 1 388 ? -12.867 -18.134 -32.055 1.00 96.06 388 GLU A C 1
ATOM 3178 O O . GLU A 1 388 ? -12.408 -18.397 -33.166 1.00 96.06 388 GLU A O 1
ATOM 3183 N N . LYS A 1 389 ? -12.167 -18.392 -30.938 1.00 95.19 389 LYS A N 1
ATOM 3184 C CA . LYS A 1 389 ? -10.833 -19.026 -30.952 1.00 95.19 389 LYS A CA 1
ATOM 3185 C C . LYS A 1 389 ? -10.859 -20.426 -31.566 1.00 95.19 389 LYS A C 1
ATOM 3187 O O . LYS A 1 389 ? -9.954 -20.761 -32.331 1.00 95.19 389 LYS A O 1
ATOM 3192 N N . VAL A 1 390 ? -11.880 -21.233 -31.262 1.00 95.44 390 VAL A N 1
ATOM 3193 C CA . VAL A 1 390 ? -12.060 -22.557 -31.877 1.00 95.44 390 VAL A CA 1
ATOM 3194 C C . VAL A 1 390 ? -12.288 -22.414 -33.382 1.00 95.44 390 VAL A C 1
ATOM 3196 O O . VAL A 1 390 ? -11.551 -23.036 -34.146 1.00 95.44 390 VAL A O 1
ATOM 3199 N N . PHE A 1 391 ? -13.207 -21.547 -33.818 1.00 96.38 391 PHE A N 1
ATOM 3200 C CA . PHE A 1 391 ? -13.486 -21.301 -35.237 1.00 96.38 391 PHE A CA 1
ATOM 3201 C C . PHE A 1 391 ? -12.231 -20.847 -36.001 1.00 96.38 391 PHE A C 1
ATOM 3203 O O . PHE A 1 391 ? -11.838 -21.481 -36.979 1.00 96.38 391 PHE A O 1
ATOM 3210 N N . LEU A 1 392 ? -11.518 -19.835 -35.495 1.00 94.69 392 LEU A N 1
ATOM 3211 C CA . LEU A 1 392 ? -10.270 -19.341 -36.089 1.00 94.69 392 LEU A CA 1
ATOM 3212 C C . LEU A 1 392 ? -9.160 -20.408 -36.116 1.00 94.69 392 LEU A C 1
ATOM 3214 O O . LEU A 1 392 ? -8.325 -20.410 -37.020 1.00 94.69 392 LEU A O 1
ATOM 3218 N N . SER A 1 393 ? -9.124 -21.334 -35.149 1.00 92.50 393 SER A N 1
ATOM 3219 C CA . SER A 1 393 ? -8.180 -22.462 -35.180 1.00 92.50 393 SER A CA 1
ATOM 3220 C C . SER A 1 393 ? -8.540 -23.506 -36.246 1.00 92.50 393 SER A C 1
ATOM 3222 O O . SER A 1 393 ? -7.644 -24.017 -36.923 1.00 92.50 393 SER A O 1
ATOM 3224 N N . GLN A 1 394 ? -9.835 -23.770 -36.455 1.00 93.81 394 GLN A N 1
ATOM 3225 C CA . GLN A 1 394 ? -10.338 -24.659 -37.505 1.00 93.81 394 GLN A CA 1
ATOM 3226 C C . GLN A 1 394 ? -10.101 -24.060 -38.897 1.00 93.81 394 GLN A C 1
ATOM 3228 O O . GLN A 1 394 ? -9.621 -24.759 -39.787 1.00 93.81 394 GLN A O 1
ATOM 3233 N N . GLU A 1 395 ? -10.340 -22.759 -39.070 1.00 92.88 395 GLU A N 1
ATOM 3234 C CA . GLU A 1 395 ? -10.052 -22.022 -40.304 1.00 92.88 395 GLU A CA 1
ATOM 3235 C C . GLU A 1 395 ? -8.549 -22.029 -40.628 1.00 92.88 395 GLU A C 1
ATOM 3237 O O . GLU A 1 395 ? -8.152 -22.396 -41.734 1.00 92.88 395 GLU A O 1
ATOM 3242 N N . ARG A 1 396 ? -7.681 -21.734 -39.648 1.00 90.69 396 ARG A N 1
ATOM 3243 C CA . ARG A 1 396 ? -6.217 -21.838 -39.812 1.00 90.69 396 ARG A CA 1
ATOM 3244 C C . ARG A 1 396 ? -5.769 -23.250 -40.199 1.00 90.69 396 ARG A C 1
ATOM 3246 O O . ARG A 1 396 ? -4.854 -23.390 -41.013 1.00 90.69 396 ARG A O 1
ATOM 3253 N N . LEU A 1 397 ? -6.399 -24.289 -39.649 1.00 89.38 397 LEU A N 1
ATOM 3254 C CA . LEU A 1 397 ? -6.126 -25.680 -40.017 1.00 89.38 397 LEU A CA 1
ATOM 3255 C C . LEU A 1 397 ? -6.621 -26.001 -41.438 1.00 89.38 397 LEU A C 1
ATOM 3257 O O . LEU A 1 397 ? -5.900 -26.646 -42.197 1.00 89.38 397 LEU A O 1
ATOM 3261 N N . ALA A 1 398 ? -7.799 -25.512 -41.833 1.00 88.88 398 ALA A N 1
ATOM 3262 C CA . ALA A 1 398 ? -8.332 -25.664 -43.185 1.00 88.88 398 ALA A CA 1
ATOM 3263 C C . ALA A 1 398 ? -7.438 -24.976 -44.234 1.00 88.88 398 ALA A C 1
ATOM 3265 O O . ALA A 1 398 ? -7.061 -25.611 -45.218 1.00 88.88 398 ALA A O 1
ATOM 3266 N N . LEU A 1 399 ? -7.011 -23.735 -43.980 1.00 86.75 399 LEU A N 1
ATOM 3267 C CA . LEU A 1 399 ? -6.070 -22.989 -44.826 1.00 86.75 399 LEU A CA 1
ATOM 3268 C C . LEU A 1 399 ? -4.695 -23.673 -44.903 1.00 86.75 399 LEU A C 1
ATOM 3270 O O . LEU A 1 399 ? -4.099 -23.745 -45.979 1.00 86.75 399 LEU A O 1
ATOM 3274 N N . ARG A 1 400 ? -4.191 -24.238 -43.794 1.00 83.00 400 ARG A N 1
ATOM 3275 C CA . ARG A 1 400 ? -2.962 -25.054 -43.806 1.00 83.00 400 ARG A CA 1
ATOM 3276 C C . ARG A 1 400 ? -3.131 -26.301 -44.677 1.00 83.00 400 ARG A C 1
ATOM 3278 O O . ARG A 1 400 ? -2.254 -26.593 -45.487 1.00 83.00 400 ARG A O 1
ATOM 3285 N N . ASN A 1 401 ? -4.260 -26.995 -44.553 1.00 80.88 401 ASN A N 1
ATOM 3286 C CA . ASN A 1 401 ? -4.574 -28.186 -45.344 1.00 80.88 401 ASN A CA 1
ATOM 3287 C C . ASN A 1 401 ? -4.769 -27.871 -46.837 1.00 80.88 401 ASN A C 1
ATOM 3289 O O . ASN A 1 401 ? -4.401 -28.694 -47.669 1.00 80.88 401 ASN A O 1
ATOM 3293 N N . GLN A 1 402 ? -5.298 -26.694 -47.191 1.00 80.88 402 GLN A N 1
ATOM 3294 C CA . GLN A 1 402 ? -5.358 -26.213 -48.577 1.00 80.88 402 GLN A CA 1
ATOM 3295 C C . GLN A 1 402 ? -3.949 -25.950 -49.127 1.00 80.88 402 GLN A C 1
ATOM 3297 O O . GLN A 1 402 ? -3.569 -26.571 -50.115 1.00 80.88 402 GLN A O 1
ATOM 3302 N N . ARG A 1 403 ? -3.115 -25.172 -48.421 1.00 74.12 403 ARG A N 1
ATOM 3303 C CA . ARG A 1 403 ? -1.711 -24.923 -48.816 1.00 74.12 403 ARG A CA 1
ATOM 3304 C C . ARG A 1 403 ? -0.859 -26.193 -48.920 1.00 74.12 403 ARG A C 1
ATOM 3306 O O . ARG A 1 403 ? 0.027 -26.274 -49.757 1.00 74.12 403 ARG A O 1
ATOM 3313 N N . SER A 1 404 ? -1.124 -27.212 -48.098 1.00 65.50 404 SER A N 1
ATOM 3314 C CA . SER A 1 404 ? -0.458 -28.524 -48.210 1.00 65.50 404 SER A CA 1
ATOM 3315 C C . SER A 1 404 ? -0.992 -29.407 -49.350 1.00 65.50 404 SER A C 1
ATOM 3317 O O . SER A 1 404 ? -0.362 -30.412 -49.673 1.00 65.50 404 SER A O 1
ATOM 3319 N N . ARG A 1 405 ? -2.129 -29.053 -49.968 1.00 66.44 405 ARG A N 1
ATOM 3320 C CA . ARG A 1 405 ? -2.666 -29.681 -51.193 1.00 66.44 405 ARG A CA 1
ATOM 3321 C C . ARG A 1 405 ? -2.261 -28.933 -52.468 1.00 66.44 405 ARG A C 1
ATOM 3323 O O . ARG A 1 405 ? -2.285 -29.525 -53.543 1.00 66.44 405 ARG A O 1
ATOM 3330 N N . GLU A 1 406 ? -1.873 -27.666 -52.358 1.00 61.53 406 GLU A N 1
ATOM 3331 C CA . GLU A 1 406 ? -1.291 -26.886 -53.452 1.00 61.53 406 GLU A CA 1
ATOM 3332 C C . GLU A 1 406 ? 0.092 -27.455 -53.822 1.00 61.53 406 GLU A C 1
ATOM 3334 O O . GLU A 1 406 ? 1.074 -27.336 -53.085 1.00 61.53 406 GLU A O 1
ATOM 3339 N N . LEU A 1 407 ? 0.168 -28.120 -54.978 1.00 60.97 407 LEU A N 1
ATOM 3340 C CA . LEU A 1 407 ? 1.417 -28.612 -55.564 1.00 60.97 407 LEU A CA 1
ATOM 3341 C C . LEU A 1 407 ? 2.154 -27.459 -56.253 1.00 60.97 407 LEU A C 1
ATOM 3343 O O . LEU A 1 407 ? 1.552 -26.714 -57.028 1.00 60.97 407 LEU A O 1
ATOM 3347 N N . CYS A 1 408 ? 3.465 -27.344 -56.044 1.00 55.62 408 CYS A N 1
ATOM 3348 C CA . CYS A 1 408 ? 4.260 -26.335 -56.740 1.00 55.62 408 CYS A CA 1
ATOM 3349 C C . CYS A 1 408 ? 4.300 -26.641 -58.248 1.00 55.62 408 CYS A C 1
ATOM 3351 O O . CYS A 1 408 ? 4.816 -27.682 -58.670 1.00 55.62 408 CYS A O 1
ATOM 3353 N N . LEU A 1 409 ? 3.774 -25.721 -59.066 1.00 59.84 409 LEU A N 1
ATOM 3354 C CA . LEU A 1 409 ? 3.581 -25.909 -60.512 1.00 59.84 409 LEU A CA 1
ATOM 3355 C C . LEU A 1 409 ? 4.878 -26.247 -61.270 1.00 59.84 409 LEU A C 1
ATOM 3357 O O . LEU A 1 409 ? 4.825 -26.980 -62.256 1.00 59.84 409 LEU A O 1
ATOM 3361 N N . ASN A 1 410 ? 6.037 -25.796 -60.776 1.00 57.56 410 ASN A N 1
ATOM 3362 C CA . ASN A 1 410 ? 7.340 -26.036 -61.406 1.00 57.56 410 ASN A CA 1
ATOM 3363 C C . ASN A 1 410 ? 8.007 -27.372 -61.016 1.00 57.56 410 ASN A C 1
ATOM 3365 O O . ASN A 1 410 ? 8.957 -27.771 -61.683 1.00 57.56 410 ASN A O 1
ATOM 3369 N N . CYS A 1 411 ? 7.567 -28.067 -59.956 1.00 60.69 411 CYS A N 1
ATOM 3370 C CA . CYS A 1 411 ? 8.237 -29.297 -59.487 1.00 60.69 411 CYS A CA 1
ATOM 3371 C C . CYS A 1 411 ? 7.313 -30.435 -59.008 1.00 60.69 411 CYS A C 1
ATOM 3373 O O . CYS A 1 411 ? 7.810 -31.491 -58.612 1.00 60.69 411 CYS A O 1
ATOM 3375 N N . ARG A 1 412 ? 5.984 -30.251 -59.052 1.00 57.50 412 ARG A N 1
ATOM 3376 C CA . ARG A 1 412 ? 4.936 -31.255 -58.746 1.00 57.50 412 ARG A CA 1
ATOM 3377 C C . ARG A 1 412 ? 5.032 -31.955 -57.380 1.00 57.50 412 ARG A C 1
ATOM 3379 O O . ARG A 1 412 ? 4.328 -32.934 -57.151 1.00 57.50 412 ARG A O 1
ATOM 3386 N N . HIS A 1 413 ? 5.847 -31.448 -56.460 1.00 53.94 413 HIS A N 1
ATOM 3387 C CA . HIS A 1 413 ? 5.884 -31.917 -55.078 1.00 53.94 413 HIS A CA 1
ATOM 3388 C C . HIS A 1 413 ? 4.846 -31.170 -54.223 1.00 53.94 413 HIS A C 1
ATOM 3390 O O . HIS A 1 413 ? 4.519 -30.017 -54.536 1.00 53.94 413 HIS A O 1
ATOM 3396 N N . PRO A 1 414 ? 4.335 -31.787 -53.138 1.00 53.09 414 PRO A N 1
ATOM 3397 C CA . PRO A 1 414 ? 3.563 -31.082 -52.120 1.00 53.09 414 PRO A CA 1
ATOM 3398 C C . PRO A 1 414 ? 4.340 -29.869 -51.625 1.00 53.09 414 PRO A C 1
ATOM 3400 O O . PRO A 1 414 ? 5.486 -30.013 -51.197 1.00 53.09 414 PRO A O 1
ATOM 3403 N N . THR A 1 415 ? 3.716 -28.688 -51.621 1.00 53.38 415 THR A N 1
ATOM 3404 C CA . THR A 1 415 ? 4.321 -27.471 -51.050 1.00 53.38 415 THR A CA 1
ATOM 3405 C C . THR A 1 415 ? 4.207 -27.494 -49.522 1.00 53.38 415 THR A C 1
ATOM 3407 O O . THR A 1 415 ? 3.768 -26.548 -48.869 1.00 53.38 415 THR A O 1
ATOM 3410 N N . ALA A 1 416 ? 4.599 -28.629 -48.939 1.00 50.25 416 ALA A N 1
ATOM 3411 C CA . ALA A 1 416 ? 4.724 -28.862 -47.517 1.00 50.25 416 ALA A CA 1
ATOM 3412 C C . ALA A 1 416 ? 5.929 -28.072 -46.999 1.00 50.25 416 ALA A C 1
ATOM 3414 O O . ALA A 1 416 ? 6.982 -28.627 -46.697 1.00 50.25 416 ALA A O 1
ATOM 3415 N N . VAL A 1 417 ? 5.756 -26.753 -46.888 1.00 51.25 417 VAL A N 1
ATOM 3416 C CA . VAL A 1 417 ? 6.640 -25.917 -46.084 1.00 51.25 417 VAL A CA 1
ATOM 3417 C C . VAL A 1 417 ? 6.490 -26.401 -44.647 1.00 51.25 417 VAL A C 1
ATOM 3419 O O . VAL A 1 417 ? 5.573 -26.005 -43.920 1.00 51.25 417 VAL A O 1
ATOM 3422 N N . THR A 1 418 ? 7.404 -27.276 -44.237 1.00 49.62 418 THR A N 1
ATOM 3423 C CA . THR A 1 418 ? 7.744 -27.532 -42.843 1.00 49.62 418 THR A CA 1
ATOM 3424 C C . THR A 1 418 ? 8.351 -26.260 -42.266 1.00 49.62 418 THR A C 1
ATOM 3426 O O . THR A 1 418 ? 9.541 -26.171 -41.977 1.00 49.62 418 THR A O 1
ATOM 3429 N N . LEU A 1 419 ? 7.482 -25.267 -42.043 1.00 46.91 419 LEU A N 1
ATOM 3430 C CA . LEU A 1 419 ? 7.642 -24.390 -40.900 1.00 46.91 419 LEU A CA 1
ATOM 3431 C C . LEU A 1 419 ? 7.836 -25.325 -39.711 1.00 46.91 419 LEU A C 1
ATOM 3433 O O . LEU A 1 419 ? 6.943 -26.117 -39.381 1.00 46.91 419 LEU A O 1
ATOM 3437 N N . SER A 1 420 ? 9.031 -25.260 -39.132 1.00 43.16 420 SER A N 1
ATOM 3438 C CA . SER A 1 420 ? 9.324 -25.850 -37.838 1.00 43.16 420 SER A CA 1
ATOM 3439 C C . SER A 1 420 ? 8.223 -25.457 -36.847 1.00 43.16 420 SER A C 1
ATOM 3441 O O . SER A 1 420 ? 7.575 -24.413 -37.018 1.00 43.16 420 SER A O 1
ATOM 3443 N N . PRO A 1 421 ? 7.971 -26.263 -35.800 1.00 48.59 421 PRO A N 1
ATOM 3444 C CA . PRO A 1 421 ? 7.194 -25.748 -34.685 1.00 48.59 421 PRO A CA 1
ATOM 3445 C C . PRO A 1 421 ? 7.816 -24.407 -34.257 1.00 48.59 421 PRO A C 1
ATOM 3447 O O . PRO A 1 421 ? 9.050 -24.316 -34.211 1.00 48.59 421 PRO A O 1
ATOM 3450 N N . PRO A 1 422 ? 7.011 -23.362 -33.972 1.00 49.28 422 PRO A N 1
ATOM 3451 C CA . PRO A 1 422 ? 7.557 -22.178 -33.319 1.00 49.28 422 PRO A CA 1
ATOM 3452 C C . PRO A 1 422 ? 8.306 -22.664 -32.074 1.00 49.28 422 PRO A C 1
ATOM 3454 O O . PRO A 1 422 ? 7.812 -23.602 -31.435 1.00 49.28 422 PRO A O 1
ATOM 3457 N N . PRO A 1 423 ? 9.492 -22.108 -31.761 1.00 44.75 423 PRO A N 1
ATOM 3458 C CA . PRO A 1 423 ? 10.327 -22.630 -30.690 1.00 44.75 423 PRO A CA 1
ATOM 3459 C C . PRO A 1 423 ? 9.477 -22.746 -29.431 1.00 44.75 423 PRO A C 1
ATOM 3461 O O . PRO A 1 423 ? 8.938 -21.749 -28.947 1.00 44.75 423 PRO A O 1
ATOM 3464 N N . THR A 1 424 ? 9.303 -23.980 -28.952 1.00 49.41 424 THR A N 1
ATOM 3465 C CA . THR A 1 424 ? 8.595 -24.230 -27.701 1.00 49.41 424 THR A CA 1
ATOM 3466 C C . THR A 1 424 ? 9.264 -23.369 -26.638 1.00 49.41 424 THR A C 1
ATOM 3468 O O . THR A 1 424 ? 10.491 -23.470 -26.506 1.00 49.41 424 THR A O 1
ATOM 3471 N N . PRO A 1 425 ? 8.520 -22.512 -25.910 1.00 49.78 425 PRO A N 1
ATOM 3472 C CA . PRO A 1 425 ? 9.109 -21.775 -24.802 1.00 49.78 425 PRO A CA 1
ATOM 3473 C C . PRO A 1 425 ? 9.782 -22.789 -23.866 1.00 49.78 425 PRO A C 1
ATOM 3475 O O . PRO A 1 425 ? 9.268 -23.905 -23.734 1.00 49.78 425 PRO A O 1
ATOM 3478 N N . PRO A 1 426 ? 10.952 -22.452 -23.294 1.00 44.47 426 PRO A N 1
ATOM 3479 C CA . PRO A 1 426 ? 11.802 -23.419 -22.609 1.00 44.47 426 PRO A CA 1
ATOM 3480 C C . PRO A 1 426 ? 11.008 -24.188 -21.555 1.00 44.47 426 PRO A C 1
ATOM 3482 O O . PRO A 1 426 ? 10.201 -23.597 -20.837 1.00 44.47 426 PRO A O 1
ATOM 3485 N N . ASP A 1 427 ? 11.233 -25.501 -21.490 1.00 45.59 427 ASP A N 1
ATOM 3486 C CA . ASP A 1 427 ? 10.432 -26.421 -20.684 1.00 45.59 427 ASP A CA 1
ATOM 3487 C C . ASP A 1 427 ? 10.504 -26.077 -19.184 1.00 45.59 427 ASP A C 1
ATOM 3489 O O . ASP A 1 427 ? 11.417 -26.471 -18.452 1.00 45.59 427 ASP A O 1
ATOM 3493 N N . LEU A 1 428 ? 9.496 -25.333 -18.724 1.00 47.62 428 LEU A N 1
ATOM 3494 C CA . LEU A 1 428 ? 9.256 -24.999 -17.323 1.00 47.62 428 LEU A CA 1
ATOM 3495 C C . LEU A 1 428 ? 8.511 -26.121 -16.575 1.00 47.62 428 LEU A C 1
ATOM 3497 O O . LEU A 1 428 ? 7.867 -25.874 -15.553 1.00 47.62 428 LEU A O 1
ATOM 3501 N N . GLY A 1 429 ? 8.705 -27.381 -16.988 1.00 46.19 429 GLY A N 1
ATOM 3502 C CA . GLY A 1 429 ? 8.428 -28.584 -16.194 1.00 46.19 429 GLY A CA 1
ATOM 3503 C C . GLY A 1 429 ? 9.077 -28.572 -14.798 1.00 46.19 429 GLY A C 1
ATOM 3504 O O . GLY A 1 429 ? 8.672 -29.319 -13.906 1.00 46.19 429 GLY A O 1
ATOM 3505 N N . LYS A 1 430 ? 10.009 -27.645 -14.534 1.00 55.97 430 LYS A N 1
ATOM 3506 C CA . LYS A 1 430 ? 10.380 -27.215 -13.177 1.00 55.97 430 LYS A CA 1
ATOM 3507 C C . LYS A 1 430 ? 9.373 -26.215 -12.588 1.00 55.97 430 LYS A C 1
ATOM 3509 O O . LYS A 1 430 ? 9.695 -25.050 -12.384 1.00 55.97 430 LYS A O 1
ATOM 3514 N N . ARG A 1 431 ? 8.194 -26.729 -12.216 1.00 54.16 431 ARG A N 1
ATOM 3515 C CA . ARG A 1 431 ? 7.289 -26.162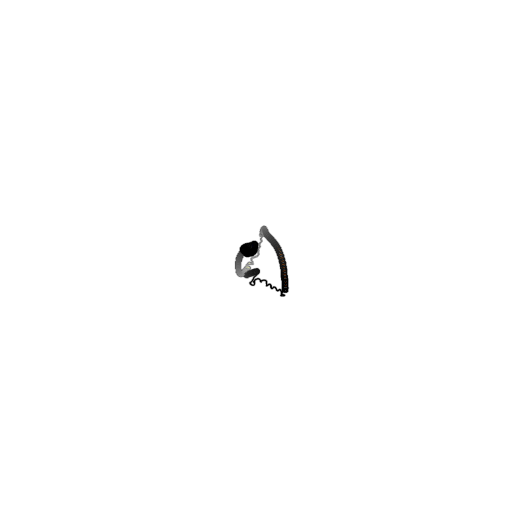 -11.192 1.00 54.16 431 ARG A CA 1
ATOM 3516 C C . ARG A 1 431 ? 7.102 -24.631 -11.250 1.00 54.16 431 ARG A C 1
ATOM 3518 O O . ARG A 1 431 ? 7.372 -23.953 -10.258 1.00 54.16 431 ARG A O 1
ATOM 3525 N N . PHE A 1 432 ? 6.561 -24.082 -12.342 1.00 53.81 432 PHE A N 1
ATOM 3526 C CA . PHE A 1 432 ? 5.951 -22.747 -12.259 1.00 53.81 432 PHE A CA 1
ATOM 3527 C C . PHE A 1 432 ? 4.649 -22.835 -11.446 1.00 53.81 432 PHE A C 1
ATOM 3529 O O . PHE A 1 432 ? 3.559 -23.018 -11.984 1.00 53.81 432 PHE A O 1
ATOM 3536 N N . VAL A 1 433 ? 4.779 -22.775 -10.121 1.00 62.72 433 VAL A N 1
ATOM 3537 C CA . VAL A 1 433 ? 3.637 -22.646 -9.217 1.00 62.72 433 VAL A CA 1
ATOM 3538 C C . VAL A 1 433 ? 3.206 -21.185 -9.266 1.00 62.72 433 VAL A C 1
ATOM 3540 O O . VAL A 1 433 ? 3.975 -20.311 -8.874 1.00 62.72 433 VAL A O 1
ATOM 3543 N N . ASP A 1 434 ? 2.001 -20.922 -9.773 1.00 65.00 434 ASP A N 1
ATOM 3544 C CA . ASP A 1 434 ? 1.435 -19.571 -9.826 1.00 65.00 434 ASP A CA 1
ATOM 3545 C C . ASP A 1 434 ? 1.517 -18.918 -8.428 1.00 65.00 434 ASP A C 1
ATOM 3547 O O . ASP A 1 434 ? 0.945 -19.466 -7.478 1.00 65.00 434 ASP A O 1
ATOM 3551 N N . PRO A 1 435 ? 2.195 -17.762 -8.265 1.00 73.06 435 PRO A N 1
ATOM 3552 C CA . PRO A 1 435 ? 2.265 -17.061 -6.986 1.00 73.06 435 PRO A CA 1
ATOM 3553 C C . PRO A 1 435 ? 0.885 -16.775 -6.389 1.00 73.06 435 PRO A C 1
ATOM 3555 O O . PRO A 1 435 ? 0.722 -16.803 -5.172 1.00 73.06 435 PRO A O 1
ATOM 3558 N N . LYS A 1 436 ? -0.134 -16.566 -7.230 1.00 72.94 436 LYS A N 1
ATOM 3559 C CA . LYS A 1 436 ? -1.521 -16.366 -6.802 1.00 72.94 436 LYS A CA 1
ATOM 3560 C C . LYS A 1 436 ? -2.128 -17.646 -6.220 1.00 72.94 436 LYS A C 1
ATOM 3562 O O . LYS A 1 436 ? -2.871 -17.571 -5.247 1.00 72.94 436 LYS A O 1
ATOM 3567 N N . LEU A 1 437 ? -1.761 -18.813 -6.755 1.00 76.69 437 LEU A N 1
ATOM 3568 C CA . LEU A 1 437 ? -2.144 -20.125 -6.229 1.00 76.69 437 LEU A CA 1
ATOM 3569 C C . LEU A 1 437 ? -1.388 -20.467 -4.933 1.00 76.69 437 LEU A C 1
ATOM 3571 O O . LEU A 1 437 ? -1.990 -21.056 -4.040 1.00 76.69 437 LEU A O 1
ATOM 3575 N N . ILE A 1 438 ? -0.120 -20.051 -4.788 1.00 76.88 438 ILE A N 1
ATOM 3576 C CA . ILE A 1 438 ? 0.614 -20.127 -3.508 1.00 76.88 438 ILE A CA 1
ATOM 3577 C C . ILE A 1 438 ? -0.094 -19.275 -2.452 1.00 76.88 438 ILE A C 1
ATOM 3579 O O . ILE A 1 438 ? -0.440 -19.790 -1.395 1.00 76.88 438 ILE A O 1
ATOM 3583 N N . ILE A 1 439 ? -0.359 -17.998 -2.748 1.00 79.62 439 ILE A N 1
ATOM 3584 C CA . ILE A 1 439 ? -1.039 -17.074 -1.826 1.00 79.62 439 ILE A CA 1
ATOM 3585 C C . ILE A 1 439 ? -2.424 -17.608 -1.440 1.00 79.62 439 ILE A C 1
ATOM 3587 O O . ILE A 1 439 ? -2.789 -17.563 -0.270 1.00 79.62 439 ILE A O 1
ATOM 3591 N N . MET A 1 440 ? -3.182 -18.165 -2.391 1.00 81.56 440 MET A N 1
ATOM 3592 C CA . MET A 1 440 ? -4.502 -18.738 -2.113 1.00 81.56 440 MET A CA 1
ATOM 3593 C C . MET A 1 440 ? -4.435 -20.049 -1.309 1.00 81.56 440 MET A C 1
ATOM 3595 O O . MET A 1 440 ? -5.367 -20.337 -0.562 1.00 81.56 440 MET A O 1
ATOM 3599 N N . LYS A 1 441 ? -3.341 -20.820 -1.414 1.00 80.94 441 LYS A N 1
ATOM 3600 C CA . LYS A 1 441 ? -3.064 -21.966 -0.532 1.00 80.94 441 LYS A CA 1
ATOM 3601 C C . LYS A 1 441 ? -2.704 -21.519 0.878 1.00 80.94 441 LYS A C 1
ATOM 3603 O O . LYS A 1 441 ? -3.365 -21.951 1.811 1.00 80.94 441 LYS A O 1
ATOM 3608 N N . LEU A 1 442 ? -1.734 -20.617 1.025 1.00 81.12 442 LEU A N 1
ATOM 3609 C CA . LEU A 1 442 ? -1.307 -20.101 2.328 1.00 81.12 442 LEU A CA 1
ATOM 3610 C C . LEU A 1 442 ? -2.475 -19.438 3.069 1.00 81.12 442 LEU A C 1
ATOM 3612 O O . LEU A 1 442 ? -2.732 -19.776 4.212 1.00 81.12 442 LEU A O 1
ATOM 3616 N N . ALA A 1 443 ? -3.284 -18.616 2.392 1.00 81.88 443 ALA A N 1
ATOM 3617 C CA . ALA A 1 443 ? -4.479 -18.015 2.990 1.00 81.88 443 ALA A CA 1
ATOM 3618 C C . ALA A 1 443 ? -5.584 -19.031 3.362 1.00 81.88 443 ALA A C 1
ATOM 3620 O O . ALA A 1 443 ? -6.448 -18.721 4.181 1.00 81.88 443 ALA A O 1
ATOM 3621 N N . ALA A 1 444 ? -5.589 -20.230 2.768 1.00 80.50 444 ALA A N 1
ATOM 3622 C CA . ALA A 1 444 ? -6.478 -21.323 3.166 1.00 80.50 444 ALA A CA 1
ATOM 3623 C C . ALA A 1 444 ? -5.890 -22.150 4.322 1.00 80.50 444 ALA A C 1
ATOM 3625 O O . ALA A 1 444 ? -6.633 -22.566 5.206 1.00 80.50 444 ALA A O 1
ATOM 3626 N N . GLU A 1 445 ? -4.572 -22.350 4.337 1.00 82.25 445 GLU A N 1
ATOM 3627 C CA . GLU A 1 445 ? -3.820 -23.063 5.376 1.00 82.25 445 GLU A CA 1
ATOM 3628 C C . GLU A 1 445 ? -3.769 -22.234 6.684 1.00 82.25 445 GLU A C 1
ATOM 3630 O O . GLU A 1 445 ? -4.063 -22.770 7.753 1.00 82.25 445 GLU A O 1
ATOM 3635 N N . ASP A 1 446 ? -3.573 -20.911 6.606 1.00 83.50 446 ASP A N 1
ATOM 3636 C CA . ASP A 1 446 ? -3.733 -19.958 7.721 1.00 83.50 446 ASP A CA 1
ATOM 3637 C C . ASP A 1 446 ? -5.162 -19.992 8.283 1.00 83.50 446 ASP A C 1
ATOM 3639 O O . ASP A 1 446 ? -5.369 -20.039 9.495 1.00 83.50 446 ASP A O 1
ATOM 3643 N N . LYS A 1 447 ? -6.173 -19.996 7.405 1.00 83.00 447 LYS A N 1
ATOM 3644 C CA . LYS A 1 447 ? -7.583 -19.983 7.816 1.00 83.00 447 LYS A CA 1
ATOM 3645 C C . LYS A 1 447 ? -8.042 -21.320 8.404 1.00 83.00 447 LYS A C 1
ATOM 3647 O O . LYS A 1 447 ? -8.871 -21.324 9.309 1.00 83.00 447 LYS A O 1
ATOM 3652 N N . ALA A 1 448 ? -7.494 -22.440 7.933 1.00 78.50 448 ALA A N 1
ATOM 3653 C CA . ALA A 1 448 ? -7.656 -23.737 8.583 1.00 78.50 448 ALA A CA 1
ATOM 3654 C C . ALA A 1 448 ? -6.997 -23.733 9.972 1.00 78.50 448 ALA A C 1
ATOM 3656 O O . ALA A 1 448 ? -7.650 -24.089 10.947 1.00 78.50 448 ALA A O 1
ATOM 3657 N N . SER A 1 449 ? -5.766 -23.220 10.080 1.00 81.81 449 SER A N 1
ATOM 3658 C CA . SER A 1 449 ? -5.040 -23.099 11.355 1.00 81.81 449 SER A CA 1
ATOM 3659 C C . SER A 1 449 ? -5.782 -22.229 12.379 1.00 81.81 449 SER A C 1
ATOM 3661 O O . SER A 1 449 ? -5.813 -22.563 13.560 1.00 81.81 449 SER A O 1
ATOM 3663 N N . GLN A 1 450 ? -6.423 -21.140 11.937 1.00 79.44 450 GLN A N 1
ATOM 3664 C CA . GLN A 1 450 ? -7.296 -20.314 12.780 1.00 79.44 450 GLN A CA 1
ATOM 3665 C C . GLN A 1 450 ? -8.522 -21.094 13.265 1.00 79.44 450 GLN A C 1
ATOM 3667 O O . GLN A 1 450 ? -8.789 -21.110 14.460 1.00 79.44 450 GLN A O 1
ATOM 3672 N N . LEU A 1 451 ? -9.224 -21.802 12.373 1.00 81.12 451 LEU A N 1
ATOM 3673 C CA . LEU A 1 451 ? -10.389 -22.615 12.748 1.00 81.12 451 LEU A CA 1
ATOM 3674 C C . LEU A 1 451 ? -10.023 -23.773 13.694 1.00 81.12 451 LEU A C 1
ATOM 3676 O O . LEU A 1 451 ? -10.803 -24.101 14.587 1.00 81.12 451 LEU A O 1
ATOM 3680 N N . GLU A 1 452 ? -8.837 -24.369 13.547 1.00 80.69 452 GLU A N 1
ATOM 3681 C CA . GLU A 1 452 ? -8.320 -25.369 14.487 1.00 80.69 452 GLU A CA 1
ATOM 3682 C C . GLU A 1 452 ? -8.001 -24.744 15.854 1.00 80.69 452 GLU A C 1
ATOM 3684 O O . GLU A 1 452 ? -8.430 -25.286 16.876 1.00 80.69 452 GLU A O 1
ATOM 3689 N N . GLN A 1 453 ? -7.342 -23.578 15.897 1.00 75.31 453 GLN A N 1
ATOM 3690 C CA . GLN A 1 453 ? -7.080 -22.840 17.141 1.00 75.31 453 GLN A CA 1
ATOM 3691 C C . GLN A 1 453 ? -8.373 -22.416 17.850 1.00 75.31 453 GLN A C 1
ATOM 3693 O O . GLN A 1 453 ? -8.502 -22.654 19.051 1.00 75.31 453 GLN A O 1
ATOM 3698 N N . ASP A 1 454 ? -9.356 -21.888 17.117 1.00 76.19 454 ASP A N 1
ATOM 3699 C CA . ASP A 1 454 ? -10.689 -21.574 17.639 1.00 76.19 454 ASP A CA 1
ATOM 3700 C C . ASP A 1 454 ? -11.364 -22.839 18.196 1.00 76.19 454 ASP A C 1
ATOM 3702 O O . ASP A 1 454 ? -11.884 -22.832 19.313 1.00 76.19 454 ASP A O 1
ATOM 3706 N N . SER A 1 455 ? -11.308 -23.968 17.477 1.00 72.00 455 SER A N 1
ATOM 3707 C CA . SER A 1 455 ? -11.892 -25.232 17.948 1.00 72.00 455 SER A CA 1
ATOM 3708 C C . SER A 1 455 ? -11.228 -25.756 19.230 1.00 72.00 455 SER A C 1
ATOM 3710 O O . SER A 1 455 ? -11.916 -26.275 20.115 1.00 72.00 455 SER A O 1
ATOM 3712 N N . HIS A 1 456 ? -9.913 -25.564 19.382 1.00 72.38 456 HIS A N 1
ATOM 3713 C CA . HIS A 1 456 ? -9.170 -25.887 20.600 1.00 72.38 456 HIS A CA 1
ATOM 3714 C C . HIS A 1 456 ? -9.469 -24.904 21.741 1.00 72.38 456 HIS A C 1
ATOM 3716 O O . HIS A 1 456 ? -9.560 -25.326 22.896 1.00 72.38 456 HIS A O 1
ATOM 3722 N N . PHE A 1 457 ? -9.684 -23.620 21.445 1.00 72.25 457 PHE A N 1
ATOM 3723 C CA . PHE A 1 457 ? -10.100 -22.612 22.421 1.00 72.25 457 PHE A CA 1
ATOM 3724 C C . PHE A 1 457 ? -11.498 -22.921 22.978 1.00 72.25 457 PHE A C 1
ATOM 3726 O O . PHE A 1 457 ? -11.668 -23.031 24.192 1.00 72.25 457 PHE A O 1
ATOM 3733 N N . PHE A 1 458 ? -12.480 -23.198 22.116 1.00 68.62 458 PHE A N 1
ATOM 3734 C CA . PHE A 1 458 ? -13.803 -23.643 22.563 1.00 68.62 458 PHE A CA 1
ATOM 3735 C C . PHE A 1 458 ? -13.737 -24.982 23.317 1.00 68.62 458 PHE A C 1
ATOM 3737 O O . PHE A 1 458 ? -14.314 -25.103 24.397 1.00 68.62 458 PHE A O 1
ATOM 3744 N N . SER A 1 459 ? -12.987 -25.973 22.822 1.00 68.69 459 SER A N 1
ATOM 3745 C CA . SER A 1 459 ? -12.861 -27.278 23.495 1.00 68.69 459 SER A CA 1
ATOM 3746 C C . SER A 1 459 ? -12.190 -27.184 24.871 1.00 68.69 459 SER A C 1
ATOM 3748 O O . SER A 1 459 ? -12.574 -27.912 25.788 1.00 68.69 459 SER A O 1
ATOM 3750 N N . SER A 1 460 ? -11.220 -26.282 25.050 1.00 64.81 460 SER A N 1
ATOM 3751 C CA . SER A 1 460 ? -10.579 -26.043 26.351 1.00 64.81 460 SER A CA 1
ATOM 3752 C C . SER A 1 460 ? -11.491 -25.282 27.321 1.00 64.81 460 SER A C 1
ATOM 3754 O O . SER A 1 460 ? -11.572 -25.666 28.485 1.00 64.81 460 SER A O 1
ATOM 3756 N N . GLN A 1 461 ? -12.280 -24.304 26.858 1.00 61.62 461 GLN A N 1
ATOM 3757 C CA . GLN A 1 461 ? -13.300 -23.668 27.706 1.00 61.62 461 GLN A CA 1
ATOM 3758 C C . GLN A 1 461 ? -14.394 -24.657 28.152 1.00 61.62 461 GLN A C 1
ATOM 3760 O O . GLN A 1 461 ? -14.740 -24.704 29.334 1.00 61.62 461 GLN A O 1
ATOM 3765 N N . PHE A 1 462 ? -14.895 -25.504 27.244 1.00 56.16 462 PHE A N 1
ATOM 3766 C CA . PHE A 1 462 ? -15.922 -26.501 27.575 1.00 56.16 462 PHE A CA 1
ATOM 3767 C C . PHE A 1 462 ? -15.415 -27.678 28.424 1.00 56.16 462 PHE A C 1
ATOM 3769 O O . PHE A 1 462 ? -16.222 -28.323 29.093 1.00 56.16 462 PHE A O 1
ATOM 3776 N N . SER A 1 463 ? -14.108 -27.960 28.446 1.00 53.47 463 SER A N 1
ATOM 3777 C CA . SER A 1 463 ? -13.526 -28.972 29.347 1.00 53.47 463 SER A CA 1
ATOM 3778 C C . SER A 1 463 ? -13.117 -28.420 30.718 1.00 53.47 463 SER A C 1
ATOM 3780 O O . SER A 1 463 ? -12.984 -29.204 31.652 1.00 53.47 463 SER A O 1
ATOM 3782 N N . ALA A 1 464 ? -13.018 -27.096 30.878 1.00 52.91 464 ALA A N 1
ATOM 3783 C CA . ALA A 1 464 ? -12.806 -26.425 32.166 1.00 52.91 464 ALA A CA 1
ATOM 3784 C C . ALA A 1 464 ? -14.103 -26.162 32.970 1.00 52.91 464 ALA A C 1
ATOM 3786 O O . ALA A 1 464 ? -14.049 -25.552 34.034 1.00 52.91 464 ALA A O 1
ATOM 3787 N N . SER A 1 465 ? -15.266 -26.599 32.466 1.00 51.56 465 SER A N 1
ATOM 3788 C CA . SER A 1 465 ? -16.594 -26.402 33.081 1.00 51.56 465 SER A CA 1
ATOM 3789 C C . SER A 1 465 ? -17.296 -27.731 33.420 1.00 51.56 465 SER A C 1
ATOM 3791 O O . SER A 1 465 ? -18.481 -27.909 33.123 1.00 51.56 465 SER A O 1
ATOM 3793 N N . LYS A 1 466 ? -16.558 -28.683 34.006 1.00 42.81 466 LYS A N 1
ATOM 3794 C CA . LYS A 1 466 ? -17.057 -29.961 34.544 1.00 42.81 466 LYS A CA 1
ATOM 3795 C C . LYS A 1 466 ? -16.385 -30.310 35.866 1.00 42.81 466 LYS A C 1
ATOM 3797 O O . LYS A 1 466 ? -15.177 -30.021 35.979 1.00 42.81 466 LYS A O 1
#

pLDDT: mean 86.43, std 17.31, range [25.05, 98.69]

Foldseek 3Di:
DVVPVVVVVVVVVVVVVVVVVVVVVVVVVVVVVVVVVVVVVVVVVVVVVVVVVVVVVVVVVVVVVVVVVVVVVVVVVVVVVVVVVVVVVVVVVVVVVVVVVVVVVVVVVVVVVVVVVVVVVVVVVVVVVVVVVVVVVVVVVVVVVVVVVVVVVVVVVVVVVVVVVVVVVVVVVVVVVVVVVVVVVVVVVVVVVVVVVVVVVVVVVVVVVVVVVVVVVVVVVVVVVVVVVVVVVVVVVVVVVVVVVVVVVVVVVVVVVVVVVVVVVPVVPDDDDDDDDDDDPPVPVVVVVVVVVVVVVVVVVVVVVVVVVVVVVVVVVVVVVVVVVVVVVVVVVVVVVVVVVVVVVVVVVVVVVVVVVVVVVVVVVVVVVVVVVVVVVVVVVVVVVVVVVVVVVVVVVVVLVVQQVDADPVPRHRPPPPPDDDPDDPPVPVDPDPVVNVVVVVVVVVVVVVVVVVVVVVVVVVVVPD